Protein AF-A0A260YP07-F1 (afdb_monomer)

Sequence (624 aa):
MADDELETYRLWRIRKTVLQMVHDRGYLVAQEELDQPLETFKEQYGDRPSEKKPARSDLTILVAHNDDPADQMFVFFPEDTKIGIKTIKAICQQMQEQNISRAVIVVQIGMTPSAKQSIGDMAPKYMLEHFLEAELMVNITEHELVPEHVVMTADEKAELLARYKLKDSQLPRIQQCDPVARYFGLRRGQVVKIIRPSETAGRYITYLIDESERQLREEEELLDKVTRGGGLLAVTELTKGEKYDEPITTAWRPPGHIRRQTQSDYENQRKRLGISCEGENIPPPIGSFLEMKFPKTLLEFMQNEKGIVTPTAIQIQGIPVALSGRDMIGIASTGSGKTMTFVLPLVMFCLEQELKLPFMRNEGPFGLIIVPSRELARQIYDLVIEMFDAINKAGLPEMRAGLCIGGVPIGEQAKDFRNGIHIVVATPGRLSDMLTKKIINLEVCRYLVLDEADRMLDMGFEDEIKSIFYFFKAQRQTLLFSATMPKKIQFFAKSALVQPIVVNVGRAGAASLNVLQELEFVRSENKLVRVLECLQKTSPKVLIFAEKKVDVDNIYEYLLVKGVEVASIHGGKDQSDRHAGIEAFRKNEKDVLVATDVASKGLDFQGIEHVINFDMPEDIENYG

Mean predicted aligned error: 18.58 Å

Structure (mmCIF, N/CA/C/O backbone):
data_AF-A0A260YP07-F1
#
_entry.id   AF-A0A260YP07-F1
#
loop_
_atom_site.group_PDB
_atom_site.id
_atom_site.type_symbol
_atom_site.label_atom_id
_atom_site.label_alt_id
_atom_site.label_comp_id
_atom_site.label_asym_id
_atom_site.label_entity_id
_atom_site.label_seq_id
_atom_site.pdbx_PDB_ins_code
_atom_site.Cartn_x
_atom_site.Cartn_y
_atom_site.Cartn_z
_atom_site.occupancy
_atom_site.B_iso_or_equiv
_atom_site.auth_seq_id
_atom_site.auth_comp_id
_atom_site.auth_asym_id
_atom_site.auth_atom_id
_atom_site.pdbx_PDB_model_num
ATOM 1 N N . MET A 1 1 ? 34.636 -19.013 -4.139 1.00 49.44 1 MET A N 1
ATOM 2 C CA . MET A 1 1 ? 33.748 -20.133 -4.535 1.00 49.44 1 MET A CA 1
ATOM 3 C C . MET A 1 1 ? 32.294 -19.682 -4.616 1.00 49.44 1 MET A C 1
ATOM 5 O O . MET A 1 1 ? 31.882 -19.405 -5.723 1.00 49.44 1 MET A O 1
ATOM 9 N N . ALA A 1 2 ? 31.538 -19.498 -3.520 1.00 59.41 2 ALA A N 1
ATOM 10 C CA . ALA A 1 2 ? 30.124 -19.072 -3.629 1.00 59.41 2 ALA A CA 1
ATOM 11 C C . ALA A 1 2 ? 29.927 -17.670 -4.257 1.00 59.41 2 ALA A C 1
ATOM 13 O O . ALA A 1 2 ? 28.955 -17.440 -4.968 1.00 59.41 2 ALA A O 1
ATOM 14 N N . ASP A 1 3 ? 30.860 -16.745 -4.009 1.00 72.38 3 ASP A N 1
ATOM 15 C CA . ASP A 1 3 ? 30.843 -15.389 -4.584 1.00 72.38 3 ASP A CA 1
ATOM 16 C C . ASP A 1 3 ? 31.234 -15.392 -6.077 1.00 72.38 3 ASP A C 1
ATOM 18 O O . ASP A 1 3 ? 30.577 -14.763 -6.900 1.00 72.38 3 ASP A O 1
ATOM 22 N N . ASP A 1 4 ? 32.230 -16.211 -6.445 1.00 81.06 4 ASP A N 1
ATOM 23 C CA . ASP A 1 4 ? 32.673 -16.401 -7.835 1.00 81.06 4 ASP A CA 1
ATOM 24 C C . ASP A 1 4 ? 31.586 -17.022 -8.718 1.00 81.06 4 ASP A C 1
ATOM 26 O O . ASP A 1 4 ? 31.389 -16.597 -9.855 1.00 81.06 4 ASP A O 1
ATOM 30 N N . GLU A 1 5 ? 30.853 -18.011 -8.201 1.00 79.81 5 GLU A N 1
ATOM 31 C CA . GLU A 1 5 ? 29.739 -18.638 -8.917 1.00 79.81 5 GLU A CA 1
ATOM 32 C C . GLU A 1 5 ? 28.605 -17.637 -9.173 1.00 79.81 5 GLU A C 1
ATOM 34 O O . GLU A 1 5 ? 28.060 -17.580 -10.280 1.00 79.81 5 GLU A O 1
ATOM 39 N N . LEU A 1 6 ? 28.278 -16.809 -8.173 1.00 79.75 6 LEU A N 1
ATOM 40 C CA . LEU A 1 6 ? 27.242 -15.784 -8.285 1.00 79.75 6 LEU A CA 1
ATOM 41 C C . LEU A 1 6 ? 27.643 -14.676 -9.266 1.00 79.75 6 LEU A C 1
ATOM 43 O O . LEU A 1 6 ? 26.820 -14.243 -10.075 1.00 79.75 6 LEU A O 1
ATOM 47 N N . GLU A 1 7 ? 28.893 -14.219 -9.214 1.00 84.06 7 GLU A N 1
ATOM 48 C CA . GLU A 1 7 ? 29.407 -13.198 -10.126 1.00 84.06 7 GLU A CA 1
ATOM 49 C C . GLU A 1 7 ? 29.521 -13.725 -11.564 1.00 84.06 7 GLU A C 1
ATOM 51 O O . GLU A 1 7 ? 29.094 -13.045 -12.498 1.00 84.06 7 GLU A O 1
ATOM 56 N N . THR A 1 8 ? 29.970 -14.970 -11.754 1.00 87.00 8 THR A N 1
ATOM 57 C CA . THR A 1 8 ? 30.001 -15.622 -13.076 1.00 87.00 8 THR A CA 1
ATOM 58 C C . THR A 1 8 ? 28.601 -15.718 -13.675 1.00 87.00 8 THR A C 1
ATOM 60 O O . THR A 1 8 ? 28.394 -15.374 -14.839 1.00 87.00 8 THR A O 1
ATOM 63 N N . TYR A 1 9 ? 27.615 -16.132 -12.874 1.00 86.75 9 TYR A N 1
ATOM 64 C CA . TYR A 1 9 ? 26.221 -16.195 -13.307 1.00 86.75 9 TYR A CA 1
ATOM 65 C C . TYR A 1 9 ? 25.667 -14.816 -13.689 1.00 86.75 9 TYR A C 1
ATOM 67 O O . TYR A 1 9 ? 24.991 -14.681 -14.711 1.00 86.75 9 TYR A O 1
ATOM 75 N N . ARG A 1 10 ? 25.970 -13.778 -12.896 1.00 87.94 10 ARG A N 1
ATOM 76 C CA . ARG A 1 10 ? 25.577 -12.394 -13.203 1.00 87.94 10 ARG A CA 1
ATOM 77 C C . ARG A 1 10 ? 26.160 -11.938 -14.536 1.00 87.94 10 ARG A C 1
ATOM 79 O O . ARG A 1 10 ? 25.407 -11.451 -15.374 1.00 87.94 10 ARG A O 1
ATOM 86 N N . LEU A 1 11 ? 27.458 -12.137 -14.757 1.00 90.56 11 LEU A N 1
ATOM 87 C CA . LEU A 1 11 ? 28.129 -11.744 -15.999 1.00 90.56 11 LEU A CA 1
ATOM 88 C C . LEU A 1 11 ? 27.572 -12.487 -17.218 1.00 90.56 11 LEU A C 1
ATOM 90 O O . LEU A 1 11 ? 27.307 -11.855 -18.240 1.00 90.56 11 LEU A O 1
ATOM 94 N N . TRP A 1 12 ? 27.321 -13.793 -17.094 1.00 92.50 12 TRP A N 1
ATOM 95 C CA . TRP A 1 12 ? 26.656 -14.578 -18.137 1.00 92.50 12 TRP A CA 1
ATOM 96 C C . TRP A 1 12 ? 25.276 -14.009 -18.480 1.00 92.50 12 TRP A C 1
ATOM 98 O O . TRP A 1 12 ? 24.978 -13.761 -19.648 1.00 92.50 12 TRP A O 1
ATOM 108 N N . ARG A 1 13 ? 24.446 -13.741 -17.464 1.00 87.88 13 ARG A N 1
ATOM 109 C CA . ARG A 1 13 ? 23.082 -13.233 -17.652 1.00 87.88 13 ARG A CA 1
ATOM 110 C C . ARG A 1 13 ? 23.069 -11.841 -18.278 1.00 87.88 13 ARG A C 1
ATOM 112 O O . ARG A 1 13 ? 22.322 -11.613 -19.222 1.00 87.88 13 ARG A O 1
ATOM 119 N N . ILE A 1 14 ? 23.922 -10.936 -17.797 1.00 91.38 14 ILE A N 1
ATOM 120 C CA . ILE A 1 14 ? 24.071 -9.586 -18.354 1.00 91.38 14 ILE A CA 1
ATOM 121 C C . ILE A 1 14 ? 24.503 -9.671 -19.817 1.00 91.38 14 ILE A C 1
ATOM 123 O O . ILE A 1 14 ? 23.899 -9.021 -20.667 1.00 91.38 14 ILE A O 1
ATOM 127 N N . ARG A 1 15 ? 25.514 -10.492 -20.133 1.00 92.25 15 ARG A N 1
ATOM 128 C CA . ARG A 1 15 ? 25.976 -10.670 -21.514 1.00 92.25 15 ARG A CA 1
ATOM 129 C C . ARG A 1 15 ? 24.869 -11.222 -22.406 1.00 92.25 15 ARG A C 1
ATOM 131 O O . ARG A 1 15 ? 24.694 -10.710 -23.505 1.00 92.25 15 ARG A O 1
ATOM 138 N N . LYS A 1 16 ? 24.085 -12.189 -21.925 1.00 90.94 16 LYS A N 1
ATOM 139 C CA . LYS A 1 16 ? 22.935 -12.729 -22.658 1.00 90.94 16 LYS A CA 1
ATOM 140 C C . LYS A 1 16 ? 21.888 -11.651 -22.964 1.00 90.94 16 LYS A C 1
ATOM 142 O O . LYS A 1 16 ? 21.511 -11.492 -24.120 1.00 90.94 16 LYS A O 1
ATOM 147 N N . THR A 1 17 ? 21.487 -10.854 -21.968 1.00 90.25 17 THR A N 1
ATOM 148 C CA . THR A 1 17 ? 20.548 -9.732 -22.165 1.0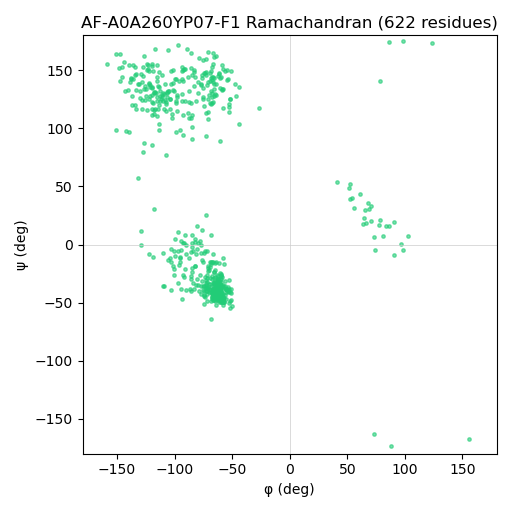0 90.25 17 THR A CA 1
ATOM 149 C C . THR A 1 17 ? 21.094 -8.702 -23.152 1.00 90.25 17 THR A C 1
ATOM 151 O O . THR A 1 17 ? 20.361 -8.198 -23.997 1.00 90.25 17 THR A O 1
ATOM 154 N N . VAL A 1 18 ? 22.389 -8.386 -23.070 1.00 92.94 18 VAL A N 1
ATOM 155 C CA . VAL A 1 18 ? 23.040 -7.450 -23.993 1.00 92.94 18 VAL A CA 1
ATOM 156 C C . VAL A 1 18 ? 23.042 -7.994 -25.417 1.00 92.94 18 VAL A C 1
ATOM 158 O O . VAL A 1 18 ? 22.688 -7.258 -26.329 1.00 92.94 18 VAL A O 1
ATOM 161 N N . LEU A 1 19 ? 23.396 -9.264 -25.623 1.00 91.88 19 LEU A N 1
ATOM 162 C CA . LEU A 1 19 ? 23.375 -9.896 -26.943 1.00 91.88 19 LEU A CA 1
ATOM 163 C C . LEU A 1 19 ? 21.963 -9.901 -27.538 1.00 91.88 19 LEU A C 1
ATOM 165 O O . LEU A 1 19 ? 21.799 -9.546 -28.703 1.00 91.88 19 LEU A O 1
ATOM 169 N N . GLN A 1 20 ? 20.945 -10.198 -26.726 1.00 89.50 20 GLN A N 1
ATOM 170 C CA . GLN A 1 20 ? 19.549 -10.124 -27.153 1.00 89.50 20 GLN A CA 1
ATOM 171 C C . GLN A 1 20 ? 19.140 -8.689 -27.517 1.00 89.50 20 GLN A C 1
ATOM 173 O O . GLN A 1 20 ? 18.575 -8.462 -28.580 1.00 89.50 20 GLN A O 1
ATOM 178 N N . MET A 1 21 ? 19.498 -7.698 -26.696 1.00 90.06 21 MET A N 1
ATOM 179 C CA . MET A 1 21 ? 19.243 -6.282 -26.982 1.00 90.06 21 MET A CA 1
ATOM 180 C C . MET A 1 21 ? 19.913 -5.829 -28.282 1.00 90.06 21 MET A C 1
ATOM 182 O O . MET A 1 21 ? 19.330 -5.091 -29.072 1.00 90.06 21 MET A O 1
ATOM 186 N N . VAL A 1 22 ? 21.152 -6.256 -28.510 1.00 90.56 22 VAL A N 1
ATOM 187 C CA . VAL A 1 22 ? 21.921 -5.937 -29.714 1.00 90.56 22 VAL A CA 1
ATOM 188 C C . VAL A 1 22 ? 21.284 -6.577 -30.952 1.00 90.56 22 VAL A C 1
ATOM 190 O O . VAL A 1 22 ? 21.116 -5.897 -31.965 1.00 90.56 22 VAL A O 1
ATOM 193 N N . HIS A 1 23 ? 20.860 -7.836 -30.849 1.00 89.81 23 HIS A N 1
ATOM 194 C CA . HIS A 1 23 ? 20.100 -8.530 -31.886 1.00 89.81 23 HIS A CA 1
ATOM 195 C C . HIS A 1 23 ? 18.775 -7.812 -32.200 1.00 89.81 23 HIS A C 1
ATOM 197 O O . HIS A 1 23 ? 18.480 -7.522 -33.359 1.00 89.81 23 HIS A O 1
ATOM 203 N N . ASP A 1 24 ? 18.011 -7.436 -31.172 1.00 84.06 24 ASP A N 1
ATOM 204 C CA . ASP A 1 24 ? 16.719 -6.752 -31.307 1.00 84.06 24 ASP A CA 1
ATOM 205 C C . ASP A 1 24 ? 16.849 -5.346 -31.920 1.00 84.06 24 ASP A C 1
ATOM 207 O O . ASP A 1 24 ? 15.907 -4.829 -32.523 1.00 84.06 24 ASP A O 1
ATOM 211 N N . ARG A 1 25 ? 18.029 -4.726 -31.803 1.00 86.31 25 ARG A N 1
ATOM 212 C CA . ARG A 1 25 ? 18.390 -3.468 -32.477 1.00 86.31 25 ARG A CA 1
ATOM 213 C C . ARG A 1 25 ? 18.792 -3.652 -33.947 1.00 86.31 25 ARG A C 1
ATOM 215 O O . ARG A 1 25 ? 19.158 -2.667 -34.582 1.00 86.31 25 ARG A O 1
ATOM 222 N N . GLY A 1 26 ? 18.749 -4.874 -34.479 1.00 84.50 26 GLY A N 1
ATOM 223 C CA . GLY A 1 26 ? 19.076 -5.175 -35.873 1.00 84.50 26 GLY A CA 1
ATOM 224 C C . GLY A 1 26 ? 20.559 -5.425 -36.141 1.00 84.50 26 GLY A C 1
ATOM 225 O O . GLY A 1 26 ? 20.969 -5.398 -37.299 1.00 84.50 26 GLY A O 1
ATOM 226 N N . TYR A 1 27 ? 21.377 -5.671 -35.114 1.00 89.62 27 TYR A N 1
ATOM 227 C CA . TYR A 1 27 ? 22.781 -6.043 -35.302 1.00 89.62 27 TYR A CA 1
ATOM 228 C C . TYR A 1 27 ? 22.957 -7.559 -35.386 1.00 89.62 27 TYR A C 1
ATOM 230 O O . TYR A 1 27 ? 22.197 -8.332 -34.803 1.00 89.62 27 TYR A O 1
ATOM 238 N N . LEU A 1 28 ? 23.988 -7.978 -36.115 1.00 89.69 28 LEU A N 1
ATOM 239 C CA . LEU A 1 28 ? 24.307 -9.377 -36.332 1.00 89.69 28 LEU A CA 1
ATOM 240 C C . LEU A 1 28 ? 24.849 -10.004 -35.043 1.00 89.69 28 LEU A C 1
ATOM 242 O O . LEU A 1 28 ? 25.941 -9.662 -34.588 1.00 89.69 28 LEU A O 1
ATOM 246 N N . VAL A 1 29 ? 24.093 -10.950 -34.492 1.00 91.06 29 VAL A N 1
ATOM 247 C CA . VAL A 1 29 ? 24.494 -11.809 -33.371 1.00 91.06 29 VAL A CA 1
ATOM 248 C C . VAL A 1 29 ? 24.192 -13.251 -33.760 1.00 91.06 29 VAL A C 1
ATOM 250 O O . VAL A 1 29 ? 23.111 -13.540 -34.275 1.00 91.06 29 VAL A O 1
ATOM 253 N N . ALA A 1 30 ? 25.147 -14.160 -33.561 1.00 88.56 30 ALA A N 1
ATOM 254 C CA . ALA A 1 30 ? 24.948 -15.562 -33.907 1.00 88.56 30 ALA A CA 1
ATOM 255 C C . ALA A 1 30 ? 23.948 -16.224 -32.946 1.00 88.56 30 ALA A C 1
ATOM 257 O O . ALA A 1 30 ? 24.009 -16.019 -31.734 1.00 88.56 30 ALA A O 1
ATOM 258 N N . GLN A 1 31 ? 23.070 -17.081 -33.476 1.00 84.81 31 GLN A N 1
ATOM 259 C CA . GLN A 1 31 ? 22.084 -17.803 -32.661 1.00 84.81 31 GLN A CA 1
ATOM 260 C C . GLN A 1 31 ? 22.752 -18.658 -31.568 1.00 84.81 31 GLN A C 1
ATOM 262 O O . GLN A 1 31 ? 22.253 -18.748 -30.453 1.00 84.81 31 GLN A O 1
ATOM 267 N N . GLU A 1 32 ? 23.928 -19.218 -31.863 1.00 85.81 32 GLU A N 1
ATOM 268 C CA . GLU A 1 32 ? 24.743 -19.983 -30.910 1.00 85.81 32 GLU A CA 1
ATOM 269 C C . GLU A 1 32 ? 25.196 -19.142 -29.702 1.00 85.81 32 GLU A C 1
ATOM 271 O O . GLU A 1 32 ? 25.312 -19.668 -28.597 1.00 85.81 32 GLU A O 1
ATOM 276 N N . GLU A 1 33 ? 25.423 -17.836 -29.888 1.00 86.50 33 GLU A N 1
ATOM 277 C CA . GLU A 1 33 ? 25.776 -16.919 -28.798 1.00 86.50 33 GLU A CA 1
ATOM 278 C C . GLU A 1 33 ? 24.548 -16.482 -27.991 1.00 86.50 33 GLU A C 1
ATOM 280 O O . GLU A 1 33 ? 24.642 -16.333 -26.772 1.00 86.50 33 GLU A O 1
ATOM 285 N N . LEU A 1 34 ? 23.392 -16.311 -28.645 1.00 86.62 34 LEU A N 1
ATOM 286 C CA . LEU A 1 34 ? 22.121 -15.987 -27.981 1.00 86.62 34 LEU A CA 1
ATOM 287 C C . LEU A 1 34 ? 21.644 -17.131 -27.079 1.00 86.62 34 LEU A C 1
ATOM 289 O O . LEU A 1 34 ? 21.220 -16.905 -25.943 1.00 86.62 34 LEU A O 1
ATOM 293 N N . ASP A 1 35 ? 21.772 -18.367 -27.559 1.00 87.19 35 ASP A N 1
ATOM 294 C CA . ASP A 1 35 ? 21.333 -19.571 -26.852 1.00 87.19 35 ASP A CA 1
ATOM 295 C C . ASP A 1 35 ? 22.430 -20.191 -25.968 1.00 87.19 35 ASP A C 1
ATOM 297 O O . ASP A 1 35 ? 22.238 -21.272 -25.406 1.00 87.19 35 ASP A O 1
ATOM 301 N N . GLN A 1 36 ? 23.567 -19.504 -25.794 1.00 89.88 36 GLN A N 1
ATOM 302 C CA . GLN A 1 36 ? 24.711 -20.014 -25.040 1.00 89.88 36 GLN A CA 1
ATOM 303 C C . GLN A 1 36 ? 24.327 -20.366 -23.585 1.00 89.88 36 GLN A C 1
ATOM 305 O O . GLN A 1 36 ? 23.982 -19.474 -22.794 1.00 89.88 36 GLN A O 1
ATOM 310 N N . PRO A 1 37 ? 24.436 -21.643 -23.169 1.00 90.56 37 PRO A N 1
ATOM 311 C CA . PRO A 1 37 ? 24.167 -22.037 -21.793 1.00 90.56 37 PRO A CA 1
ATOM 312 C C . PRO A 1 37 ? 25.315 -21.619 -20.863 1.00 90.56 37 PRO A C 1
ATOM 314 O O . PRO A 1 37 ? 26.457 -21.434 -21.289 1.00 90.56 37 PRO A O 1
ATOM 317 N N . LEU A 1 38 ? 25.015 -21.511 -19.564 1.00 89.44 38 LEU A N 1
ATOM 318 C CA . LEU A 1 38 ? 25.978 -21.086 -18.540 1.00 89.44 38 LEU A CA 1
ATOM 319 C C . LEU A 1 38 ? 27.249 -21.950 -18.517 1.00 89.44 38 LEU A C 1
ATOM 321 O O . LEU A 1 38 ? 28.340 -21.425 -18.329 1.00 89.44 38 LEU A O 1
ATOM 325 N N . GLU A 1 39 ? 27.124 -23.261 -18.721 1.00 88.44 39 GLU A N 1
ATOM 326 C CA . GLU A 1 39 ? 28.276 -24.171 -18.695 1.00 88.44 39 GLU A CA 1
ATOM 327 C C . GLU A 1 39 ? 29.234 -23.914 -19.866 1.00 88.44 39 GLU A C 1
ATOM 329 O O . GLU A 1 39 ? 30.436 -23.796 -19.657 1.00 88.44 39 GLU A O 1
ATOM 334 N N . THR A 1 40 ? 28.715 -23.679 -21.074 1.00 89.56 40 THR A N 1
ATOM 335 C CA . THR A 1 40 ? 29.544 -23.295 -22.229 1.00 89.56 40 THR A CA 1
ATOM 336 C C . THR A 1 40 ? 30.185 -21.920 -22.037 1.00 89.56 40 THR A C 1
ATOM 338 O O . THR A 1 40 ? 31.324 -21.701 -22.443 1.00 89.56 40 THR A O 1
ATOM 341 N N . PHE A 1 41 ? 29.494 -20.990 -21.372 1.00 90.81 41 PHE A N 1
ATOM 342 C CA . PHE A 1 41 ? 30.080 -19.700 -21.005 1.00 90.81 41 PHE A CA 1
ATOM 343 C C . PHE A 1 41 ? 31.250 -19.858 -20.022 1.00 90.81 41 PHE A C 1
ATOM 345 O O . PHE A 1 41 ? 32.300 -19.244 -20.214 1.00 90.81 41 PHE A O 1
ATOM 352 N N . LYS A 1 42 ? 31.102 -20.718 -19.006 1.00 89.31 42 LYS A N 1
ATOM 353 C CA . LYS A 1 42 ? 32.184 -21.048 -18.065 1.00 89.31 42 LYS A CA 1
ATOM 354 C C . LYS A 1 42 ? 33.366 -21.716 -18.763 1.00 89.31 42 LYS A C 1
ATOM 356 O O . LYS A 1 42 ? 34.507 -21.401 -18.450 1.00 89.31 42 LYS A O 1
ATOM 361 N N . GLU A 1 43 ? 33.120 -22.606 -19.720 1.00 88.50 43 GLU A N 1
ATOM 362 C CA . GLU A 1 43 ? 34.187 -23.239 -20.507 1.00 88.50 43 GLU A CA 1
ATOM 363 C C . GLU A 1 43 ? 34.955 -22.222 -21.361 1.00 88.50 43 GLU A C 1
ATOM 365 O O . GLU A 1 43 ? 36.178 -22.309 -21.480 1.00 88.50 43 GLU A O 1
ATOM 370 N N . GLN A 1 44 ? 34.250 -21.244 -21.934 1.00 87.31 44 GLN A N 1
ATOM 371 C CA . GLN A 1 44 ? 34.839 -20.255 -22.832 1.00 87.31 44 GLN A CA 1
ATOM 372 C C . GLN A 1 44 ? 35.590 -19.139 -22.093 1.00 87.31 44 GLN A C 1
ATOM 374 O O . GLN A 1 44 ? 36.654 -18.722 -22.552 1.00 87.31 44 GLN A O 1
ATOM 379 N N . TYR A 1 45 ? 35.057 -18.652 -20.968 1.00 88.62 45 TYR A N 1
ATOM 380 C CA . TYR A 1 45 ? 35.593 -17.473 -20.276 1.00 88.62 45 TYR A CA 1
ATOM 381 C C . TYR A 1 45 ? 36.075 -17.739 -18.838 1.00 88.62 45 TYR A C 1
ATOM 383 O O . TYR A 1 45 ? 36.766 -16.902 -18.256 1.00 88.62 45 TYR A O 1
ATOM 391 N N . GLY A 1 46 ? 35.776 -18.907 -18.272 1.00 87.62 46 GLY A N 1
ATOM 392 C CA . GLY A 1 46 ? 36.118 -19.305 -16.904 1.00 87.62 46 GLY A CA 1
ATOM 393 C C . GLY A 1 46 ? 34.986 -19.123 -15.889 1.00 87.62 46 GLY A C 1
ATOM 394 O O . GLY A 1 46 ? 33.915 -18.605 -16.196 1.00 87.62 46 GLY A O 1
ATOM 395 N N . ASP A 1 47 ? 35.234 -19.578 -14.662 1.00 85.69 47 ASP A N 1
ATOM 396 C CA . ASP A 1 47 ? 34.274 -19.641 -13.550 1.00 85.69 47 ASP A CA 1
ATOM 397 C C . ASP A 1 47 ? 34.797 -19.003 -12.244 1.00 85.69 47 ASP A C 1
ATOM 399 O O . ASP A 1 47 ? 34.211 -19.169 -11.173 1.00 85.69 47 ASP A O 1
ATOM 403 N N . ARG A 1 48 ? 35.914 -18.268 -12.323 1.00 83.62 48 ARG A N 1
ATOM 404 C CA . ARG A 1 48 ? 36.581 -17.579 -11.205 1.00 83.62 48 ARG A CA 1
ATOM 405 C C . ARG A 1 48 ? 36.835 -16.101 -11.516 1.00 83.62 48 ARG A C 1
ATOM 407 O O . ARG A 1 48 ? 37.968 -15.715 -11.833 1.00 83.62 48 ARG A O 1
ATOM 414 N N . PRO A 1 49 ? 35.815 -15.238 -11.389 1.00 78.44 49 PRO A N 1
ATOM 415 C CA . PRO A 1 49 ? 35.955 -13.795 -11.551 1.00 78.44 49 PRO A CA 1
ATOM 416 C C . PRO A 1 49 ? 37.004 -13.184 -10.612 1.00 78.44 49 PRO A C 1
ATOM 418 O O . PRO A 1 49 ? 37.726 -12.276 -11.024 1.00 78.44 49 PRO A O 1
ATOM 421 N N . SER A 1 50 ? 37.204 -13.740 -9.407 1.00 77.94 50 SER A N 1
ATOM 422 C CA . SER A 1 50 ? 38.296 -13.333 -8.501 1.00 77.94 50 SER A CA 1
ATOM 423 C C . SER A 1 50 ? 39.705 -13.514 -9.086 1.00 77.94 50 SER A C 1
ATOM 425 O O . SER A 1 50 ? 40.625 -12.782 -8.718 1.00 77.94 50 SER A O 1
ATOM 427 N N . GLU A 1 51 ? 39.882 -14.439 -10.033 1.00 82.69 51 GLU A N 1
ATOM 428 C CA . GLU A 1 51 ? 41.119 -14.649 -10.795 1.00 82.69 51 GLU A CA 1
ATOM 429 C C . GLU A 1 51 ? 41.091 -13.945 -12.171 1.00 82.69 51 GLU A C 1
ATOM 431 O O . GLU A 1 51 ? 41.977 -14.175 -12.997 1.00 82.69 51 GLU A O 1
ATOM 436 N N . LYS A 1 52 ? 40.099 -13.072 -12.416 1.00 79.50 52 LYS A N 1
ATOM 437 C CA . LYS A 1 52 ? 39.803 -12.418 -13.706 1.00 79.50 52 LYS A CA 1
ATOM 438 C C . LYS A 1 52 ? 39.464 -13.400 -14.829 1.00 79.50 52 LYS A C 1
ATOM 440 O O . LYS A 1 52 ? 39.967 -13.273 -15.943 1.00 79.50 52 LYS A O 1
ATOM 445 N N . LYS A 1 53 ? 38.637 -14.402 -14.528 1.00 81.88 53 LYS A N 1
ATOM 446 C CA . LYS A 1 53 ? 38.151 -15.396 -15.495 1.00 81.88 53 LYS A CA 1
ATOM 447 C C . LYS A 1 53 ? 36.667 -15.701 -15.245 1.00 81.88 53 LYS A C 1
ATOM 449 O O . LYS A 1 53 ? 36.396 -16.510 -14.365 1.00 81.88 53 LYS A O 1
ATOM 454 N N . PRO A 1 54 ? 35.706 -15.083 -15.951 1.00 81.56 54 PRO A N 1
ATOM 455 C CA . PRO A 1 54 ? 35.867 -14.124 -17.048 1.00 81.56 54 PRO A CA 1
ATOM 456 C C . PRO A 1 54 ? 36.511 -12.806 -16.610 1.00 81.56 54 PRO A C 1
ATOM 458 O O . PRO A 1 54 ? 36.131 -12.240 -15.585 1.00 81.56 54 PRO A O 1
ATOM 461 N N . ALA A 1 55 ? 37.438 -12.278 -17.414 1.00 85.56 55 ALA A N 1
ATOM 462 C CA . ALA A 1 55 ? 37.767 -10.857 -17.356 1.00 85.56 55 ALA A CA 1
ATOM 463 C C . ALA A 1 55 ? 36.655 -10.074 -18.059 1.00 85.56 55 ALA A C 1
ATOM 465 O O . ALA A 1 55 ? 36.112 -10.510 -19.076 1.00 85.56 55 ALA A O 1
ATOM 466 N N . ARG A 1 56 ? 36.312 -8.894 -17.542 1.00 86.00 56 ARG A N 1
ATOM 467 C CA . ARG A 1 56 ? 35.237 -8.075 -18.116 1.00 86.00 56 ARG A CA 1
ATOM 468 C C . ARG A 1 56 ? 35.633 -7.576 -19.501 1.00 86.00 56 ARG A C 1
ATOM 470 O O . ARG A 1 56 ? 34.797 -7.553 -20.397 1.00 86.00 56 ARG A O 1
ATOM 477 N N . SER A 1 57 ? 36.920 -7.307 -19.723 1.00 85.50 57 SER A N 1
ATOM 478 C CA . SER A 1 57 ? 37.449 -6.980 -21.053 1.00 85.50 57 SER A CA 1
ATOM 479 C C . SER A 1 57 ? 37.105 -8.019 -22.122 1.00 85.50 57 SER A C 1
ATOM 481 O O . SER A 1 57 ? 36.811 -7.633 -23.251 1.00 85.50 57 SER A O 1
ATOM 483 N N . ASP A 1 58 ? 37.083 -9.304 -21.764 1.00 85.56 58 ASP A N 1
ATOM 484 C CA . ASP A 1 58 ? 36.890 -10.418 -22.704 1.00 85.56 58 ASP A CA 1
ATOM 485 C C . ASP A 1 58 ? 35.429 -10.552 -23.154 1.00 85.56 58 ASP A C 1
ATOM 487 O O . ASP A 1 58 ? 35.131 -11.215 -24.146 1.00 85.56 58 ASP A O 1
ATOM 491 N N . LEU A 1 59 ? 34.513 -9.890 -22.441 1.00 88.31 59 LEU A N 1
ATOM 492 C CA . LEU A 1 59 ? 33.092 -9.820 -22.779 1.00 88.31 59 LEU A CA 1
ATOM 493 C C . LEU A 1 59 ? 32.782 -8.685 -23.765 1.00 88.31 59 LEU A C 1
ATOM 495 O O . LEU A 1 59 ? 31.644 -8.566 -24.216 1.00 88.31 59 LEU A O 1
ATOM 499 N N . THR A 1 60 ? 33.771 -7.843 -24.088 1.00 89.06 60 THR A N 1
ATOM 500 C CA . THR A 1 60 ? 33.611 -6.743 -25.044 1.00 89.06 60 THR A CA 1
ATOM 501 C C . THR A 1 60 ? 33.402 -7.299 -26.446 1.00 89.06 60 THR A C 1
ATOM 503 O O . THR A 1 60 ? 34.214 -8.082 -26.935 1.00 89.06 60 THR A O 1
ATOM 506 N N . ILE A 1 61 ? 32.333 -6.864 -27.110 1.00 90.19 61 ILE A N 1
ATOM 507 C CA . ILE A 1 61 ? 31.961 -7.344 -28.446 1.00 90.19 61 ILE A CA 1
ATOM 508 C C . ILE A 1 61 ? 31.880 -6.195 -29.449 1.00 90.19 61 ILE A C 1
ATOM 510 O O . ILE A 1 61 ? 31.540 -5.060 -29.103 1.00 90.19 61 ILE A O 1
ATOM 514 N N . LEU A 1 62 ? 32.186 -6.516 -30.703 1.00 90.69 62 LEU A N 1
ATOM 515 C CA . LEU A 1 62 ? 31.994 -5.657 -31.863 1.00 90.69 62 LEU A CA 1
ATOM 516 C C . LEU A 1 62 ? 30.965 -6.316 -32.773 1.00 90.69 62 LEU A C 1
ATOM 518 O O . LEU A 1 62 ? 31.168 -7.445 -33.212 1.00 90.69 62 LEU A O 1
ATOM 522 N N . VAL A 1 63 ? 29.890 -5.597 -33.070 1.00 91.06 63 VAL A N 1
ATOM 523 C CA . VAL A 1 63 ? 28.806 -6.079 -33.929 1.00 91.06 63 VAL A CA 1
ATOM 524 C C . VAL A 1 63 ? 28.577 -5.125 -35.098 1.00 91.06 63 VAL A C 1
ATOM 526 O O . VAL A 1 63 ? 28.794 -3.917 -34.977 1.00 91.06 63 VAL A O 1
ATOM 529 N N . ALA A 1 64 ? 28.129 -5.663 -36.230 1.00 89.44 64 ALA A N 1
ATOM 530 C CA . ALA A 1 64 ? 27.749 -4.899 -37.417 1.00 89.44 64 ALA A CA 1
ATOM 531 C C . ALA A 1 64 ? 26.232 -4.976 -37.629 1.00 89.44 64 ALA A C 1
ATOM 533 O O . ALA A 1 64 ? 25.619 -5.992 -37.302 1.00 89.44 64 ALA A O 1
ATOM 534 N N . HIS A 1 65 ? 25.619 -3.911 -38.142 1.00 89.69 65 HIS A N 1
ATOM 535 C CA . HIS A 1 65 ? 24.187 -3.885 -38.434 1.00 89.69 65 HIS A CA 1
ATOM 536 C C . HIS A 1 65 ? 23.841 -4.824 -39.603 1.00 89.69 65 HIS A C 1
ATOM 538 O O . HIS A 1 65 ? 24.600 -4.926 -40.568 1.00 89.69 65 HIS A O 1
ATOM 544 N N . ASN A 1 66 ? 22.686 -5.495 -39.541 1.00 83.75 66 ASN A N 1
ATOM 545 C CA . ASN A 1 66 ? 22.249 -6.462 -40.556 1.00 83.75 66 ASN A CA 1
ATOM 546 C C . ASN A 1 66 ? 22.007 -5.806 -41.926 1.00 83.75 66 ASN A C 1
ATOM 548 O O . ASN A 1 66 ? 22.332 -6.393 -42.956 1.00 83.75 66 ASN A O 1
ATOM 552 N N . ASP A 1 67 ? 21.472 -4.581 -41.931 1.00 80.25 67 ASP A N 1
ATOM 553 C CA . ASP A 1 67 ? 21.151 -3.847 -43.166 1.00 80.25 67 ASP A CA 1
ATOM 554 C C . ASP A 1 67 ? 22.301 -2.960 -43.681 1.00 80.25 67 ASP A C 1
ATOM 556 O O . ASP A 1 67 ? 22.323 -2.606 -44.860 1.00 80.25 67 ASP A O 1
ATOM 560 N N . ASP A 1 68 ? 23.253 -2.586 -42.816 1.00 82.44 68 ASP A N 1
ATOM 561 C CA . ASP A 1 68 ? 24.377 -1.702 -43.157 1.00 82.44 68 ASP A CA 1
ATOM 562 C C . ASP A 1 68 ? 25.665 -2.164 -42.451 1.00 82.44 68 ASP A C 1
ATOM 564 O O . ASP A 1 68 ? 25.906 -1.811 -41.295 1.00 82.44 68 ASP A O 1
ATOM 568 N N . PRO A 1 69 ? 26.542 -2.918 -43.139 1.00 82.56 69 PRO A N 1
ATOM 569 C CA . PRO A 1 69 ? 27.796 -3.398 -42.561 1.00 82.56 69 PRO A CA 1
ATOM 570 C C . PRO A 1 69 ? 28.774 -2.293 -42.126 1.00 82.56 69 PRO A C 1
ATOM 572 O O . PRO A 1 69 ? 29.726 -2.586 -41.398 1.00 82.56 69 PRO A O 1
ATOM 575 N N . ALA A 1 70 ? 28.580 -1.044 -42.576 1.00 82.81 70 ALA A N 1
ATOM 576 C CA . ALA A 1 70 ? 29.368 0.104 -42.132 1.00 82.81 70 ALA A CA 1
ATOM 577 C C . ALA A 1 70 ? 28.869 0.686 -40.793 1.00 82.81 70 ALA A C 1
ATOM 579 O O . ALA A 1 70 ? 29.628 1.385 -40.117 1.00 82.81 70 ALA A O 1
ATOM 580 N N . ASP A 1 71 ? 27.629 0.387 -40.382 1.00 85.50 71 ASP A N 1
ATOM 581 C CA . ASP A 1 71 ? 27.083 0.754 -39.072 1.00 85.50 71 ASP A CA 1
ATOM 582 C C . ASP A 1 71 ? 27.485 -0.302 -38.035 1.00 85.50 71 ASP A C 1
ATOM 584 O O . ASP A 1 71 ? 26.829 -1.325 -37.833 1.00 85.50 71 ASP A O 1
ATOM 588 N N . GLN A 1 72 ? 28.629 -0.066 -37.400 1.00 89.88 72 GLN A N 1
ATOM 589 C CA . GLN A 1 72 ? 29.180 -0.930 -36.363 1.00 89.88 72 GLN A CA 1
ATOM 590 C C . GLN A 1 72 ? 28.963 -0.341 -34.968 1.00 89.88 72 GLN A C 1
ATOM 592 O O . GLN A 1 72 ? 28.964 0.879 -34.772 1.00 89.88 72 GLN A O 1
ATOM 597 N N . MET A 1 73 ? 28.820 -1.220 -33.977 1.00 91.75 73 MET A N 1
ATOM 598 C CA . MET A 1 73 ? 28.638 -0.853 -32.578 1.00 91.75 73 MET A CA 1
ATOM 599 C C . MET A 1 73 ? 29.548 -1.680 -31.678 1.00 91.75 73 MET A C 1
ATOM 601 O O . MET A 1 73 ? 29.602 -2.907 -31.768 1.00 91.75 73 MET A O 1
ATOM 605 N N . PHE A 1 74 ? 30.225 -0.991 -30.764 1.00 93.25 74 PHE A N 1
ATOM 606 C CA . PHE A 1 74 ? 30.920 -1.643 -29.664 1.00 93.25 74 PHE A CA 1
ATOM 607 C C . PHE A 1 74 ? 30.007 -1.826 -28.459 1.00 93.25 74 PHE A C 1
ATOM 609 O O . PHE A 1 74 ? 29.235 -0.933 -28.114 1.00 93.25 74 PHE A O 1
ATOM 616 N N . VAL A 1 75 ? 30.172 -2.934 -27.747 1.00 93.44 75 VAL A N 1
ATOM 617 C CA . VAL A 1 75 ? 29.645 -3.090 -26.394 1.00 93.44 75 VAL A CA 1
ATOM 618 C C . VAL A 1 75 ? 30.808 -3.342 -25.451 1.00 93.44 75 VAL A C 1
ATOM 620 O O . VAL A 1 75 ? 31.444 -4.388 -25.516 1.00 93.44 75 VAL A O 1
ATOM 623 N N . PHE A 1 76 ? 31.091 -2.373 -24.586 1.00 93.31 76 PHE A N 1
ATOM 624 C CA . PHE A 1 76 ? 32.194 -2.411 -23.637 1.00 93.31 76 PHE A CA 1
ATOM 625 C C . PHE A 1 76 ? 31.742 -2.889 -22.263 1.00 93.31 76 PHE A C 1
ATOM 627 O O . PHE A 1 76 ? 30.719 -2.441 -21.740 1.00 93.31 76 PHE A O 1
ATOM 634 N N . PHE A 1 77 ? 32.596 -3.699 -21.642 1.00 92.88 77 PHE A N 1
ATOM 635 C CA . PHE A 1 77 ? 32.480 -4.146 -20.256 1.00 92.88 77 PHE A CA 1
ATOM 636 C C . PHE A 1 77 ? 33.719 -3.680 -19.472 1.00 92.88 77 PHE A C 1
ATOM 638 O O . PHE A 1 77 ? 34.713 -4.401 -19.376 1.00 92.88 77 PHE A O 1
ATOM 645 N N . PRO A 1 78 ? 33.720 -2.445 -18.941 1.00 90.44 78 PRO A N 1
ATOM 646 C CA . PRO A 1 78 ? 34.853 -1.915 -18.198 1.00 90.44 78 PRO A CA 1
ATOM 647 C C . PRO A 1 78 ? 35.098 -2.672 -16.888 1.00 90.44 78 PRO A C 1
ATOM 649 O O . PRO A 1 78 ? 34.170 -3.043 -16.167 1.00 90.44 78 PRO A O 1
ATOM 652 N N . GLU A 1 79 ? 36.376 -2.827 -16.548 1.00 85.88 79 GLU A N 1
ATOM 653 C CA . GLU A 1 79 ? 36.830 -3.399 -15.271 1.00 85.88 79 GLU A CA 1
ATOM 654 C C . GLU A 1 79 ? 36.532 -2.471 -14.078 1.00 85.88 79 GLU A C 1
ATOM 656 O O . GLU A 1 79 ? 36.318 -2.928 -12.956 1.00 85.88 79 GLU A O 1
ATOM 661 N N . ASP A 1 80 ? 36.495 -1.154 -14.312 1.00 85.69 80 ASP A N 1
ATOM 662 C CA . ASP A 1 80 ? 36.262 -0.160 -13.265 1.00 85.69 80 ASP A CA 1
ATOM 663 C C . ASP A 1 80 ? 34.839 -0.268 -12.690 1.00 85.69 80 ASP A C 1
ATOM 665 O O . ASP A 1 80 ? 33.847 -0.049 -13.389 1.00 85.69 80 ASP A O 1
ATOM 669 N N . THR A 1 81 ? 34.733 -0.480 -11.376 1.00 83.06 81 THR A N 1
ATOM 670 C CA . THR A 1 81 ? 33.445 -0.507 -10.653 1.00 83.06 81 THR A CA 1
ATOM 671 C C . THR A 1 81 ? 32.675 0.815 -10.775 1.00 83.06 81 THR A C 1
ATOM 673 O O . THR A 1 81 ? 31.443 0.838 -10.861 1.00 83.06 81 THR A O 1
ATOM 676 N N . LYS A 1 82 ? 33.405 1.938 -10.815 1.00 86.50 82 LYS A N 1
ATOM 677 C CA . LYS A 1 82 ? 32.874 3.280 -11.065 1.00 86.50 82 LYS A CA 1
ATOM 678 C C . LYS A 1 82 ? 33.660 3.964 -12.175 1.00 86.50 82 LYS A C 1
ATOM 680 O O . LYS A 1 82 ? 34.835 4.283 -12.011 1.00 86.50 82 LYS A O 1
ATOM 685 N N . ILE A 1 83 ? 32.985 4.269 -13.278 1.00 89.69 83 ILE A N 1
ATOM 686 C CA . ILE A 1 83 ? 33.645 4.775 -14.482 1.00 89.69 83 ILE A CA 1
ATOM 687 C C . ILE A 1 83 ? 34.055 6.244 -14.312 1.00 89.69 83 ILE A C 1
ATOM 689 O O . ILE A 1 83 ? 33.247 7.139 -14.010 1.00 89.69 83 ILE A O 1
ATOM 693 N N . GLY A 1 84 ? 35.347 6.484 -14.532 1.00 89.06 84 GLY A N 1
ATOM 694 C CA . GLY A 1 84 ? 35.971 7.800 -14.558 1.00 89.06 84 GLY A CA 1
ATOM 695 C C . GLY A 1 84 ? 36.126 8.362 -15.973 1.00 89.06 84 GLY A C 1
ATOM 696 O O . GLY A 1 84 ? 35.952 7.674 -16.976 1.00 89.06 84 GLY A O 1
ATOM 697 N N . ILE A 1 85 ? 36.528 9.633 -16.062 1.00 88.38 85 ILE A N 1
ATOM 698 C CA . ILE A 1 85 ? 36.765 10.313 -17.348 1.00 88.38 85 ILE A CA 1
ATOM 699 C C . ILE A 1 85 ? 37.885 9.662 -18.179 1.00 88.38 85 ILE A C 1
ATOM 701 O O . ILE A 1 85 ? 37.847 9.707 -19.405 1.00 88.38 85 ILE A O 1
ATOM 705 N N . LYS A 1 86 ? 38.884 9.047 -17.528 1.00 88.56 86 LYS A N 1
ATOM 706 C CA . LYS A 1 86 ? 39.998 8.365 -18.209 1.00 88.56 86 LYS A CA 1
ATOM 707 C C . LYS A 1 86 ? 39.500 7.179 -19.039 1.00 88.56 86 LYS A C 1
ATOM 709 O O . LYS A 1 86 ? 39.873 7.064 -20.200 1.00 88.56 86 LYS A O 1
ATOM 714 N N . THR A 1 87 ? 38.620 6.366 -18.462 1.00 88.56 87 THR A N 1
ATOM 715 C CA . THR A 1 87 ? 38.018 5.189 -19.097 1.00 88.56 87 THR A CA 1
ATOM 716 C C . THR A 1 87 ? 37.166 5.591 -20.305 1.00 88.56 87 THR A C 1
ATOM 718 O O . THR A 1 87 ? 37.317 5.018 -21.376 1.00 88.56 87 THR A O 1
ATOM 721 N N . ILE A 1 88 ? 36.360 6.656 -20.186 1.00 88.88 88 ILE A N 1
ATOM 722 C CA . ILE A 1 88 ? 35.577 7.196 -21.314 1.00 88.88 88 ILE A CA 1
ATOM 723 C C . ILE A 1 88 ? 36.476 7.698 -22.447 1.00 88.88 88 ILE A C 1
ATOM 725 O O . ILE A 1 88 ? 36.212 7.415 -23.611 1.00 88.88 88 ILE A O 1
ATOM 729 N N . LYS A 1 89 ? 37.577 8.391 -22.132 1.00 87.88 89 LYS A N 1
ATOM 730 C CA . LYS A 1 89 ? 38.542 8.822 -23.155 1.00 87.88 89 LYS A CA 1
ATOM 731 C C . LYS A 1 89 ? 39.207 7.643 -23.867 1.00 87.88 89 LYS A C 1
ATOM 733 O O . LYS A 1 89 ? 39.380 7.718 -25.079 1.00 87.88 89 LYS A O 1
ATOM 738 N N . ALA A 1 90 ? 39.549 6.579 -23.139 1.00 88.81 90 ALA A N 1
ATOM 739 C CA . ALA A 1 90 ? 40.118 5.364 -23.723 1.00 88.81 90 ALA A CA 1
ATOM 740 C C . ALA A 1 90 ? 39.127 4.678 -24.680 1.00 88.81 90 ALA A C 1
ATOM 742 O O . ALA A 1 90 ? 39.502 4.339 -25.799 1.00 88.81 90 ALA A O 1
ATOM 743 N N . ILE A 1 91 ? 37.852 4.574 -24.287 1.00 88.44 91 ILE A N 1
ATOM 744 C CA . ILE A 1 91 ? 36.775 4.057 -25.146 1.00 88.44 91 ILE A CA 1
ATOM 745 C C . ILE A 1 91 ? 36.646 4.902 -26.423 1.00 88.44 91 ILE A C 1
ATOM 747 O O . ILE A 1 91 ? 36.678 4.366 -27.528 1.00 88.44 91 ILE A O 1
ATOM 751 N N . CYS A 1 92 ? 36.582 6.231 -26.300 1.00 87.31 92 CYS A N 1
ATOM 752 C CA . CYS A 1 92 ? 36.496 7.123 -27.461 1.00 87.31 92 CYS A CA 1
ATOM 753 C C . CYS A 1 92 ? 37.716 7.027 -28.389 1.00 87.31 92 CYS A C 1
ATOM 755 O O . CYS A 1 92 ? 37.579 7.214 -29.599 1.00 87.31 92 CYS A O 1
ATOM 757 N N . GLN A 1 93 ? 38.906 6.769 -27.840 1.00 88.56 93 GLN A N 1
ATOM 758 C CA . GLN A 1 93 ? 40.114 6.557 -28.631 1.00 88.56 93 GLN A CA 1
ATOM 759 C C . GLN A 1 93 ? 40.021 5.253 -29.433 1.00 88.56 93 GLN A C 1
ATOM 761 O O . GLN A 1 93 ? 40.257 5.278 -30.638 1.00 88.56 93 GLN A O 1
ATOM 766 N N . GLN A 1 94 ? 39.601 4.150 -28.807 1.00 87.06 94 GLN A N 1
ATOM 767 C CA . GLN A 1 94 ? 39.391 2.877 -29.506 1.00 87.06 94 GLN A CA 1
ATOM 768 C C . GLN A 1 94 ? 38.327 2.993 -30.605 1.00 87.06 94 GLN A C 1
ATOM 770 O O . GLN A 1 94 ? 38.520 2.504 -31.716 1.00 87.06 94 GLN A O 1
ATOM 775 N N . MET A 1 95 ? 37.232 3.706 -30.330 1.00 89.19 95 MET A N 1
ATOM 776 C CA . MET A 1 95 ? 36.212 4.014 -31.334 1.00 89.19 95 MET A CA 1
ATOM 777 C C . MET A 1 95 ? 36.780 4.830 -32.500 1.00 89.19 95 MET A C 1
ATOM 779 O O . MET A 1 95 ? 36.448 4.570 -33.652 1.00 89.19 95 MET A O 1
ATOM 783 N N . GLN A 1 96 ? 37.667 5.790 -32.226 1.00 88.62 96 GLN A N 1
ATOM 784 C CA . GLN A 1 96 ? 38.311 6.590 -33.266 1.00 88.62 96 GLN A CA 1
ATOM 785 C C . GLN A 1 96 ? 39.254 5.760 -34.145 1.00 88.62 96 GLN A C 1
ATOM 787 O O . GLN A 1 96 ? 39.258 5.942 -35.359 1.00 88.62 96 GLN A O 1
ATOM 792 N N . GLU A 1 97 ? 40.046 4.872 -33.544 1.00 88.44 97 GLU A N 1
ATOM 793 C CA . GLU A 1 97 ? 40.993 4.000 -34.252 1.00 88.44 97 GLU A CA 1
ATOM 794 C C . GLU A 1 97 ? 40.277 3.026 -35.197 1.00 88.44 97 GLU A C 1
ATOM 796 O O . GLU A 1 97 ? 40.756 2.772 -36.299 1.00 88.44 97 GLU A O 1
ATOM 801 N N . GLN A 1 98 ? 39.103 2.540 -34.791 1.00 84.31 98 GLN A N 1
ATOM 802 C CA . GLN A 1 98 ? 38.275 1.614 -35.569 1.00 84.31 98 GLN A CA 1
ATOM 803 C C . GLN A 1 98 ? 37.235 2.326 -36.454 1.00 84.31 98 GLN A C 1
ATOM 805 O O . GLN A 1 98 ? 36.462 1.672 -37.142 1.00 84.31 98 GLN A O 1
ATOM 810 N N . ASN A 1 99 ? 37.213 3.666 -36.453 1.00 86.12 99 ASN A N 1
ATOM 811 C CA . ASN A 1 99 ? 36.236 4.495 -37.168 1.00 86.12 99 ASN A CA 1
ATOM 812 C C . ASN A 1 99 ? 34.763 4.154 -36.845 1.00 86.12 99 ASN A C 1
ATOM 814 O O . ASN A 1 99 ? 33.895 4.167 -37.717 1.00 86.12 99 ASN A O 1
ATOM 818 N N . ILE A 1 100 ? 34.481 3.867 -35.574 1.00 88.00 100 ILE A N 1
ATOM 819 C CA . ILE A 1 100 ? 33.161 3.489 -35.065 1.00 88.00 100 ILE A CA 1
ATOM 820 C C . ILE A 1 100 ? 32.518 4.672 -34.348 1.00 88.00 100 ILE A C 1
ATOM 822 O O . ILE A 1 100 ? 33.158 5.398 -33.588 1.00 88.00 100 ILE A O 1
ATOM 826 N N . SER A 1 101 ? 31.221 4.863 -34.579 1.00 85.19 101 SER A N 1
ATOM 827 C CA . SER A 1 101 ? 30.471 5.995 -34.029 1.00 85.19 101 SER A CA 1
ATOM 828 C C . SER A 1 101 ? 29.542 5.625 -32.871 1.00 85.19 101 SER A C 1
ATOM 830 O O . SER A 1 101 ? 29.091 6.530 -32.170 1.00 85.19 101 SER A O 1
ATOM 832 N N . ARG A 1 102 ? 29.279 4.331 -32.626 1.00 89.75 102 ARG A N 1
ATOM 833 C CA . ARG A 1 102 ? 28.334 3.855 -31.602 1.00 89.75 102 ARG A CA 1
ATOM 834 C C . ARG A 1 102 ? 28.994 2.952 -30.576 1.00 89.75 102 ARG A C 1
ATOM 836 O O . ARG A 1 102 ? 29.743 2.042 -30.933 1.00 89.75 102 ARG A O 1
ATOM 843 N N . ALA A 1 103 ? 28.677 3.177 -29.306 1.00 91.25 103 ALA A N 1
ATOM 844 C CA . ALA A 1 103 ? 29.057 2.259 -28.251 1.00 91.25 103 ALA A CA 1
ATOM 845 C C . ALA A 1 103 ? 28.022 2.182 -27.129 1.00 91.25 103 ALA A C 1
ATOM 847 O O . ALA A 1 103 ? 27.433 3.186 -26.728 1.00 91.25 103 ALA A O 1
ATOM 848 N N . VAL A 1 104 ? 27.874 0.980 -26.588 1.00 92.25 104 VAL A N 1
ATOM 849 C CA . VAL A 1 104 ? 27.151 0.675 -25.358 1.00 92.25 104 VAL A CA 1
ATOM 850 C C . VAL A 1 104 ? 28.175 0.377 -24.270 1.00 92.25 104 VAL A C 1
ATOM 852 O O . VAL A 1 104 ? 29.115 -0.382 -24.485 1.00 92.25 104 VAL A O 1
ATOM 855 N N . ILE A 1 105 ? 28.010 0.977 -23.096 1.00 92.69 105 ILE A N 1
ATOM 856 C CA . ILE A 1 105 ? 28.917 0.806 -21.960 1.00 92.69 105 ILE A CA 1
ATOM 857 C C . ILE A 1 105 ? 28.144 0.164 -20.808 1.00 92.69 105 ILE A C 1
ATOM 859 O O . ILE A 1 105 ? 27.213 0.764 -20.268 1.00 92.69 105 ILE A O 1
ATOM 863 N N . VAL A 1 106 ? 28.541 -1.043 -20.415 1.00 93.19 106 VAL A N 1
ATOM 864 C CA . VAL A 1 106 ? 27.940 -1.778 -19.295 1.00 93.19 106 VAL A CA 1
ATOM 865 C C . VAL A 1 106 ? 28.647 -1.392 -17.998 1.00 93.19 106 VAL A C 1
ATOM 867 O O . VAL A 1 106 ? 29.828 -1.660 -17.814 1.00 93.19 106 VAL A O 1
ATOM 870 N N . VAL A 1 107 ? 27.941 -0.713 -17.098 1.00 90.81 107 VAL A N 1
ATOM 871 C CA . VAL A 1 107 ? 28.500 -0.058 -15.910 1.00 90.81 107 VAL A CA 1
ATOM 872 C C . VAL A 1 107 ? 28.085 -0.795 -14.642 1.00 90.81 107 VAL A C 1
ATOM 874 O O . VAL A 1 107 ? 26.901 -0.992 -14.406 1.00 90.81 107 VAL A O 1
ATOM 877 N N . GLN A 1 108 ? 29.035 -1.124 -13.768 1.00 88.44 108 GLN A N 1
ATOM 878 C CA . GLN A 1 108 ? 28.744 -1.891 -12.549 1.00 88.44 108 GLN A CA 1
ATOM 879 C C . GLN A 1 108 ? 27.907 -1.096 -11.530 1.00 88.44 108 GLN A C 1
ATOM 881 O O . GLN A 1 108 ? 26.770 -1.450 -11.235 1.00 88.44 108 GLN A O 1
ATOM 886 N N . ILE A 1 109 ? 28.461 0.000 -10.993 1.00 82.88 109 ILE A N 1
ATOM 887 C CA . ILE A 1 109 ? 27.820 0.792 -9.922 1.00 82.88 109 ILE A CA 1
ATOM 888 C C . ILE A 1 109 ? 27.365 2.159 -10.437 1.00 82.88 109 ILE A C 1
ATOM 890 O O . ILE A 1 109 ? 26.348 2.701 -10.009 1.00 82.88 109 ILE A O 1
ATOM 894 N N . GLY A 1 110 ? 28.133 2.754 -11.349 1.00 83.00 110 GLY A N 1
ATOM 895 C CA . GLY A 1 110 ? 27.777 4.024 -11.964 1.00 83.00 110 GLY A CA 1
ATOM 896 C C . GLY A 1 110 ? 28.973 4.802 -12.487 1.00 83.00 110 GLY A C 1
ATOM 897 O O . GLY A 1 110 ? 30.097 4.313 -12.581 1.00 83.00 110 GLY A O 1
ATOM 898 N N . MET A 1 111 ? 28.721 6.062 -12.818 1.00 87.19 111 MET A N 1
ATOM 899 C CA . MET A 1 111 ? 29.711 6.958 -13.406 1.00 87.19 111 MET A CA 1
ATOM 900 C C . MET A 1 111 ? 29.956 8.169 -12.512 1.00 87.19 111 MET A C 1
ATOM 902 O O . MET A 1 111 ? 29.064 8.644 -11.807 1.00 87.19 111 MET A O 1
ATOM 906 N N . THR A 1 112 ? 31.173 8.702 -12.555 1.00 88.31 112 THR A N 1
ATOM 907 C CA . THR A 1 112 ? 31.481 10.004 -11.942 1.00 88.31 112 THR A CA 1
ATOM 908 C C . THR A 1 112 ? 30.782 11.152 -12.691 1.00 88.31 112 THR A C 1
ATOM 910 O O . THR A 1 112 ? 30.609 11.052 -13.908 1.00 88.31 112 THR A O 1
ATOM 913 N N . PRO A 1 113 ? 30.412 12.265 -12.022 1.00 85.31 113 PRO A N 1
ATOM 914 C CA . PRO A 1 113 ? 29.796 13.418 -12.690 1.00 85.31 113 PRO A CA 1
ATOM 915 C C . PRO A 1 113 ? 30.617 13.939 -13.877 1.00 85.31 113 PRO A C 1
ATOM 917 O O . PRO A 1 113 ? 30.065 14.180 -14.945 1.00 85.31 113 PRO A O 1
ATOM 920 N N . SER A 1 114 ? 31.945 13.999 -13.738 1.00 85.44 114 SER A N 1
ATOM 921 C CA . SER A 1 114 ? 32.855 14.395 -14.822 1.00 85.44 114 SER A CA 1
ATOM 922 C C . SER A 1 114 ? 32.853 13.418 -16.004 1.00 85.44 114 SER A C 1
ATOM 924 O O . SER A 1 114 ? 33.038 13.837 -17.141 1.00 85.44 114 SER A O 1
ATOM 926 N N . ALA A 1 115 ? 32.636 12.120 -15.765 1.00 85.56 115 ALA A N 1
ATOM 927 C CA . ALA A 1 115 ? 32.505 11.136 -16.839 1.00 85.56 115 ALA A CA 1
ATOM 928 C C . ALA A 1 115 ? 31.162 11.279 -17.575 1.00 85.56 115 ALA A C 1
ATOM 930 O O . ALA A 1 115 ? 31.140 11.217 -18.800 1.00 85.56 115 ALA A O 1
ATOM 931 N N . LYS A 1 116 ? 30.064 11.543 -16.849 1.00 84.25 116 LYS A N 1
ATOM 932 C CA . LYS A 1 116 ? 28.751 11.841 -17.454 1.00 84.25 116 LYS A CA 1
ATOM 933 C C . LYS A 1 116 ? 28.792 13.124 -18.289 1.00 84.25 116 LYS A C 1
ATOM 935 O O . LYS A 1 116 ? 28.293 13.139 -19.408 1.00 84.25 116 LYS A O 1
ATOM 940 N N . GLN A 1 117 ? 29.442 14.169 -17.773 1.00 84.62 117 GLN A N 1
ATOM 941 C CA . GLN A 1 117 ? 29.658 15.416 -18.505 1.00 84.62 117 GLN A CA 1
ATOM 942 C C . GLN A 1 117 ? 30.485 15.179 -19.776 1.00 84.62 117 GLN A C 1
ATOM 944 O O . GLN A 1 117 ? 30.086 15.612 -20.849 1.00 84.62 117 GLN A O 1
ATOM 949 N N . SER A 1 118 ? 31.563 14.392 -19.682 1.00 85.06 118 SER A N 1
ATOM 950 C CA . SER A 1 118 ? 32.395 14.049 -20.839 1.00 85.06 118 SER A CA 1
ATOM 951 C C . SER A 1 118 ? 31.655 13.251 -21.916 1.00 85.06 118 SER A C 1
ATOM 953 O O . SER A 1 118 ? 32.019 13.370 -23.082 1.00 85.06 118 SER A O 1
ATOM 955 N N . ILE A 1 119 ? 30.657 12.431 -21.564 1.00 83.62 119 ILE A N 1
ATOM 956 C CA . ILE A 1 119 ? 29.780 11.793 -22.560 1.00 83.62 119 ILE A CA 1
ATOM 957 C C . ILE A 1 119 ? 28.960 12.863 -23.290 1.00 83.62 119 ILE A C 1
ATOM 959 O O . ILE A 1 119 ? 28.885 12.837 -24.515 1.00 83.62 119 ILE A O 1
ATOM 963 N N . GLY A 1 120 ? 28.395 13.824 -22.553 1.00 80.00 120 GLY A N 1
ATOM 964 C CA . GLY A 1 120 ? 27.647 14.946 -23.127 1.00 80.00 120 GLY A CA 1
ATOM 965 C C . GLY A 1 120 ? 28.488 15.801 -24.078 1.00 80.00 120 GLY A C 1
ATOM 966 O O . GLY A 1 120 ? 28.042 16.106 -25.180 1.00 80.00 120 GLY A O 1
ATOM 967 N N . ASP A 1 121 ? 29.731 16.104 -23.699 1.00 81.19 121 ASP A N 1
ATOM 968 C CA . ASP A 1 121 ? 30.664 16.884 -24.524 1.00 81.19 121 ASP A CA 1
ATOM 969 C C . ASP A 1 121 ? 31.048 16.156 -25.831 1.00 81.19 121 ASP A C 1
ATOM 971 O O . ASP A 1 121 ? 31.352 16.792 -26.840 1.00 81.19 121 ASP A O 1
ATOM 975 N N . MET A 1 122 ? 31.027 14.818 -25.824 1.00 80.69 122 MET A N 1
ATOM 976 C CA . MET A 1 122 ? 31.400 13.957 -26.958 1.00 80.69 122 MET A CA 1
ATOM 977 C C . MET A 1 122 ? 30.201 13.503 -27.809 1.00 80.69 122 MET A C 1
ATOM 979 O O . MET A 1 122 ? 30.399 12.997 -28.918 1.00 80.69 122 MET A O 1
ATOM 983 N N . ALA A 1 123 ? 28.973 13.732 -27.332 1.00 75.75 123 ALA A N 1
ATOM 984 C CA . ALA A 1 123 ? 27.720 13.377 -28.000 1.00 75.75 123 ALA A CA 1
ATOM 985 C C . ALA A 1 123 ? 27.581 13.874 -29.459 1.00 75.75 123 ALA A C 1
ATOM 987 O O . ALA A 1 123 ? 26.940 13.179 -30.248 1.00 75.75 123 ALA A O 1
ATOM 988 N N . PRO A 1 124 ? 28.172 15.019 -29.880 1.00 78.69 124 PRO A N 1
ATOM 989 C CA . PRO A 1 124 ? 28.113 15.447 -31.281 1.00 78.69 124 PRO A CA 1
ATOM 990 C C . PRO A 1 124 ? 28.856 14.522 -32.256 1.00 78.69 124 PRO A C 1
ATOM 992 O O . PRO A 1 124 ? 28.554 14.536 -33.446 1.00 78.69 124 PRO A O 1
ATOM 995 N N . LYS A 1 125 ? 29.848 13.758 -31.774 1.00 82.94 125 LYS A N 1
ATOM 996 C CA . LYS A 1 125 ? 30.711 12.897 -32.600 1.00 82.94 125 LYS A CA 1
ATOM 997 C C . LYS A 1 125 ? 30.434 11.407 -32.396 1.00 82.94 125 LYS A C 1
ATOM 999 O O . LYS A 1 125 ? 30.536 10.644 -33.352 1.00 82.94 125 LYS A O 1
ATOM 1004 N N . TYR A 1 126 ? 30.098 11.002 -31.173 1.00 85.31 126 TYR A N 1
ATOM 1005 C CA . TYR A 1 126 ? 29.889 9.604 -30.804 1.00 85.31 126 TYR A CA 1
ATOM 1006 C C . TYR A 1 126 ? 28.544 9.418 -30.102 1.00 85.31 126 TYR A C 1
ATOM 1008 O O . TYR A 1 126 ? 28.160 10.210 -29.244 1.00 85.31 126 TYR A O 1
ATOM 1016 N N . MET A 1 127 ? 27.855 8.328 -30.423 1.00 84.75 127 MET A N 1
ATOM 1017 C CA . MET A 1 127 ? 26.652 7.881 -29.733 1.00 84.75 127 MET A CA 1
ATOM 1018 C C . MET A 1 127 ? 27.062 6.889 -28.644 1.00 84.75 127 MET A C 1
ATOM 1020 O O . MET A 1 127 ? 27.263 5.705 -28.907 1.00 84.75 127 MET A O 1
ATOM 1024 N N . LEU A 1 128 ? 27.241 7.414 -27.432 1.00 87.62 128 LEU A N 1
ATOM 1025 C CA . LEU A 1 128 ? 27.616 6.642 -26.251 1.00 87.62 128 LEU A CA 1
ATOM 1026 C C . LEU A 1 128 ? 26.389 6.420 -25.370 1.00 87.62 128 LEU A C 1
ATOM 1028 O O . LEU A 1 128 ? 25.866 7.355 -24.760 1.00 87.62 128 LEU A O 1
ATOM 1032 N N . GLU A 1 129 ? 25.953 5.174 -25.286 1.00 88.25 129 GLU A N 1
ATOM 1033 C CA . GLU A 1 129 ? 24.913 4.726 -24.371 1.00 88.25 129 GLU A CA 1
ATOM 1034 C C . GLU A 1 129 ? 25.555 4.022 -23.178 1.00 88.25 129 GLU A C 1
ATOM 1036 O O . GLU A 1 129 ? 26.617 3.412 -23.293 1.00 88.25 129 GLU A O 1
ATOM 1041 N N . HIS A 1 130 ? 24.914 4.093 -22.016 1.00 89.56 130 HIS A N 1
ATOM 1042 C CA . HIS A 1 130 ? 25.349 3.327 -20.857 1.00 89.56 130 HIS A CA 1
ATOM 1043 C C . HIS A 1 130 ? 24.160 2.642 -20.203 1.00 89.56 130 HIS A C 1
ATOM 1045 O O . HIS A 1 130 ? 23.055 3.192 -20.191 1.00 89.56 130 HIS A O 1
ATOM 1051 N N . PHE A 1 131 ? 24.415 1.462 -19.652 1.00 90.00 131 PHE A N 1
ATOM 1052 C CA . PHE A 1 131 ? 23.459 0.687 -18.875 1.00 90.00 131 PHE A CA 1
ATOM 1053 C C . PHE A 1 131 ? 24.118 0.257 -17.580 1.00 90.00 131 PHE A C 1
ATOM 1055 O O . PHE A 1 131 ? 25.285 -0.131 -17.582 1.00 90.00 131 PHE A O 1
ATOM 1062 N N . LEU A 1 132 ? 23.387 0.328 -16.475 1.00 89.06 132 LEU A N 1
ATOM 1063 C CA . LEU A 1 132 ? 23.840 -0.302 -15.245 1.00 89.06 132 LEU A CA 1
ATOM 1064 C C . LEU A 1 132 ? 23.689 -1.818 -15.373 1.00 89.06 132 LEU A C 1
ATOM 1066 O O . LEU A 1 132 ? 22.720 -2.304 -15.948 1.00 89.06 132 LEU A O 1
ATOM 1070 N N . GLU A 1 133 ? 24.593 -2.581 -14.772 1.00 88.12 133 GLU A N 1
ATOM 1071 C CA . GLU A 1 133 ? 24.464 -4.041 -14.716 1.00 88.12 133 GLU A CA 1
ATOM 1072 C C . GLU A 1 133 ? 23.130 -4.465 -14.108 1.00 88.12 133 GLU A C 1
ATOM 1074 O O . GLU A 1 133 ? 22.476 -5.373 -14.612 1.00 88.12 133 GLU A O 1
ATOM 1079 N N . ALA A 1 134 ? 22.675 -3.737 -13.085 1.00 83.31 134 ALA A N 1
ATOM 1080 C CA . ALA A 1 134 ? 21.371 -3.949 -12.473 1.00 83.31 134 ALA A CA 1
ATOM 1081 C C . ALA A 1 134 ? 20.198 -3.769 -13.462 1.00 83.31 134 ALA A C 1
ATOM 1083 O O . ALA A 1 134 ? 19.200 -4.471 -13.326 1.00 83.31 134 ALA A O 1
ATOM 1084 N N . GLU A 1 135 ? 20.318 -2.882 -14.464 1.00 81.50 135 GLU A N 1
ATOM 1085 C CA . GLU A 1 135 ? 19.305 -2.693 -15.521 1.00 81.50 135 GLU A CA 1
ATOM 1086 C C . GLU A 1 135 ? 19.272 -3.884 -16.499 1.00 81.50 135 GLU A C 1
ATOM 1088 O O . GLU A 1 135 ? 18.225 -4.176 -17.064 1.00 81.50 135 GLU A O 1
ATOM 1093 N N . LEU A 1 136 ? 20.398 -4.583 -16.686 1.00 85.88 136 LEU A N 1
ATOM 1094 C CA . LEU A 1 136 ? 20.563 -5.672 -17.662 1.00 85.88 136 LEU A CA 1
ATOM 1095 C C . LEU A 1 136 ? 20.375 -7.074 -17.061 1.00 85.88 136 LEU A C 1
ATOM 1097 O O . LEU A 1 136 ? 20.364 -8.071 -17.784 1.00 85.88 136 LEU A O 1
ATOM 1101 N N . MET A 1 137 ? 20.202 -7.171 -15.742 1.00 81.81 137 MET A N 1
ATOM 1102 C CA . MET A 1 137 ? 19.889 -8.434 -15.065 1.00 81.81 137 MET A CA 1
ATOM 1103 C C . MET A 1 137 ? 18.516 -8.993 -15.459 1.00 81.81 137 MET A C 1
ATOM 1105 O O . MET A 1 137 ? 18.281 -10.191 -15.310 1.00 81.81 137 MET A O 1
ATOM 1109 N N . VAL A 1 138 ? 17.609 -8.151 -15.958 1.00 74.69 138 VAL A N 1
ATOM 1110 C CA . VAL A 1 138 ? 16.289 -8.551 -16.450 1.00 74.69 138 VAL A CA 1
ATOM 1111 C C . VAL A 1 138 ? 16.106 -7.978 -17.845 1.00 74.69 138 VAL A C 1
ATOM 1113 O O . VAL A 1 138 ? 16.209 -6.768 -18.032 1.00 74.69 138 VAL A O 1
ATOM 1116 N N . ASN A 1 139 ? 15.808 -8.837 -18.819 1.00 77.75 139 ASN A N 1
ATOM 1117 C CA . ASN A 1 139 ? 15.440 -8.363 -20.140 1.00 77.75 139 ASN A CA 1
ATOM 1118 C C . ASN A 1 139 ? 14.027 -7.761 -20.089 1.00 77.75 139 ASN A C 1
ATOM 1120 O O . ASN A 1 139 ? 13.045 -8.465 -19.848 1.00 77.75 139 ASN A O 1
ATOM 1124 N N . ILE A 1 140 ? 13.923 -6.448 -20.298 1.00 66.88 140 ILE A N 1
ATOM 1125 C CA . ILE A 1 140 ? 12.651 -5.724 -20.209 1.00 66.88 140 ILE A CA 1
ATOM 1126 C C . ILE A 1 140 ? 11.654 -6.109 -21.316 1.00 66.88 140 ILE A C 1
ATOM 1128 O O . ILE A 1 140 ? 10.474 -5.784 -21.190 1.00 66.88 140 ILE A O 1
ATOM 1132 N N . THR A 1 141 ? 12.101 -6.780 -22.386 1.00 67.69 141 THR A N 1
ATOM 1133 C CA . THR A 1 141 ? 11.252 -7.199 -23.516 1.00 67.69 141 THR A CA 1
ATOM 1134 C C . THR A 1 141 ? 10.734 -8.635 -23.405 1.00 67.69 141 THR A C 1
ATOM 1136 O O . THR A 1 141 ? 9.750 -8.962 -24.060 1.00 67.69 141 THR A O 1
ATOM 1139 N N . GLU A 1 142 ? 11.295 -9.476 -22.528 1.00 65.56 142 GLU A N 1
ATOM 1140 C CA . GLU A 1 142 ? 10.939 -10.906 -22.395 1.00 65.56 142 GLU A CA 1
ATOM 1141 C C . GLU A 1 142 ? 9.661 -11.177 -21.576 1.00 65.56 142 GLU A C 1
ATOM 1143 O O . GLU A 1 142 ? 9.390 -12.300 -21.152 1.00 65.56 142 GLU A O 1
ATOM 1148 N N . HIS A 1 143 ? 8.831 -10.162 -21.351 1.00 55.38 143 HIS A N 1
ATOM 1149 C CA . HIS A 1 143 ? 7.563 -10.323 -20.649 1.00 55.38 143 HIS A CA 1
ATOM 1150 C C . HIS A 1 143 ? 6.416 -10.456 -21.658 1.00 55.38 143 HIS A C 1
ATOM 1152 O O . HIS A 1 143 ? 6.217 -9.578 -22.489 1.00 55.38 143 HIS A O 1
ATOM 1158 N N . GLU A 1 144 ? 5.577 -11.485 -21.523 1.00 48.78 144 GLU A N 1
ATOM 1159 C CA . GLU A 1 144 ? 4.482 -11.834 -22.458 1.00 48.78 144 GLU A CA 1
ATOM 1160 C C . GLU A 1 144 ? 3.449 -10.703 -22.699 1.00 48.78 144 GLU A C 1
ATOM 1162 O O . GLU A 1 144 ? 2.702 -10.692 -23.675 1.00 48.78 144 GLU A O 1
ATOM 1167 N N . LEU A 1 145 ? 3.435 -9.703 -21.814 1.00 48.66 145 LEU A N 1
ATOM 1168 C CA . LEU A 1 145 ? 2.557 -8.526 -21.859 1.00 48.66 145 LEU A CA 1
ATOM 1169 C C . LEU A 1 145 ? 3.244 -7.240 -22.352 1.00 48.66 145 LEU A C 1
ATOM 1171 O O . LEU A 1 145 ? 2.579 -6.201 -22.458 1.00 48.66 145 LEU A O 1
ATOM 1175 N N . VAL A 1 146 ? 4.552 -7.278 -22.620 1.00 55.44 146 VAL A N 1
ATOM 1176 C CA . VAL A 1 146 ? 5.300 -6.130 -23.136 1.00 55.44 146 VAL A CA 1
ATOM 1177 C C . VAL A 1 146 ? 5.075 -6.040 -24.646 1.00 55.44 146 VAL A C 1
ATOM 1179 O O . VAL A 1 146 ? 5.295 -7.008 -25.368 1.00 55.44 146 VAL A O 1
ATOM 1182 N N . PRO A 1 147 ? 4.587 -4.896 -25.153 1.00 63.25 147 PRO A N 1
ATOM 1183 C CA . PRO A 1 147 ? 4.428 -4.706 -26.586 1.00 63.25 147 PRO A CA 1
ATOM 1184 C C . PRO A 1 147 ? 5.784 -4.665 -27.294 1.00 63.25 147 PRO A C 1
ATOM 1186 O O . PRO A 1 147 ? 6.698 -3.980 -26.835 1.00 63.25 147 PRO A O 1
ATOM 1189 N N . GLU A 1 148 ? 5.877 -5.285 -28.464 1.00 71.12 148 GLU A N 1
ATOM 1190 C CA . GLU A 1 148 ? 7.012 -5.098 -29.365 1.00 71.12 148 GLU A CA 1
ATOM 1191 C C . GLU A 1 148 ? 6.954 -3.676 -29.950 1.00 71.12 148 GLU A C 1
ATOM 1193 O O . GLU A 1 148 ? 5.917 -3.242 -30.465 1.00 71.12 148 GLU A O 1
ATOM 1198 N N . HIS A 1 149 ? 8.056 -2.933 -29.857 1.00 73.62 149 HIS A N 1
ATOM 1199 C CA . HIS A 1 149 ? 8.177 -1.588 -30.418 1.00 73.62 149 HIS A CA 1
ATOM 1200 C C . HIS A 1 149 ? 9.081 -1.649 -31.644 1.00 73.62 149 HIS A C 1
ATOM 1202 O O . HIS A 1 149 ? 10.265 -1.939 -31.530 1.00 73.62 149 HIS A O 1
ATOM 1208 N N . VAL A 1 150 ? 8.525 -1.362 -32.819 1.00 75.06 150 VAL A N 1
ATOM 1209 C CA . VAL A 1 150 ? 9.263 -1.378 -34.087 1.00 75.06 150 VAL A CA 1
ATOM 1210 C C . VAL A 1 150 ? 9.373 0.046 -34.607 1.00 75.06 150 VAL A C 1
ATOM 1212 O O . VAL A 1 150 ? 8.361 0.734 -34.743 1.00 75.06 150 VAL A O 1
ATOM 1215 N N . VAL A 1 151 ? 10.587 0.515 -34.890 1.00 74.44 151 VAL A N 1
ATOM 1216 C CA . VAL A 1 151 ? 10.792 1.847 -35.476 1.00 74.44 151 VAL A CA 1
ATOM 1217 C C . VAL A 1 151 ? 10.161 1.893 -36.856 1.00 74.44 151 VAL A C 1
ATOM 1219 O O . VAL A 1 151 ? 10.427 1.036 -37.690 1.00 74.44 151 VAL A O 1
ATOM 1222 N N . MET A 1 152 ? 9.326 2.900 -37.096 1.00 73.31 152 MET A N 1
ATOM 1223 C CA . MET A 1 152 ? 8.746 3.110 -38.414 1.00 73.31 152 MET A CA 1
ATOM 1224 C C . MET A 1 152 ? 9.791 3.698 -39.355 1.00 73.31 152 MET A C 1
ATOM 1226 O O . MET A 1 152 ? 10.475 4.671 -39.019 1.00 73.31 152 MET A O 1
ATO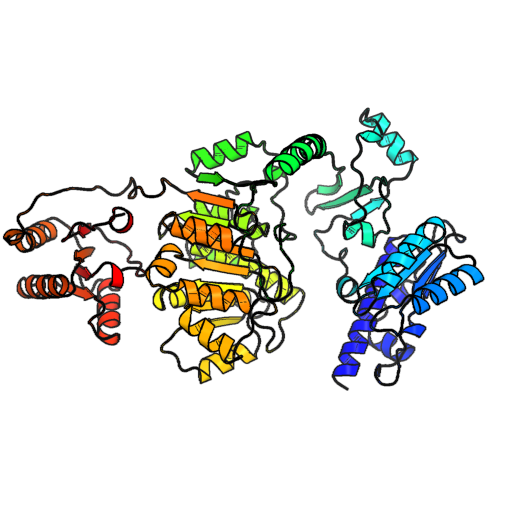M 1230 N N . THR A 1 153 ? 9.861 3.147 -40.559 1.00 78.31 153 THR A N 1
ATOM 1231 C CA . THR A 1 153 ? 10.636 3.730 -41.657 1.00 78.31 153 THR A CA 1
ATOM 1232 C C . THR A 1 153 ? 10.064 5.092 -42.069 1.00 78.31 153 THR A C 1
ATOM 1234 O O . THR A 1 153 ? 8.920 5.442 -41.754 1.00 78.31 153 THR A O 1
ATOM 1237 N N . ALA A 1 154 ? 10.861 5.892 -42.786 1.00 75.06 154 ALA A N 1
ATOM 1238 C CA . ALA A 1 154 ? 10.414 7.194 -43.288 1.00 75.06 154 ALA A CA 1
ATOM 1239 C C . ALA A 1 154 ? 9.178 7.068 -44.201 1.00 75.06 154 ALA A C 1
ATOM 1241 O O . ALA A 1 154 ? 8.275 7.904 -44.126 1.00 75.06 154 ALA A O 1
ATOM 1242 N N . ASP A 1 155 ? 9.110 5.992 -44.987 1.00 76.31 155 ASP A N 1
ATOM 1243 C CA . ASP A 1 155 ? 8.013 5.713 -45.912 1.00 76.31 155 ASP A CA 1
ATOM 1244 C C . ASP A 1 155 ? 6.743 5.257 -45.178 1.00 76.31 155 ASP A C 1
ATOM 1246 O O . ASP A 1 155 ? 5.671 5.811 -45.420 1.00 76.31 155 ASP A O 1
ATOM 1250 N N . GLU A 1 156 ? 6.847 4.342 -44.203 1.00 77.50 156 GLU A N 1
ATOM 1251 C CA . GLU A 1 156 ? 5.704 3.934 -43.364 1.00 77.50 156 GLU A CA 1
ATOM 1252 C C . GLU A 1 156 ? 5.130 5.116 -42.577 1.00 77.50 156 GLU A C 1
ATOM 1254 O O . GLU A 1 156 ? 3.916 5.247 -42.397 1.00 77.50 156 GLU A O 1
ATOM 1259 N N . LYS A 1 157 ? 6.012 5.998 -42.101 1.00 77.38 157 LYS A N 1
ATOM 1260 C CA . LYS A 1 157 ? 5.627 7.229 -41.417 1.00 77.38 157 LYS A CA 1
ATOM 1261 C C . LYS A 1 157 ? 4.898 8.180 -42.371 1.00 77.38 157 LYS A C 1
ATOM 1263 O O . LYS A 1 157 ? 3.866 8.730 -41.993 1.00 77.38 157 LYS A O 1
ATOM 1268 N N . ALA A 1 158 ? 5.386 8.356 -43.600 1.00 77.12 158 ALA A N 1
ATOM 1269 C CA . ALA A 1 158 ? 4.729 9.180 -44.616 1.00 77.12 158 ALA A CA 1
ATOM 1270 C C . ALA A 1 158 ? 3.355 8.617 -45.022 1.00 77.12 158 ALA A C 1
ATOM 1272 O O . ALA A 1 158 ? 2.389 9.375 -45.139 1.00 77.12 158 ALA A O 1
ATOM 1273 N N . GLU A 1 159 ? 3.237 7.296 -45.167 1.00 76.94 159 GLU A N 1
ATOM 1274 C CA . GLU A 1 159 ? 1.976 6.617 -45.471 1.00 76.94 159 GLU A CA 1
ATOM 1275 C C . GLU A 1 159 ? 0.958 6.784 -44.335 1.00 76.94 159 GLU A C 1
ATOM 1277 O O . GLU A 1 159 ? -0.200 7.122 -44.584 1.00 76.94 159 GLU A O 1
ATOM 1282 N N . LEU A 1 160 ? 1.388 6.624 -43.079 1.00 73.19 160 LEU A N 1
ATOM 1283 C CA . LEU A 1 160 ? 0.556 6.857 -41.897 1.00 73.19 160 LEU A CA 1
ATOM 1284 C C . LEU A 1 160 ? 0.021 8.297 -41.866 1.00 73.19 160 LEU A C 1
ATOM 1286 O O . LEU A 1 160 ? -1.180 8.517 -41.681 1.00 73.19 160 LEU A O 1
ATOM 1290 N N . LEU A 1 161 ? 0.903 9.277 -42.082 1.00 74.88 161 LEU A N 1
ATOM 1291 C CA . LEU A 1 161 ? 0.542 10.693 -42.122 1.00 74.88 161 LEU A CA 1
ATOM 1292 C C . LEU A 1 161 ? -0.476 10.982 -43.233 1.00 74.88 161 LEU A C 1
ATOM 1294 O O . LEU A 1 161 ? -1.476 11.658 -42.989 1.00 74.88 161 LEU A O 1
ATOM 1298 N N . ALA A 1 162 ? -0.279 10.419 -44.427 1.00 76.38 162 ALA A N 1
ATOM 1299 C CA . ALA A 1 162 ? -1.204 10.575 -45.547 1.00 76.38 162 ALA A CA 1
ATOM 1300 C C . ALA A 1 162 ? -2.562 9.899 -45.284 1.00 76.38 162 ALA A C 1
ATOM 1302 O O . ALA A 1 162 ? -3.614 10.503 -45.505 1.00 76.38 162 ALA A O 1
ATOM 1303 N N . ARG A 1 163 ? -2.549 8.666 -44.765 1.00 69.62 163 ARG A N 1
ATOM 1304 C CA . ARG A 1 163 ? -3.742 7.843 -44.520 1.00 69.62 163 ARG A CA 1
ATOM 1305 C C . ARG A 1 163 ? -4.677 8.461 -43.489 1.00 69.62 163 ARG A C 1
ATOM 1307 O O . ARG A 1 163 ? -5.892 8.437 -43.675 1.00 69.62 163 ARG A O 1
ATOM 1314 N N . TYR A 1 164 ? -4.116 9.028 -42.425 1.00 67.69 164 TYR A N 1
ATOM 1315 C CA . TYR A 1 164 ? -4.882 9.647 -41.343 1.00 67.69 164 TYR A CA 1
ATOM 1316 C C . TYR A 1 164 ? -4.960 11.175 -41.452 1.00 67.69 164 TYR A C 1
ATOM 1318 O O . TYR A 1 164 ? -5.540 11.817 -40.580 1.00 67.69 164 TYR A O 1
ATOM 1326 N N . LYS A 1 165 ? -4.426 11.760 -42.536 1.00 71.12 165 LYS A N 1
ATOM 1327 C CA . LYS A 1 165 ? -4.352 13.216 -42.761 1.00 71.12 165 LYS A CA 1
ATOM 1328 C C . LYS A 1 165 ? -3.705 13.960 -41.583 1.00 71.12 165 LYS A C 1
ATOM 1330 O O . LYS A 1 165 ? -4.142 15.049 -41.210 1.00 71.12 165 LYS A O 1
ATOM 1335 N N . LEU A 1 166 ? -2.673 13.358 -41.002 1.00 69.25 166 LEU A N 1
ATOM 1336 C CA . LEU A 1 166 ? -1.911 13.905 -39.885 1.00 69.25 166 LEU A CA 1
ATOM 1337 C C . LEU A 1 166 ? -0.693 14.679 -40.406 1.00 69.25 166 LEU A C 1
ATOM 1339 O O . LEU A 1 166 ? -0.153 14.395 -41.474 1.00 69.25 166 LEU A O 1
ATOM 1343 N N . LYS A 1 167 ? -0.236 15.663 -39.635 1.00 71.56 167 LYS A N 1
ATOM 1344 C CA . LYS A 1 167 ? 1.063 16.327 -39.802 1.00 71.56 167 LYS A CA 1
ATOM 1345 C C . LYS A 1 167 ? 2.104 15.620 -38.939 1.00 71.56 167 LYS A C 1
ATOM 1347 O O . LYS A 1 167 ? 1.775 15.125 -37.869 1.00 71.56 167 LYS A O 1
ATOM 1352 N N . ASP A 1 168 ? 3.369 15.642 -39.352 1.00 68.50 168 ASP A N 1
ATOM 1353 C CA . ASP A 1 168 ? 4.488 15.038 -38.604 1.00 68.50 168 ASP A CA 1
ATOM 1354 C C . ASP A 1 168 ? 4.548 15.476 -37.131 1.00 68.50 168 ASP A C 1
ATOM 1356 O O . ASP A 1 168 ? 4.798 14.680 -36.230 1.00 68.50 168 ASP A O 1
ATOM 1360 N N . SER A 1 169 ? 4.235 16.750 -36.881 1.00 65.56 169 SER A N 1
ATOM 1361 C CA . SER A 1 169 ? 4.161 17.340 -35.544 1.00 65.56 169 SER A CA 1
ATOM 1362 C C . SER A 1 169 ? 3.062 16.751 -34.653 1.00 65.56 169 SER A C 1
ATOM 1364 O O . SER A 1 169 ? 3.070 17.016 -33.459 1.00 65.56 169 SER A O 1
ATOM 1366 N N . GLN A 1 170 ? 2.099 16.023 -35.222 1.00 59.25 170 GLN A N 1
ATOM 1367 C CA . GLN A 1 170 ? 0.978 15.403 -34.511 1.00 59.25 170 GLN A CA 1
ATOM 1368 C C . GLN A 1 170 ? 1.264 13.949 -34.122 1.00 59.25 170 GLN A C 1
ATOM 1370 O O . GLN A 1 170 ? 0.435 13.330 -33.461 1.00 59.25 170 GLN A O 1
ATOM 1375 N N . LEU A 1 171 ? 2.407 13.392 -34.536 1.00 62.16 171 LEU A N 1
ATOM 1376 C CA . LEU A 1 171 ? 2.809 12.056 -34.120 1.00 62.16 171 LEU A CA 1
ATOM 1377 C C . LEU A 1 171 ? 3.491 12.110 -32.747 1.00 62.16 171 LEU A C 1
ATOM 1379 O O . LEU A 1 171 ? 4.337 12.983 -32.519 1.00 62.16 171 LEU A O 1
ATOM 1383 N N . PRO A 1 172 ? 3.161 11.171 -31.845 1.00 57.66 172 PRO A N 1
ATOM 1384 C CA . PRO A 1 172 ? 3.806 11.054 -30.546 1.00 57.66 172 PRO A CA 1
ATOM 1385 C C . PRO A 1 172 ? 5.295 10.782 -30.762 1.00 57.66 172 PRO A C 1
ATOM 1387 O O . PRO A 1 172 ? 5.697 10.060 -31.681 1.00 57.66 172 PRO A O 1
ATOM 1390 N N . ARG A 1 173 ? 6.130 11.360 -29.907 1.00 63.09 173 ARG A N 1
ATOM 1391 C CA . ARG A 1 173 ? 7.580 11.187 -29.977 1.00 63.09 173 ARG A CA 1
ATOM 1392 C C . ARG A 1 173 ? 8.014 10.407 -28.759 1.00 63.09 173 ARG A C 1
ATOM 1394 O O . ARG A 1 173 ? 7.686 10.790 -27.641 1.00 63.09 173 ARG A O 1
ATOM 1401 N N . ILE A 1 174 ? 8.761 9.334 -28.981 1.00 60.88 174 ILE A N 1
ATOM 1402 C CA . ILE A 1 174 ? 9.313 8.580 -27.866 1.00 60.88 174 ILE A CA 1
ATOM 1403 C C . ILE A 1 174 ? 10.332 9.451 -27.117 1.00 60.88 174 ILE A C 1
ATOM 1405 O O . ILE A 1 174 ? 11.141 10.160 -27.735 1.00 60.88 174 ILE A O 1
ATOM 1409 N N . GLN A 1 175 ? 10.241 9.460 -25.789 1.00 61.47 175 GLN A N 1
ATOM 1410 C CA . GLN A 1 175 ? 11.162 10.205 -24.935 1.00 61.47 175 GLN A CA 1
ATOM 1411 C C . GLN A 1 175 ? 12.439 9.386 -24.734 1.00 61.47 175 GLN A C 1
ATOM 1413 O O . GLN A 1 175 ? 12.399 8.165 -24.625 1.00 61.47 175 GLN A O 1
ATOM 1418 N N . GLN A 1 176 ? 13.586 10.060 -24.656 1.00 58.41 176 GLN A N 1
ATOM 1419 C CA . GLN A 1 176 ? 14.895 9.399 -24.545 1.00 58.41 176 GLN A CA 1
ATOM 1420 C C . GLN A 1 176 ? 15.107 8.692 -23.188 1.00 58.41 176 GLN A C 1
ATOM 1422 O O . GLN A 1 176 ? 16.020 7.884 -23.046 1.00 58.41 176 GLN A O 1
ATOM 1427 N N . CYS A 1 177 ? 14.274 9.000 -22.189 1.00 59.81 177 CYS A N 1
ATOM 1428 C CA . CYS A 1 177 ? 14.297 8.398 -20.857 1.00 59.81 177 CYS A CA 1
ATOM 1429 C C . CYS A 1 177 ? 13.417 7.145 -20.715 1.00 59.81 177 CYS A C 1
ATOM 1431 O O . CYS A 1 177 ? 13.508 6.483 -19.684 1.00 59.81 177 CYS A O 1
ATOM 1433 N N . ASP A 1 178 ? 12.592 6.802 -21.711 1.00 66.06 178 ASP A N 1
ATOM 1434 C CA . ASP A 1 178 ? 11.746 5.605 -21.650 1.00 66.06 178 ASP A CA 1
ATOM 1435 C C . ASP A 1 178 ? 12.635 4.337 -21.645 1.00 66.06 178 ASP A C 1
ATOM 1437 O O . ASP A 1 178 ? 13.510 4.210 -22.509 1.00 66.06 178 ASP A O 1
ATOM 1441 N N . PRO A 1 179 ? 12.463 3.399 -20.691 1.00 67.06 179 PRO A N 1
ATOM 1442 C CA . PRO A 1 179 ? 13.249 2.166 -20.625 1.00 67.06 179 PRO A CA 1
ATOM 1443 C C . PRO A 1 179 ? 13.227 1.350 -21.922 1.00 67.06 179 PRO A C 1
ATOM 1445 O O . PRO A 1 179 ? 14.264 0.832 -22.335 1.00 67.06 179 PRO A O 1
ATOM 1448 N N . VAL A 1 180 ? 12.079 1.285 -22.605 1.00 71.00 180 VAL A N 1
ATOM 1449 C CA . VAL A 1 180 ? 11.936 0.581 -23.888 1.00 71.00 180 VAL A CA 1
ATOM 1450 C C . VAL A 1 180 ? 12.621 1.367 -25.005 1.00 71.00 180 VAL A C 1
ATOM 1452 O O . VAL A 1 180 ? 13.290 0.781 -25.854 1.00 71.00 180 VAL A O 1
ATOM 1455 N N . ALA A 1 181 ? 12.552 2.702 -24.967 1.00 70.94 181 ALA A N 1
ATOM 1456 C CA . ALA A 1 181 ? 13.309 3.548 -25.889 1.00 70.94 181 ALA A CA 1
ATOM 1457 C C . ALA A 1 181 ? 14.817 3.368 -25.734 1.00 70.94 181 ALA A C 1
ATOM 1459 O O . ALA A 1 181 ? 15.522 3.246 -26.734 1.00 70.94 181 ALA A O 1
ATOM 1460 N N . ARG A 1 182 ? 15.309 3.309 -24.493 1.00 76.50 182 ARG A N 1
ATOM 1461 C CA . ARG A 1 182 ? 16.716 3.029 -24.201 1.00 76.50 182 ARG A CA 1
ATOM 1462 C C . ARG A 1 182 ? 17.100 1.630 -24.670 1.00 76.50 182 ARG A C 1
ATOM 1464 O O . ARG A 1 182 ? 18.121 1.513 -25.327 1.00 76.50 182 ARG A O 1
ATOM 1471 N N . TYR A 1 183 ? 16.291 0.596 -24.434 1.00 80.69 183 TYR A N 1
ATOM 1472 C CA . TYR A 1 183 ? 16.586 -0.767 -24.905 1.00 80.69 183 TYR A CA 1
ATOM 1473 C C . TYR A 1 183 ? 16.748 -0.844 -26.427 1.00 80.69 183 TYR A C 1
ATOM 1475 O O . TYR A 1 183 ? 17.751 -1.368 -26.896 1.00 80.69 183 TYR A O 1
ATOM 1483 N N . PHE A 1 184 ? 15.850 -0.232 -27.204 1.00 77.56 184 PHE A N 1
ATOM 1484 C CA . PHE A 1 184 ? 15.928 -0.230 -28.672 1.00 77.56 184 PHE A CA 1
ATOM 1485 C C . PHE A 1 184 ? 16.838 0.870 -29.265 1.00 77.56 184 PHE A C 1
ATOM 1487 O O . PHE A 1 184 ? 16.957 0.974 -30.484 1.00 77.56 184 PHE A O 1
ATOM 1494 N N . GLY A 1 185 ? 17.491 1.702 -28.443 1.00 74.38 185 GLY A N 1
ATOM 1495 C CA . GLY A 1 185 ? 18.385 2.772 -28.917 1.00 74.38 185 GLY A CA 1
ATOM 1496 C C . GLY A 1 185 ? 17.661 3.921 -29.637 1.00 74.38 185 GLY A C 1
ATOM 1497 O O . GLY A 1 185 ? 18.207 4.543 -30.553 1.00 74.38 185 GLY A O 1
ATOM 1498 N N . LEU A 1 186 ? 16.413 4.196 -29.250 1.00 76.12 186 LEU A N 1
ATOM 1499 C CA . LEU A 1 186 ? 15.522 5.113 -29.955 1.00 76.12 186 LEU A CA 1
ATOM 1500 C C . LEU A 1 186 ? 15.859 6.582 -29.690 1.00 76.12 186 LEU A C 1
ATOM 1502 O O . LEU A 1 186 ? 16.105 7.012 -28.562 1.00 76.12 186 LEU A O 1
ATOM 1506 N N . ARG A 1 187 ? 15.835 7.388 -30.754 1.00 69.69 187 ARG A N 1
ATOM 1507 C CA . ARG A 1 187 ? 16.123 8.826 -30.711 1.00 69.69 187 ARG A CA 1
ATOM 1508 C C . ARG A 1 187 ? 14.850 9.644 -30.554 1.00 69.69 187 ARG A C 1
ATOM 1510 O O . ARG A 1 187 ? 13.797 9.317 -31.103 1.00 69.69 187 ARG A O 1
ATOM 1517 N N . ARG A 1 188 ? 14.984 10.794 -29.890 1.00 61.28 188 ARG A N 1
ATOM 1518 C CA . ARG A 1 188 ? 13.911 11.785 -29.758 1.00 61.28 188 ARG A CA 1
ATOM 1519 C C . ARG A 1 188 ? 13.359 12.153 -31.141 1.00 61.28 188 ARG A C 1
ATOM 1521 O O . ARG A 1 188 ? 14.076 12.701 -31.973 1.00 61.28 188 ARG A O 1
ATOM 1528 N N . GLY A 1 189 ? 12.075 11.874 -31.366 1.00 61.25 189 GLY A N 1
ATOM 1529 C CA . GLY A 1 189 ? 11.386 12.152 -32.633 1.00 61.25 189 GLY A CA 1
ATOM 1530 C C . GLY A 1 189 ? 11.247 10.965 -33.590 1.00 61.25 189 GLY A C 1
ATOM 1531 O O . GLY A 1 189 ? 10.567 11.110 -34.609 1.00 61.25 189 GLY A O 1
ATOM 1532 N N . GLN A 1 190 ? 11.826 9.802 -33.271 1.00 70.56 190 GLN A N 1
ATOM 1533 C CA . GLN A 1 190 ? 11.479 8.553 -33.949 1.00 70.56 190 GLN A CA 1
ATOM 1534 C C . GLN A 1 190 ? 10.060 8.126 -33.565 1.00 70.56 190 GLN A C 1
ATOM 1536 O O . GLN A 1 190 ? 9.629 8.287 -32.420 1.00 70.56 190 GLN A O 1
ATOM 1541 N N . VAL A 1 191 ? 9.332 7.611 -34.554 1.00 70.38 191 VAL A N 1
ATOM 1542 C CA . VAL A 1 191 ? 7.966 7.115 -34.389 1.00 70.38 191 VAL A CA 1
ATOM 1543 C C . VAL A 1 191 ? 8.027 5.601 -34.396 1.00 70.38 191 VAL A C 1
ATOM 1545 O O . VAL A 1 191 ? 8.683 5.008 -35.250 1.00 70.38 191 VAL A O 1
ATOM 1548 N N . VAL A 1 192 ? 7.357 4.989 -33.429 1.00 72.50 192 VAL A N 1
ATOM 1549 C CA . VAL A 1 192 ? 7.344 3.541 -33.252 1.00 72.50 192 VAL A CA 1
ATOM 1550 C C . VAL A 1 192 ? 5.950 2.981 -33.458 1.00 72.50 192 VAL A C 1
ATOM 1552 O O . VAL A 1 192 ? 4.940 3.547 -33.037 1.00 72.50 192 VAL A O 1
ATOM 1555 N N . LYS A 1 193 ? 5.921 1.829 -34.106 1.00 72.62 193 LYS A N 1
ATOM 1556 C CA . LYS A 1 193 ? 4.784 0.946 -34.248 1.00 72.62 193 LYS A CA 1
ATOM 1557 C C . LYS A 1 193 ? 4.764 0.012 -33.046 1.00 72.62 193 LYS A C 1
ATOM 1559 O O . LYS A 1 193 ? 5.726 -0.713 -32.814 1.00 72.62 193 LYS A O 1
ATOM 1564 N N . ILE A 1 194 ? 3.665 0.017 -32.300 1.00 70.50 194 ILE A N 1
ATOM 1565 C CA . ILE A 1 194 ? 3.507 -0.845 -31.129 1.00 70.50 194 ILE A CA 1
ATOM 1566 C C . ILE A 1 194 ? 2.698 -2.074 -31.536 1.00 70.50 194 ILE A C 1
ATOM 1568 O O . ILE A 1 194 ? 1.525 -1.941 -31.890 1.00 70.50 194 ILE A O 1
ATOM 1572 N N . ILE A 1 195 ? 3.314 -3.253 -31.481 1.00 70.88 195 ILE A N 1
ATOM 1573 C CA . ILE A 1 195 ? 2.705 -4.545 -31.806 1.00 70.88 195 ILE A CA 1
ATOM 1574 C C . ILE A 1 195 ? 2.416 -5.279 -30.497 1.00 70.88 195 ILE A C 1
ATOM 1576 O O . ILE A 1 195 ? 3.292 -5.453 -29.656 1.00 70.88 195 ILE A O 1
ATOM 1580 N N . ARG A 1 196 ? 1.165 -5.699 -30.300 1.00 66.06 196 ARG A N 1
ATOM 1581 C CA . ARG A 1 196 ? 0.752 -6.440 -29.100 1.00 66.06 196 ARG A CA 1
ATOM 1582 C C . ARG A 1 196 ? 0.259 -7.835 -29.473 1.00 66.06 196 ARG A C 1
ATOM 1584 O O . ARG A 1 196 ? -0.600 -7.925 -30.356 1.00 66.06 196 ARG A O 1
ATOM 1591 N N . PRO A 1 197 ? 0.738 -8.903 -28.812 1.00 55.59 197 PRO A N 1
ATOM 1592 C CA . PRO A 1 197 ? 0.113 -10.213 -28.920 1.00 55.59 197 PRO A CA 1
ATOM 1593 C C . PRO A 1 197 ? -1.267 -10.192 -28.235 1.00 55.59 197 PRO A C 1
ATOM 1595 O O . PRO A 1 197 ? -1.422 -9.671 -27.131 1.00 55.59 197 PRO A O 1
ATOM 1598 N N . SER A 1 198 ? -2.296 -10.714 -28.910 1.00 56.66 198 SER A N 1
ATOM 1599 C CA . SER A 1 198 ? -3.632 -10.947 -28.345 1.00 56.66 198 SER A CA 1
ATOM 1600 C C . SER A 1 198 ? -4.013 -12.406 -28.532 1.00 56.66 198 SER A C 1
ATOM 1602 O O . SER A 1 198 ? -4.017 -12.893 -29.662 1.00 56.66 198 SER A O 1
ATOM 1604 N N . GLU A 1 199 ? -4.408 -13.072 -27.447 1.00 49.25 199 GLU A N 1
ATOM 1605 C CA . GLU A 1 199 ? -4.870 -14.467 -27.480 1.00 49.25 199 GLU A CA 1
ATOM 1606 C C . GLU A 1 199 ? -6.137 -14.655 -28.331 1.00 49.25 199 GLU A C 1
ATOM 1608 O O . GLU A 1 199 ? -6.323 -15.695 -28.953 1.00 49.25 199 GLU A O 1
ATOM 1613 N N . THR A 1 200 ? -6.998 -13.637 -28.411 1.00 39.66 200 THR A N 1
ATOM 1614 C CA . THR A 1 200 ? -8.291 -13.710 -29.113 1.00 39.66 200 THR A CA 1
ATOM 1615 C C . THR A 1 200 ? -8.310 -13.058 -30.496 1.00 39.66 200 THR A C 1
ATOM 1617 O O . THR A 1 200 ? -9.217 -13.339 -31.273 1.00 39.66 200 THR A O 1
ATOM 1620 N N . ALA A 1 201 ? -7.359 -12.171 -30.816 1.00 44.62 201 ALA A N 1
ATOM 1621 C CA . ALA A 1 201 ? -7.397 -11.358 -32.042 1.00 44.62 201 ALA A CA 1
ATOM 1622 C C . ALA A 1 201 ? -6.110 -11.400 -32.890 1.00 44.62 201 ALA A C 1
ATOM 1624 O O . ALA A 1 201 ? -6.051 -10.751 -33.933 1.00 44.62 201 ALA A O 1
ATOM 1625 N N . GLY A 1 202 ? -5.080 -12.142 -32.471 1.00 56.50 202 GLY A N 1
ATOM 1626 C CA . GLY A 1 202 ? -3.765 -12.110 -33.117 1.00 56.50 202 GLY A CA 1
ATOM 1627 C C . GLY A 1 202 ? -2.985 -10.823 -32.814 1.00 56.50 202 GLY A C 1
ATOM 1628 O O . GLY A 1 202 ? -3.270 -10.110 -31.853 1.00 56.50 202 GLY A O 1
ATOM 1629 N N . ARG A 1 203 ? -1.949 -10.519 -33.605 1.00 50.81 203 ARG A N 1
ATOM 1630 C CA . ARG A 1 203 ? -1.126 -9.312 -33.407 1.00 50.81 203 ARG A CA 1
ATOM 1631 C C . ARG A 1 203 ? -1.877 -8.068 -33.892 1.00 50.81 203 ARG A C 1
ATOM 1633 O O . ARG A 1 203 ? -2.287 -8.024 -35.048 1.00 50.81 203 ARG A O 1
ATOM 1640 N N . TYR A 1 204 ? -2.010 -7.040 -33.053 1.00 54.41 204 TYR A N 1
ATOM 1641 C CA . TYR A 1 204 ? -2.601 -5.755 -33.456 1.00 54.41 204 TYR A CA 1
ATOM 1642 C C . TYR A 1 204 ? -1.650 -4.577 -33.218 1.00 54.41 204 TYR A C 1
ATOM 1644 O O . TYR A 1 204 ? -0.793 -4.614 -32.335 1.00 54.41 204 TYR A O 1
ATOM 1652 N N . ILE A 1 205 ? -1.802 -3.538 -34.045 1.00 52.06 205 ILE A N 1
ATOM 1653 C CA . ILE A 1 205 ? -0.878 -2.404 -34.168 1.00 52.06 205 ILE A CA 1
ATOM 1654 C C . ILE A 1 205 ? -1.548 -1.139 -33.617 1.00 52.06 205 ILE A C 1
ATOM 1656 O O . ILE A 1 205 ? -2.675 -0.832 -33.999 1.00 52.06 205 ILE A O 1
ATOM 1660 N N . THR A 1 206 ? -0.891 -0.409 -32.712 1.00 52.19 206 THR A N 1
ATOM 1661 C CA . THR A 1 206 ? -1.418 0.838 -32.113 1.00 52.19 206 THR A CA 1
ATOM 1662 C C . THR A 1 206 ? -0.398 1.980 -32.200 1.00 52.19 206 THR A C 1
ATOM 1664 O O . THR A 1 206 ? 0.802 1.741 -32.076 1.00 52.19 206 THR A O 1
ATOM 1667 N N . TYR A 1 207 ? -0.885 3.216 -32.363 1.00 51.16 207 TYR A N 1
ATOM 1668 C CA . TYR A 1 207 ? -0.100 4.458 -32.331 1.00 51.16 207 TYR A CA 1
ATOM 1669 C C . TYR A 1 207 ? -0.623 5.346 -31.187 1.00 51.16 207 TYR A C 1
ATOM 1671 O O . TYR A 1 207 ? -1.837 5.445 -31.007 1.00 51.16 207 TYR A O 1
ATOM 1679 N N . LEU A 1 208 ? 0.265 5.944 -30.386 1.00 45.34 208 LEU A N 1
ATOM 1680 C CA . LEU A 1 208 ? -0.125 6.873 -29.311 1.00 45.34 208 LEU A CA 1
ATOM 1681 C C . LEU A 1 208 ? -0.555 8.232 -29.905 1.00 45.34 208 LEU A C 1
ATOM 1683 O O . LEU A 1 208 ? -0.043 8.645 -30.931 1.00 45.34 208 LEU A O 1
ATOM 1687 N N . ILE A 1 209 ? -1.499 8.942 -29.298 1.00 35.41 209 ILE A N 1
ATOM 1688 C CA . ILE A 1 209 ? -1.798 10.361 -29.570 1.00 35.41 209 ILE A CA 1
ATOM 1689 C C . ILE A 1 209 ? -2.144 10.933 -28.202 1.00 35.41 209 ILE A C 1
ATOM 1691 O O . ILE A 1 209 ? -2.928 10.302 -27.494 1.00 35.41 209 ILE A O 1
ATOM 1695 N N . ASP A 1 210 ? -1.572 12.073 -27.818 1.00 40.25 210 ASP A N 1
ATOM 1696 C CA . ASP A 1 210 ? -1.901 12.680 -26.531 1.00 40.25 210 ASP A CA 1
ATOM 1697 C C . ASP A 1 210 ? -2.096 14.200 -26.639 1.00 40.25 210 ASP A C 1
ATOM 1699 O O . ASP A 1 210 ? -1.206 14.934 -27.068 1.00 40.25 210 ASP A O 1
ATOM 1703 N N . GLU A 1 211 ? -3.301 14.652 -26.284 1.00 35.50 211 GLU A N 1
ATOM 1704 C CA . GLU A 1 211 ? -3.716 16.059 -26.206 1.00 35.50 211 GLU A CA 1
ATOM 1705 C C . GLU A 1 211 ? -3.326 16.713 -24.863 1.00 35.50 211 GLU A C 1
ATOM 1707 O O . GLU A 1 211 ? -3.471 17.926 -24.706 1.00 35.50 211 GLU A O 1
ATOM 1712 N N . SER A 1 212 ? -2.793 15.949 -23.905 1.00 43.28 212 SER A N 1
ATOM 1713 C CA . SER A 1 212 ? -2.527 16.414 -22.537 1.00 43.28 212 SER A CA 1
ATOM 1714 C C . SER A 1 212 ? -1.266 17.284 -22.373 1.00 43.28 212 SER A C 1
ATOM 1716 O O . SER A 1 212 ? -1.246 18.170 -21.519 1.00 43.28 212 SER A O 1
ATOM 1718 N N . GLU A 1 213 ? -0.244 17.155 -23.233 1.00 44.34 213 GLU A N 1
ATOM 1719 C CA . GLU A 1 213 ? 1.010 17.937 -23.120 1.00 44.34 213 GLU A CA 1
ATOM 1720 C C . GLU A 1 213 ? 0.852 19.442 -23.413 1.00 44.34 213 GLU A C 1
ATOM 1722 O O . GLU A 1 213 ? 1.722 20.243 -23.061 1.00 44.34 213 GLU A O 1
ATOM 1727 N N . ARG A 1 214 ? -0.248 19.864 -24.051 1.00 39.25 214 ARG A N 1
ATOM 1728 C CA . ARG A 1 214 ? -0.487 21.285 -24.355 1.00 39.25 214 ARG A CA 1
ATOM 1729 C C . ARG A 1 214 ? -0.936 22.083 -23.128 1.00 39.25 214 ARG A C 1
ATOM 1731 O O . ARG A 1 214 ? -0.605 23.259 -23.043 1.00 39.25 214 ARG A O 1
ATOM 1738 N N . GLN A 1 215 ? -1.656 21.458 -22.198 1.00 41.94 215 GLN A N 1
ATOM 1739 C CA . GLN A 1 215 ? -2.145 22.114 -20.977 1.00 41.94 215 GLN A CA 1
ATOM 1740 C C . GLN A 1 215 ? -1.060 22.191 -19.894 1.00 41.94 215 GLN A C 1
ATOM 1742 O O . GLN A 1 215 ? -0.931 23.218 -19.233 1.00 41.94 215 GLN A O 1
ATOM 1747 N N . LEU A 1 216 ? -0.197 21.172 -19.812 1.00 45.22 216 LEU A N 1
ATOM 1748 C CA . LEU A 1 216 ? 0.895 21.079 -18.833 1.00 45.22 216 LEU A CA 1
ATOM 1749 C C . LEU A 1 216 ? 1.896 22.249 -18.909 1.00 45.22 216 LEU A C 1
ATOM 1751 O O . LEU A 1 216 ? 2.337 22.750 -17.880 1.00 45.22 216 LEU A O 1
ATOM 1755 N N . ARG A 1 217 ? 2.203 22.756 -20.111 1.00 44.59 217 ARG A N 1
ATOM 1756 C CA . ARG A 1 217 ? 3.129 23.895 -20.278 1.00 44.59 217 ARG A CA 1
ATOM 1757 C C . ARG A 1 217 ? 2.551 25.250 -19.868 1.00 44.59 217 ARG A C 1
ATOM 1759 O O . ARG A 1 217 ? 3.313 26.135 -19.495 1.00 44.59 217 ARG A O 1
ATOM 1766 N N . GLU A 1 218 ? 1.235 25.430 -19.961 1.00 45.25 218 GLU A N 1
ATOM 1767 C CA . GLU A 1 218 ? 0.571 26.675 -19.548 1.00 45.25 218 GLU A CA 1
ATOM 1768 C C . GLU A 1 218 ? 0.374 26.714 -18.019 1.00 45.25 218 GLU A C 1
ATOM 1770 O O . GLU A 1 218 ? 0.437 27.785 -17.414 1.00 45.25 218 GLU A O 1
ATOM 1775 N N . GLU A 1 219 ? 0.217 25.549 -17.379 1.00 43.75 219 GLU A N 1
ATOM 1776 C CA . GLU A 1 219 ? 0.142 25.404 -15.919 1.00 43.75 219 GLU A CA 1
ATOM 1777 C C . GLU A 1 219 ? 1.506 25.537 -15.223 1.00 43.75 219 GLU A C 1
ATOM 1779 O O . GLU A 1 219 ? 1.590 26.201 -14.187 1.00 43.75 219 GLU A O 1
ATOM 1784 N N . GLU A 1 220 ? 2.585 24.993 -15.799 1.00 42.47 220 GLU A N 1
ATOM 1785 C CA . GLU A 1 220 ? 3.949 25.099 -15.248 1.00 42.47 220 GLU A CA 1
ATOM 1786 C C . GLU A 1 220 ? 4.425 26.562 -15.116 1.00 42.47 220 GLU A C 1
ATOM 1788 O O . GLU A 1 220 ? 5.024 26.933 -14.104 1.00 42.47 220 GLU A O 1
ATOM 1793 N N . GLU A 1 221 ? 4.084 27.439 -16.069 1.00 46.03 221 GLU A N 1
ATOM 1794 C CA . GLU A 1 221 ? 4.406 28.879 -16.009 1.00 46.03 221 GLU A CA 1
ATOM 1795 C C . GLU A 1 221 ? 3.587 29.663 -14.958 1.00 46.03 221 GLU A C 1
ATOM 1797 O O . GLU A 1 221 ? 3.969 30.771 -14.548 1.00 46.03 221 GLU A O 1
ATOM 1802 N N . LEU A 1 222 ? 2.447 29.115 -14.529 1.00 45.50 222 LEU A N 1
ATOM 1803 C CA . LEU A 1 222 ? 1.564 29.675 -13.502 1.00 45.50 222 LEU A CA 1
ATOM 1804 C C . LEU A 1 222 ? 1.949 29.184 -12.100 1.00 45.50 222 LEU A C 1
ATOM 1806 O O . LEU A 1 222 ? 1.958 29.982 -11.159 1.00 45.50 222 LEU A O 1
ATOM 1810 N N . LEU A 1 223 ? 2.336 27.911 -11.975 1.00 39.16 223 LEU A N 1
ATOM 1811 C CA . LEU A 1 223 ? 2.783 27.281 -10.730 1.00 39.16 223 LEU A CA 1
ATOM 1812 C C . LEU A 1 223 ? 4.106 27.862 -10.213 1.00 39.16 223 LEU A C 1
ATOM 1814 O O . LEU A 1 223 ? 4.211 28.142 -9.018 1.00 39.16 223 LEU A O 1
ATOM 1818 N N . ASP A 1 224 ? 5.064 28.161 -11.097 1.00 43.03 224 ASP A N 1
ATOM 1819 C CA . ASP A 1 224 ? 6.388 28.697 -10.728 1.00 43.03 224 ASP A CA 1
ATOM 1820 C C . ASP A 1 224 ? 6.335 30.127 -10.129 1.00 43.03 224 ASP A C 1
ATOM 1822 O O . ASP A 1 224 ? 7.260 30.611 -9.466 1.00 43.03 224 ASP A O 1
ATOM 1826 N N . LYS A 1 225 ? 5.202 30.824 -10.303 1.00 46.62 225 LYS A N 1
ATOM 1827 C CA . LYS A 1 225 ? 4.927 32.131 -9.679 1.00 46.62 225 LYS A CA 1
ATOM 1828 C C . LYS A 1 225 ? 4.351 32.010 -8.267 1.00 46.62 225 LYS A C 1
ATOM 1830 O O . LYS A 1 225 ? 4.492 32.949 -7.482 1.00 46.62 225 LYS A O 1
ATOM 1835 N N . VAL A 1 226 ? 3.726 30.881 -7.930 1.00 43.25 226 VAL A N 1
ATOM 1836 C CA . VAL A 1 226 ? 3.028 30.657 -6.650 1.00 43.25 226 VAL A CA 1
ATOM 1837 C C . VAL A 1 226 ? 3.959 30.031 -5.600 1.00 43.25 226 VAL A C 1
ATOM 1839 O O . VAL A 1 226 ? 3.844 30.330 -4.412 1.00 43.25 226 VAL A O 1
ATOM 1842 N N . THR A 1 227 ? 4.968 29.265 -6.021 1.00 40.59 227 THR A N 1
ATOM 1843 C CA . THR A 1 227 ? 5.962 28.577 -5.168 1.00 40.59 227 THR A CA 1
ATOM 1844 C C . THR A 1 227 ? 6.922 29.489 -4.392 1.00 40.59 227 THR A C 1
ATOM 1846 O O . THR A 1 227 ? 7.645 29.012 -3.519 1.00 40.59 227 THR A O 1
ATOM 1849 N N . ARG A 1 228 ? 6.933 30.809 -4.631 1.00 42.00 228 ARG A N 1
ATOM 1850 C CA . ARG A 1 228 ? 7.790 31.759 -3.884 1.00 42.00 228 ARG A CA 1
ATOM 1851 C C . ARG A 1 228 ? 7.275 32.101 -2.476 1.00 42.00 228 ARG A C 1
ATOM 1853 O O . ARG A 1 228 ? 7.983 32.767 -1.723 1.00 42.00 228 ARG A O 1
ATOM 1860 N N . GLY A 1 229 ? 6.072 31.659 -2.104 1.00 34.94 229 GLY A N 1
ATOM 1861 C CA . GLY A 1 229 ? 5.504 31.831 -0.764 1.00 34.94 229 GLY A CA 1
ATOM 1862 C C . GLY A 1 229 ? 5.674 30.572 0.082 1.00 34.94 229 GLY A C 1
ATOM 1863 O O . GLY A 1 229 ? 4.875 29.650 -0.026 1.00 34.94 229 GLY A O 1
ATOM 1864 N N . GLY A 1 230 ? 6.721 30.535 0.909 1.00 43.38 230 GLY A N 1
ATOM 1865 C CA . GLY A 1 230 ? 7.118 29.369 1.702 1.00 43.38 230 GLY A CA 1
ATOM 1866 C C . GLY A 1 230 ? 5.996 28.744 2.542 1.00 43.38 230 GLY A C 1
ATOM 1867 O O . GLY A 1 230 ? 5.393 29.397 3.393 1.00 43.38 230 GLY A O 1
ATOM 1868 N N . GLY A 1 231 ? 5.785 27.443 2.335 1.00 30.14 231 GLY A N 1
ATOM 1869 C CA . GLY A 1 231 ? 4.935 26.574 3.141 1.00 30.14 231 GLY A CA 1
ATOM 1870 C C . GLY A 1 231 ? 5.638 25.238 3.376 1.00 30.14 231 GLY A C 1
ATOM 1871 O O . GLY A 1 231 ? 6.147 24.632 2.439 1.00 30.14 231 GLY A O 1
ATOM 1872 N N . LEU A 1 232 ? 5.706 24.854 4.652 1.00 35.81 232 LEU A N 1
ATOM 1873 C CA . LEU A 1 232 ? 6.330 23.666 5.247 1.00 35.81 232 LEU A CA 1
ATOM 1874 C C . LEU A 1 232 ? 6.427 22.441 4.321 1.00 35.81 232 LEU A C 1
ATOM 1876 O O . LEU A 1 232 ? 5.417 21.874 3.906 1.00 35.81 232 LEU A O 1
ATOM 1880 N N . LEU A 1 233 ? 7.674 22.040 4.057 1.00 40.12 233 LEU A N 1
ATOM 1881 C CA . LEU A 1 233 ? 8.036 20.858 3.286 1.00 40.12 233 LEU A CA 1
ATOM 1882 C C . LEU A 1 233 ? 7.444 19.592 3.921 1.00 40.12 233 LEU A C 1
ATOM 1884 O O . LEU A 1 233 ? 7.578 19.382 5.128 1.00 40.12 233 LEU A O 1
ATOM 1888 N N . ALA A 1 234 ? 6.840 18.743 3.080 1.00 39.19 234 ALA A N 1
ATOM 1889 C CA . ALA A 1 234 ? 6.606 17.333 3.380 1.00 39.19 234 ALA A CA 1
ATOM 1890 C C . ALA A 1 234 ? 7.878 16.753 4.002 1.00 39.19 234 ALA A C 1
ATOM 1892 O O . ALA A 1 234 ? 8.969 17.094 3.539 1.00 39.19 234 ALA A O 1
ATOM 1893 N N . VAL A 1 235 ? 7.727 15.974 5.078 1.00 42.06 235 VAL A N 1
ATOM 1894 C CA . VAL A 1 235 ? 8.824 15.490 5.922 1.00 42.06 235 VAL A CA 1
ATOM 1895 C C . VAL A 1 235 ? 9.958 15.000 5.040 1.00 42.06 235 VAL A C 1
ATOM 1897 O O . VAL A 1 235 ? 9.904 13.955 4.400 1.00 42.06 235 VAL A O 1
ATOM 1900 N N . THR A 1 236 ? 10.974 15.852 4.987 1.00 40.59 236 THR A N 1
ATOM 1901 C CA . THR A 1 236 ? 12.273 15.604 4.413 1.00 40.59 236 THR A CA 1
ATOM 1902 C C . THR A 1 236 ? 12.780 14.327 5.052 1.00 40.59 236 THR A C 1
ATOM 1904 O O . THR A 1 236 ? 13.020 14.291 6.261 1.00 40.59 236 THR A O 1
ATOM 1907 N N . GLU A 1 237 ? 12.930 13.275 4.250 1.00 44.50 237 GLU A N 1
ATOM 1908 C CA . GLU A 1 237 ? 13.683 12.089 4.630 1.00 44.50 237 GLU A CA 1
ATOM 1909 C C . GLU A 1 237 ? 15.129 12.541 4.913 1.00 44.50 237 GLU A C 1
ATOM 1911 O O . GLU A 1 237 ? 16.000 12.638 4.047 1.00 44.50 237 GLU A O 1
ATOM 1916 N N . LEU A 1 238 ? 15.360 12.917 6.174 1.00 43.34 238 LEU A N 1
ATOM 1917 C CA . LEU A 1 238 ? 16.568 13.533 6.732 1.00 43.34 238 LEU A CA 1
ATOM 1918 C C . LEU A 1 238 ? 17.746 12.556 6.849 1.00 43.34 238 LEU A C 1
ATOM 1920 O O . LEU A 1 238 ? 18.690 12.767 7.606 1.00 43.34 238 LEU A O 1
ATOM 1924 N N . THR A 1 239 ? 17.744 11.526 6.016 1.00 41.06 239 THR A N 1
ATOM 1925 C CA . THR A 1 239 ? 18.885 10.663 5.757 1.00 41.06 239 THR A CA 1
ATOM 1926 C C . THR A 1 239 ? 19.123 10.613 4.253 1.00 41.06 239 THR A C 1
ATOM 1928 O O . THR A 1 239 ? 18.674 9.695 3.582 1.00 41.06 239 THR A O 1
ATOM 1931 N N . LYS A 1 240 ? 19.910 11.593 3.775 1.00 43.53 240 LYS A N 1
ATOM 1932 C CA . LYS A 1 240 ? 20.526 11.746 2.433 1.00 43.53 240 LYS A CA 1
ATOM 1933 C C . LYS A 1 240 ? 19.901 12.728 1.424 1.00 43.53 240 LYS A C 1
ATOM 1935 O O . LYS A 1 240 ? 20.439 12.830 0.331 1.00 43.53 240 LYS A O 1
ATOM 1940 N N . GLY A 1 241 ? 18.914 13.548 1.789 1.00 42.12 241 GLY A N 1
ATOM 1941 C CA . GLY A 1 241 ? 18.585 14.753 1.001 1.00 42.12 241 GLY A CA 1
ATOM 1942 C C . GLY A 1 241 ? 17.939 14.509 -0.370 1.00 42.12 241 GLY A C 1
ATOM 1943 O O . GLY A 1 241 ? 17.974 15.398 -1.216 1.00 42.12 241 GLY A O 1
ATOM 1944 N N . GLU A 1 242 ? 17.345 13.338 -0.588 1.00 49.94 242 GLU A N 1
ATOM 1945 C CA . GLU A 1 242 ? 16.528 13.044 -1.766 1.00 49.94 242 GLU A CA 1
ATOM 1946 C C . GLU A 1 242 ? 15.058 13.330 -1.424 1.00 49.94 242 GLU A C 1
ATOM 1948 O O . GLU A 1 242 ? 14.563 12.911 -0.378 1.00 49.94 242 GLU A O 1
ATOM 1953 N N . LYS A 1 243 ? 14.373 14.107 -2.268 1.00 56.72 243 LYS A N 1
ATOM 1954 C CA . LYS A 1 243 ? 12.943 14.406 -2.138 1.00 56.72 243 LYS A CA 1
ATOM 1955 C C . LYS A 1 243 ? 12.213 13.646 -3.238 1.00 56.72 243 LYS A C 1
ATOM 1957 O O . LYS A 1 243 ? 12.525 13.831 -4.412 1.00 56.72 243 LYS A O 1
ATOM 1962 N N . TYR A 1 244 ? 11.281 12.780 -2.856 1.00 66.81 244 TYR A N 1
ATOM 1963 C CA . TYR A 1 244 ? 10.425 12.079 -3.807 1.00 66.81 244 TYR A CA 1
ATOM 1964 C C . TYR A 1 244 ? 9.205 12.948 -4.100 1.00 66.81 244 TYR A C 1
ATOM 1966 O O . TYR A 1 244 ? 8.357 13.139 -3.231 1.00 66.81 244 TYR A O 1
ATOM 1974 N N . ASP A 1 245 ? 9.151 13.503 -5.308 1.00 69.38 245 ASP A N 1
ATOM 1975 C CA . ASP A 1 245 ? 8.059 14.381 -5.749 1.00 69.38 245 ASP A CA 1
ATOM 1976 C C . ASP A 1 245 ? 7.065 13.668 -6.687 1.00 69.38 245 ASP A C 1
ATOM 1978 O O . ASP A 1 245 ? 5.944 14.141 -6.866 1.00 69.38 245 ASP A O 1
ATOM 1982 N N . GLU A 1 246 ? 7.438 12.505 -7.230 1.00 72.44 246 GLU A N 1
ATOM 1983 C CA . GLU A 1 246 ? 6.617 11.699 -8.141 1.00 72.44 246 GLU A CA 1
ATOM 1984 C C . GLU A 1 246 ? 6.220 10.360 -7.500 1.00 72.44 246 GLU A C 1
ATOM 1986 O O . GLU A 1 246 ? 7.001 9.814 -6.721 1.00 72.44 246 GLU A O 1
ATOM 1991 N N . PRO A 1 247 ? 5.043 9.789 -7.813 1.00 75.31 247 PRO A N 1
ATOM 1992 C CA . PRO A 1 247 ? 4.614 8.494 -7.286 1.00 75.31 247 PRO A CA 1
ATOM 1993 C C . PRO A 1 247 ? 5.371 7.308 -7.905 1.00 75.31 247 PRO A C 1
ATOM 1995 O O . PRO A 1 247 ? 5.889 7.385 -9.019 1.00 75.31 247 PRO A O 1
ATOM 1998 N N . ILE A 1 248 ? 5.358 6.160 -7.216 1.00 77.50 248 ILE A N 1
ATOM 1999 C CA . ILE A 1 248 ? 5.887 4.910 -7.775 1.00 77.50 248 ILE A CA 1
ATOM 2000 C C . ILE A 1 248 ? 5.054 4.503 -8.992 1.00 77.50 248 ILE A C 1
ATOM 2002 O O . ILE A 1 248 ? 3.825 4.548 -8.978 1.00 77.50 248 ILE A O 1
ATOM 2006 N N . THR A 1 249 ? 5.733 4.052 -10.044 1.00 72.50 249 THR A N 1
ATOM 2007 C CA . THR A 1 249 ? 5.079 3.493 -11.226 1.00 72.50 249 THR A CA 1
ATOM 2008 C C . THR A 1 249 ? 5.119 1.971 -11.180 1.00 72.50 249 THR A C 1
ATOM 2010 O O . THR A 1 249 ? 6.154 1.359 -10.922 1.00 72.50 249 THR A O 1
ATOM 2013 N N . THR A 1 250 ? 3.975 1.336 -11.429 1.00 77.19 250 THR A N 1
ATOM 2014 C CA . THR A 1 250 ? 3.873 -0.125 -11.554 1.00 77.19 250 THR A CA 1
ATOM 2015 C C . THR A 1 250 ? 3.701 -0.528 -13.016 1.00 77.19 250 THR A C 1
ATOM 2017 O O . THR A 1 250 ? 3.388 0.299 -13.880 1.00 77.19 250 THR A O 1
ATOM 2020 N N . ALA A 1 251 ? 3.856 -1.820 -13.313 1.00 70.62 251 ALA A N 1
ATOM 2021 C CA . ALA A 1 251 ? 3.550 -2.380 -14.632 1.00 70.62 251 ALA A CA 1
ATOM 2022 C C . ALA A 1 251 ? 2.034 -2.557 -14.876 1.00 70.62 251 ALA A C 1
ATOM 2024 O O . ALA A 1 251 ? 1.600 -2.775 -16.010 1.00 70.62 251 ALA A O 1
ATOM 2025 N N . TRP A 1 252 ? 1.205 -2.455 -13.831 1.00 85.31 252 TRP A N 1
ATOM 2026 C CA . TRP A 1 252 ? -0.228 -2.708 -13.936 1.00 85.31 252 TRP A CA 1
ATOM 2027 C C . TRP A 1 252 ? -0.947 -1.595 -14.706 1.00 85.31 252 TRP A C 1
ATOM 2029 O O . TRP A 1 252 ? -0.704 -0.404 -14.514 1.00 85.31 252 TRP A O 1
ATOM 2039 N N . ARG A 1 253 ? -1.868 -1.976 -15.597 1.00 82.75 253 ARG A N 1
ATOM 2040 C CA . ARG A 1 253 ? -2.725 -1.040 -16.340 1.00 82.75 253 ARG A CA 1
ATOM 2041 C C . ARG A 1 253 ? -4.156 -1.576 -16.419 1.00 82.75 253 ARG A C 1
ATOM 2043 O O . ARG A 1 253 ? -4.315 -2.771 -16.720 1.00 82.75 253 ARG A O 1
ATOM 2050 N N . PRO A 1 254 ? -5.181 -0.710 -16.275 1.00 82.69 254 PRO A N 1
ATOM 2051 C CA . PRO A 1 254 ? -6.572 -1.115 -16.430 1.00 82.69 254 PRO A CA 1
ATOM 2052 C C . PRO A 1 254 ? -6.858 -1.709 -17.824 1.00 82.69 254 PRO A C 1
ATOM 2054 O O . PRO A 1 254 ? -6.170 -1.378 -18.804 1.00 82.69 254 PRO A O 1
ATOM 2057 N N . PRO A 1 255 ? -7.880 -2.571 -17.957 1.00 80.44 255 PRO A N 1
ATOM 2058 C CA . PRO A 1 255 ? -8.331 -3.091 -19.244 1.00 80.44 255 PRO A CA 1
ATOM 2059 C C . PRO A 1 255 ? -8.592 -1.997 -20.286 1.00 80.44 255 PRO A C 1
ATOM 2061 O O . PRO A 1 255 ? -8.968 -0.869 -19.970 1.00 80.44 255 PRO A O 1
ATOM 2064 N N . GLY A 1 256 ? -8.380 -2.328 -21.563 1.00 78.56 256 GLY A N 1
ATOM 2065 C CA . GLY A 1 256 ? -8.491 -1.356 -22.654 1.00 78.56 256 GLY A CA 1
ATOM 2066 C C . GLY A 1 256 ? -9.895 -0.773 -22.823 1.00 78.56 256 GLY A C 1
ATOM 2067 O O . GLY A 1 256 ? -10.014 0.400 -23.156 1.00 78.56 256 GLY A O 1
ATOM 2068 N N . HIS A 1 257 ? -10.952 -1.557 -22.587 1.00 78.50 257 HIS A N 1
ATOM 2069 C CA . HIS A 1 257 ? -12.331 -1.064 -22.664 1.00 78.50 257 HIS A CA 1
ATOM 2070 C C . HIS A 1 257 ? -12.671 -0.092 -21.539 1.00 78.50 257 HIS A C 1
ATOM 2072 O O . HIS A 1 257 ? -13.382 0.867 -21.806 1.00 78.50 257 HIS A O 1
ATOM 2078 N N . ILE A 1 258 ? -12.113 -0.293 -20.340 1.00 85.69 258 ILE A N 1
ATOM 2079 C CA . ILE A 1 258 ? -12.266 0.639 -19.219 1.00 85.69 258 ILE A CA 1
ATOM 2080 C C . ILE A 1 258 ? -11.525 1.936 -19.532 1.00 85.69 258 ILE A C 1
ATOM 2082 O O . ILE A 1 258 ? -12.137 2.985 -19.487 1.00 85.69 258 ILE A O 1
ATOM 2086 N N . ARG A 1 259 ? -10.258 1.879 -19.973 1.00 83.81 259 ARG A N 1
ATOM 2087 C CA . ARG A 1 259 ? -9.454 3.084 -20.284 1.00 83.81 259 ARG A CA 1
ATOM 2088 C C . ARG A 1 259 ? -10.024 3.980 -21.387 1.00 83.81 259 ARG A C 1
ATOM 2090 O O . ARG A 1 259 ? -9.673 5.151 -21.442 1.00 83.81 259 ARG A O 1
ATOM 2097 N N . ARG A 1 260 ? -10.834 3.426 -22.294 1.00 81.12 260 ARG A N 1
ATOM 2098 C CA . ARG A 1 260 ? -11.484 4.176 -23.384 1.00 81.12 260 ARG A CA 1
ATOM 2099 C C . ARG A 1 260 ? -12.756 4.903 -22.945 1.00 81.12 260 ARG A C 1
ATOM 2101 O O . ARG A 1 260 ? -13.314 5.641 -23.752 1.00 81.12 260 ARG A O 1
ATOM 2108 N N . GLN A 1 261 ? -13.237 4.666 -21.727 1.00 83.00 261 GLN A N 1
ATOM 2109 C CA . GLN A 1 261 ? -14.368 5.406 -21.181 1.00 83.00 261 GLN A CA 1
ATOM 2110 C C . GLN A 1 261 ? -13.977 6.864 -20.939 1.00 83.00 261 GLN A C 1
ATOM 2112 O O . GLN A 1 261 ? -12.807 7.195 -20.729 1.00 83.00 261 GLN A O 1
ATOM 2117 N N . THR A 1 262 ? -14.970 7.744 -20.996 1.00 86.94 262 THR A N 1
ATOM 2118 C CA . THR A 1 262 ? -14.764 9.173 -20.773 1.00 86.94 262 THR A CA 1
ATOM 2119 C C . THR A 1 262 ? -14.647 9.477 -19.281 1.00 86.94 262 THR A C 1
ATOM 2121 O O . THR A 1 262 ? -15.124 8.722 -18.434 1.00 86.94 262 THR A O 1
ATOM 2124 N N . GLN A 1 263 ? -14.074 10.633 -18.939 1.00 83.12 263 GLN A N 1
ATOM 2125 C CA . GLN A 1 263 ? -14.029 11.093 -17.548 1.00 83.12 263 GLN A CA 1
ATOM 2126 C C . GLN A 1 263 ? -15.434 11.188 -16.925 1.00 83.12 263 GLN A C 1
ATOM 2128 O O . GLN A 1 263 ? -15.623 10.830 -15.762 1.00 83.12 263 GLN A O 1
ATOM 2133 N N . SER A 1 264 ? -16.433 11.580 -17.726 1.00 84.56 264 SER A N 1
ATOM 2134 C CA . SER A 1 264 ? -17.832 11.624 -17.297 1.00 84.56 264 SER A CA 1
ATOM 2135 C C . SER A 1 264 ? -18.367 10.238 -16.928 1.00 84.56 264 SER A C 1
ATOM 2137 O O . SER A 1 264 ? -19.099 10.111 -15.949 1.00 84.56 264 SER A O 1
ATOM 2139 N N . ASP A 1 265 ? -17.973 9.182 -17.642 1.00 86.94 265 ASP A N 1
ATOM 2140 C CA . ASP A 1 265 ? -18.384 7.811 -17.318 1.00 86.94 265 ASP A CA 1
ATOM 2141 C C . ASP A 1 265 ? -17.831 7.370 -15.956 1.00 86.94 265 ASP A C 1
ATOM 2143 O O . ASP A 1 265 ? -18.576 6.837 -15.127 1.00 86.94 265 ASP A O 1
ATOM 2147 N N . TYR A 1 266 ? -16.553 7.660 -15.683 1.00 89.94 266 TYR A N 1
ATOM 2148 C CA . TYR A 1 266 ? -15.938 7.364 -14.386 1.00 89.94 266 TYR A CA 1
ATOM 2149 C C . TYR A 1 266 ? -16.616 8.133 -13.251 1.00 89.94 266 TYR A C 1
ATOM 2151 O O . TYR A 1 266 ? -16.897 7.565 -12.196 1.00 89.94 266 TYR A O 1
ATOM 2159 N N . GLU A 1 267 ? -16.905 9.419 -13.456 1.00 88.12 267 GLU A N 1
ATOM 2160 C CA . GLU A 1 267 ? -17.604 10.262 -12.483 1.00 88.12 267 GLU A CA 1
ATOM 2161 C C . GLU A 1 267 ? -19.033 9.781 -12.227 1.00 88.12 267 GLU A C 1
ATOM 2163 O O . GLU A 1 267 ? -19.454 9.687 -11.074 1.00 88.12 267 GLU A O 1
ATOM 2168 N N . ASN A 1 268 ? -19.762 9.396 -13.275 1.00 87.31 268 ASN A N 1
ATOM 2169 C CA . ASN A 1 268 ? -21.100 8.825 -13.157 1.00 87.31 268 ASN A CA 1
ATOM 2170 C C . ASN A 1 268 ? -21.078 7.512 -12.362 1.00 87.31 268 ASN A C 1
ATOM 2172 O O . ASN A 1 268 ? -21.931 7.295 -11.496 1.00 87.31 268 ASN A O 1
ATOM 2176 N N . GLN A 1 269 ? -20.082 6.653 -12.600 1.00 88.31 269 GLN A N 1
ATOM 2177 C CA . GLN A 1 269 ? -19.903 5.413 -11.849 1.00 88.31 269 GLN A CA 1
ATOM 2178 C C . GLN A 1 269 ? -19.560 5.676 -10.376 1.00 88.31 269 GLN A C 1
ATOM 2180 O O . GLN A 1 269 ? -20.185 5.078 -9.497 1.00 88.31 269 GLN A O 1
ATOM 2185 N N . ARG A 1 270 ? -18.626 6.594 -10.094 1.00 90.44 270 ARG A N 1
ATOM 2186 C CA . ARG A 1 270 ? -18.267 7.015 -8.727 1.00 90.44 270 ARG A CA 1
ATOM 2187 C C . ARG A 1 270 ? -19.478 7.581 -7.987 1.00 90.44 270 ARG A C 1
ATOM 2189 O O . ARG A 1 270 ? -19.792 7.126 -6.890 1.00 90.44 270 ARG A O 1
ATOM 2196 N N . LYS A 1 271 ? -20.231 8.477 -8.630 1.00 86.31 271 LYS A N 1
ATOM 2197 C CA . LYS A 1 271 ? -21.450 9.084 -8.080 1.00 86.31 271 LYS A CA 1
ATOM 2198 C C . LYS A 1 271 ? -22.522 8.044 -7.763 1.00 86.31 271 LYS A C 1
ATOM 2200 O O . LYS A 1 271 ? -23.118 8.101 -6.691 1.00 86.31 271 LYS A O 1
ATOM 2205 N N . ARG A 1 272 ? -22.743 7.068 -8.653 1.00 85.19 272 ARG A N 1
ATOM 2206 C CA . ARG A 1 272 ? -23.693 5.963 -8.428 1.00 85.19 272 ARG A CA 1
ATOM 2207 C C . ARG A 1 272 ? -23.320 5.114 -7.211 1.00 85.19 272 ARG A C 1
ATOM 2209 O O . ARG A 1 272 ? -24.205 4.609 -6.532 1.00 85.19 272 ARG A O 1
ATOM 2216 N N . LEU A 1 273 ? -22.024 4.947 -6.959 1.00 83.62 273 LEU A N 1
ATOM 2217 C CA . LEU A 1 273 ? -21.488 4.118 -5.878 1.00 83.62 273 LEU A CA 1
ATOM 2218 C C . LEU A 1 273 ? -21.192 4.906 -4.591 1.00 83.62 273 LEU A C 1
ATOM 2220 O O . LEU A 1 273 ? -20.677 4.326 -3.639 1.00 83.62 273 LEU A O 1
ATOM 2224 N N . GLY A 1 274 ? -21.498 6.209 -4.548 1.00 85.25 274 GLY A N 1
ATOM 2225 C CA . GLY A 1 274 ? -21.223 7.058 -3.384 1.00 85.25 274 GLY A CA 1
ATOM 2226 C C . GLY A 1 274 ? -19.730 7.244 -3.096 1.00 85.25 274 GLY A C 1
ATOM 2227 O O . GLY A 1 274 ? -19.346 7.400 -1.938 1.00 85.25 274 GLY A O 1
ATOM 2228 N N . ILE A 1 275 ? -18.897 7.193 -4.138 1.00 90.19 275 ILE A N 1
ATOM 2229 C CA . ILE A 1 275 ? -17.446 7.364 -4.063 1.00 90.19 275 ILE A CA 1
ATOM 2230 C C . ILE A 1 275 ? -17.112 8.812 -4.435 1.00 90.19 275 ILE A C 1
ATOM 2232 O O . ILE A 1 275 ? -17.494 9.284 -5.506 1.00 90.19 275 ILE A O 1
ATOM 2236 N N . SER A 1 276 ? -16.370 9.501 -3.574 1.00 89.50 276 SER A N 1
ATOM 2237 C CA . SER A 1 276 ? -15.720 10.778 -3.873 1.00 89.50 276 SER A CA 1
ATOM 2238 C C . SER A 1 276 ? -14.217 10.558 -3.969 1.00 89.50 276 SER A C 1
ATOM 2240 O O . SER A 1 276 ? -13.647 9.814 -3.168 1.00 89.50 276 SER A O 1
ATOM 2242 N N . CYS A 1 277 ? -13.567 11.177 -4.951 1.00 90.88 277 CYS A N 1
ATOM 2243 C CA . CYS A 1 277 ? -12.122 11.074 -5.111 1.00 90.88 277 CYS A CA 1
ATOM 2244 C C . CYS A 1 277 ? -11.499 12.448 -5.310 1.00 90.88 277 CYS A C 1
ATOM 2246 O O . CYS A 1 277 ? -12.025 13.251 -6.076 1.00 90.88 277 CYS A O 1
ATOM 2248 N N . GLU A 1 278 ? -10.362 12.680 -4.665 1.00 90.00 278 GLU A N 1
ATOM 2249 C CA . GLU A 1 278 ? -9.573 13.903 -4.800 1.00 90.00 278 GLU A CA 1
ATOM 2250 C C . GLU A 1 278 ? -8.124 13.539 -5.135 1.00 90.00 278 GLU A C 1
ATOM 2252 O O . GLU A 1 278 ? -7.609 12.518 -4.675 1.00 90.00 278 GLU A O 1
ATOM 2257 N N . GLY A 1 279 ? -7.471 14.368 -5.946 1.00 87.00 279 GLY A N 1
ATOM 2258 C CA . GLY A 1 279 ? -6.102 14.158 -6.413 1.00 87.00 279 GLY A CA 1
ATOM 2259 C C . GLY A 1 279 ? -5.995 14.153 -7.936 1.00 87.00 279 GLY A C 1
ATOM 2260 O O . GLY A 1 279 ? -6.988 14.196 -8.660 1.00 87.00 279 GLY A O 1
ATOM 2261 N N . GLU A 1 280 ? -4.764 14.104 -8.427 1.00 83.44 280 GLU A N 1
ATOM 2262 C CA . GLU A 1 280 ? -4.462 14.148 -9.859 1.00 83.44 280 GLU A CA 1
ATOM 2263 C C . GLU A 1 280 ? -4.369 12.738 -10.450 1.00 83.44 280 GLU A C 1
ATOM 2265 O O . GLU A 1 280 ? -3.962 11.796 -9.763 1.00 83.44 280 GLU A O 1
ATOM 2270 N N . ASN A 1 281 ? -4.703 12.582 -11.736 1.00 84.06 281 ASN A N 1
ATOM 2271 C CA . ASN A 1 281 ? -4.544 11.330 -12.493 1.00 84.06 281 ASN A CA 1
ATOM 2272 C C . ASN A 1 281 ? -5.168 10.099 -11.804 1.00 84.06 281 ASN A C 1
ATOM 2274 O O . ASN A 1 281 ? -4.521 9.063 -11.639 1.00 84.06 281 ASN A O 1
ATOM 2278 N N . ILE A 1 282 ? -6.420 10.227 -11.355 1.00 90.81 282 ILE A N 1
ATOM 2279 C CA . ILE A 1 282 ? -7.132 9.190 -10.595 1.00 90.81 282 ILE A CA 1
ATOM 2280 C C . ILE A 1 282 ? -7.431 7.979 -11.500 1.00 90.81 282 ILE A C 1
ATOM 2282 O O . ILE A 1 282 ? -8.168 8.137 -12.478 1.00 90.81 282 ILE A O 1
ATOM 2286 N N . PRO A 1 283 ? -6.946 6.761 -11.175 1.00 90.94 283 PRO A N 1
ATOM 2287 C CA . PRO A 1 283 ? -7.251 5.557 -11.943 1.00 90.94 283 PRO A CA 1
ATOM 2288 C C . PRO A 1 283 ? -8.760 5.295 -12.065 1.00 90.94 283 PRO A C 1
ATOM 2290 O O . PRO A 1 283 ? -9.530 5.649 -11.160 1.00 90.94 283 PRO A O 1
ATOM 2293 N N . PRO A 1 284 ? -9.208 4.670 -13.166 1.00 92.75 284 PRO A N 1
ATOM 2294 C CA . PRO A 1 284 ? -10.624 4.428 -13.389 1.00 92.75 284 PRO A CA 1
ATOM 2295 C C . PRO A 1 284 ? -11.184 3.419 -12.370 1.00 92.75 284 PRO A C 1
ATOM 2297 O O . PRO A 1 284 ? -10.480 2.471 -12.006 1.00 92.75 284 PRO A O 1
ATOM 2300 N N . PRO A 1 285 ? -12.440 3.587 -11.919 1.00 93.75 285 PRO A N 1
ATOM 2301 C CA . PRO A 1 285 ? -13.100 2.622 -11.043 1.00 93.75 285 PRO A CA 1
ATOM 2302 C C . PRO A 1 285 ? -13.363 1.303 -11.787 1.00 93.75 285 PRO A C 1
ATOM 2304 O O . PRO A 1 285 ? -13.943 1.300 -12.871 1.00 93.75 285 PRO A O 1
ATOM 2307 N N . ILE A 1 286 ? -12.985 0.165 -11.197 1.00 91.81 286 ILE A N 1
ATOM 2308 C CA . ILE A 1 286 ? -13.161 -1.165 -11.807 1.00 91.81 286 ILE A CA 1
ATOM 2309 C C . ILE A 1 286 ? -14.178 -1.973 -11.002 1.00 91.81 286 ILE A C 1
ATOM 2311 O O . ILE A 1 286 ? -14.014 -2.179 -9.805 1.00 91.81 286 ILE A O 1
ATOM 2315 N N . GLY A 1 287 ? -15.243 -2.435 -11.661 1.00 87.44 287 GLY A N 1
ATOM 2316 C CA . GLY A 1 287 ? -16.373 -3.110 -11.011 1.00 87.44 287 GLY A CA 1
ATOM 2317 C C . GLY A 1 287 ? -16.201 -4.615 -10.785 1.00 87.44 287 GLY A C 1
ATOM 2318 O O . GLY A 1 287 ? -17.099 -5.239 -10.229 1.00 87.44 287 GLY A O 1
ATOM 2319 N N . SER A 1 288 ? -15.091 -5.211 -11.223 1.00 88.06 288 SER A N 1
ATOM 2320 C CA . SER A 1 288 ? -14.861 -6.657 -11.173 1.00 88.06 288 SER A CA 1
ATOM 2321 C C . SER A 1 288 ? -13.418 -6.988 -10.801 1.00 88.06 288 SER A C 1
ATOM 2323 O O . SER A 1 288 ? -12.484 -6.460 -11.404 1.00 88.06 288 SER A O 1
ATOM 2325 N N . PHE A 1 289 ? -13.223 -7.918 -9.862 1.00 87.12 289 PHE A N 1
ATOM 2326 C CA . PHE A 1 289 ? -11.887 -8.411 -9.504 1.00 87.12 289 PHE A CA 1
ATOM 2327 C C . PHE A 1 289 ? -11.171 -9.087 -10.681 1.00 87.12 289 PHE A C 1
ATOM 2329 O O . PHE A 1 289 ? -9.953 -8.978 -10.811 1.00 87.12 289 PHE A O 1
ATOM 2336 N N . LEU A 1 290 ? -11.920 -9.726 -11.586 1.00 85.69 290 LEU A N 1
ATOM 2337 C CA . LEU A 1 290 ? -11.358 -10.312 -12.804 1.00 85.69 290 LEU A CA 1
ATOM 2338 C C . LEU A 1 290 ? -10.774 -9.230 -13.723 1.00 85.69 290 LEU A C 1
ATOM 2340 O O . LEU A 1 290 ? -9.677 -9.381 -14.255 1.00 85.69 290 LEU A O 1
ATOM 2344 N N . GLU A 1 291 ? -11.473 -8.103 -13.871 1.00 87.88 291 GLU A N 1
ATOM 2345 C CA . GLU A 1 291 ? -11.004 -6.959 -14.664 1.00 87.88 291 GLU A CA 1
ATOM 2346 C C . GLU A 1 291 ? -9.817 -6.233 -14.012 1.00 87.88 291 GLU A C 1
ATOM 2348 O O . GLU A 1 291 ? -9.033 -5.584 -14.708 1.00 87.88 291 GLU A O 1
ATOM 2353 N N . MET A 1 292 ? -9.639 -6.385 -12.695 1.00 88.44 292 MET A N 1
ATOM 2354 C CA . MET A 1 292 ? -8.442 -5.935 -11.974 1.00 88.44 292 MET A CA 1
ATOM 2355 C C . MET A 1 292 ? -7.217 -6.834 -12.229 1.00 88.44 292 MET A C 1
ATOM 2357 O O . MET A 1 292 ? -6.108 -6.434 -11.880 1.00 88.44 292 MET A O 1
ATOM 2361 N N . LYS A 1 293 ? -7.387 -7.974 -12.921 1.00 87.06 293 LYS A N 1
ATOM 2362 C CA . LYS A 1 293 ? -6.332 -8.922 -13.335 1.00 87.06 293 LYS A CA 1
ATOM 2363 C C . LYS A 1 293 ? -5.661 -9.684 -12.186 1.00 87.06 293 LYS A C 1
ATOM 2365 O O . LYS A 1 293 ? -4.468 -9.972 -12.253 1.00 87.06 293 LYS A O 1
ATOM 2370 N N . PHE A 1 294 ? -6.418 -10.036 -11.150 1.00 87.38 294 PHE A N 1
ATOM 2371 C CA . PHE A 1 294 ? -5.906 -10.931 -10.112 1.00 87.38 294 PHE A CA 1
ATOM 2372 C C . PHE A 1 294 ? -5.788 -12.386 -10.611 1.00 87.38 294 PHE A C 1
ATOM 2374 O O . PHE A 1 294 ? -6.599 -12.816 -11.438 1.00 87.38 294 PHE A O 1
ATOM 2381 N N . PRO A 1 295 ? -4.812 -13.165 -10.101 1.00 84.69 295 PRO A N 1
ATOM 2382 C CA . PRO A 1 295 ? -4.702 -14.600 -10.359 1.00 84.69 295 PRO A CA 1
ATOM 2383 C C . PRO A 1 295 ? -5.993 -15.358 -10.037 1.00 84.69 295 PRO A C 1
ATOM 2385 O O . PRO A 1 295 ? -6.634 -15.089 -9.019 1.00 84.69 295 PRO A O 1
ATOM 2388 N N . LYS A 1 296 ? -6.334 -16.362 -10.859 1.00 85.81 296 LYS A N 1
ATOM 2389 C CA . LYS A 1 296 ? -7.539 -17.196 -10.672 1.00 85.81 296 LYS A CA 1
ATOM 2390 C C . LYS A 1 296 ? -7.616 -17.804 -9.273 1.00 85.81 296 LYS A C 1
ATOM 2392 O O . LYS A 1 296 ? -8.674 -17.759 -8.668 1.00 85.81 296 LYS A O 1
ATOM 2397 N N . THR A 1 297 ? -6.488 -18.254 -8.730 1.00 87.38 297 THR A N 1
ATOM 2398 C CA . THR A 1 297 ? -6.395 -18.797 -7.370 1.00 87.38 297 THR A CA 1
ATOM 2399 C C . THR A 1 297 ? -6.896 -17.821 -6.304 1.00 87.38 297 THR A C 1
ATOM 2401 O O . THR A 1 297 ? -7.643 -18.214 -5.413 1.00 87.38 297 THR A O 1
ATOM 2404 N N . LEU A 1 298 ? -6.531 -16.536 -6.403 1.00 86.75 298 LEU A N 1
ATOM 2405 C CA . LEU A 1 298 ? -6.998 -15.520 -5.456 1.00 86.75 298 LEU A CA 1
ATOM 2406 C C . LEU A 1 298 ? -8.485 -15.217 -5.658 1.00 86.75 298 LEU A C 1
ATOM 2408 O O . LEU A 1 298 ? -9.206 -15.043 -4.682 1.00 86.75 298 LEU A O 1
ATOM 2412 N N . LEU A 1 299 ? -8.962 -15.202 -6.906 1.00 88.00 299 LEU A N 1
ATOM 2413 C CA . LEU A 1 299 ? -10.386 -15.016 -7.207 1.00 88.00 299 LEU A CA 1
ATOM 2414 C C . LEU A 1 299 ? -11.240 -16.170 -6.658 1.00 88.00 299 LEU A C 1
ATOM 2416 O O . LEU A 1 299 ? -12.283 -15.930 -6.054 1.00 88.00 299 LEU A O 1
ATOM 2420 N N . GLU A 1 300 ? -10.783 -17.411 -6.825 1.00 86.31 300 GLU A N 1
ATOM 2421 C CA . GLU A 1 300 ? -11.436 -18.612 -6.299 1.00 86.31 300 GLU A CA 1
ATOM 2422 C C . GLU A 1 300 ? -11.441 -18.623 -4.769 1.00 86.31 300 GLU A C 1
ATOM 2424 O O . GLU A 1 300 ? -12.476 -18.909 -4.173 1.00 86.31 300 GLU A O 1
ATOM 2429 N N . PHE A 1 301 ? -10.331 -18.246 -4.125 1.00 88.88 301 PHE A N 1
ATOM 2430 C CA . PHE A 1 301 ? -10.270 -18.061 -2.672 1.00 88.88 301 PHE 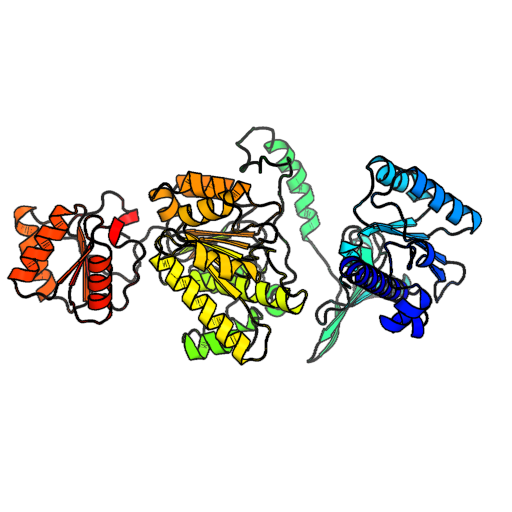A CA 1
ATOM 2431 C C . PHE A 1 301 ? -11.300 -17.030 -2.191 1.00 88.88 301 PHE A C 1
ATOM 2433 O O . PHE A 1 301 ? -12.091 -17.297 -1.284 1.00 88.88 301 PHE A O 1
ATOM 2440 N N . MET A 1 302 ? -11.346 -15.859 -2.834 1.00 86.38 302 MET A N 1
ATOM 2441 C CA . MET A 1 302 ? -12.295 -14.803 -2.479 1.00 86.38 302 MET A CA 1
ATOM 2442 C C . MET A 1 302 ? -13.747 -15.260 -2.623 1.00 86.38 302 MET A C 1
ATOM 2444 O O . MET A 1 302 ? -14.563 -14.994 -1.740 1.00 86.38 302 MET A O 1
ATOM 2448 N N . GLN A 1 303 ? -14.067 -15.968 -3.705 1.00 86.19 303 GLN A N 1
ATOM 2449 C CA . GLN A 1 303 ? -15.415 -16.450 -3.974 1.00 86.19 303 GLN A CA 1
ATOM 2450 C C . GLN A 1 303 ? -15.824 -17.595 -3.037 1.00 86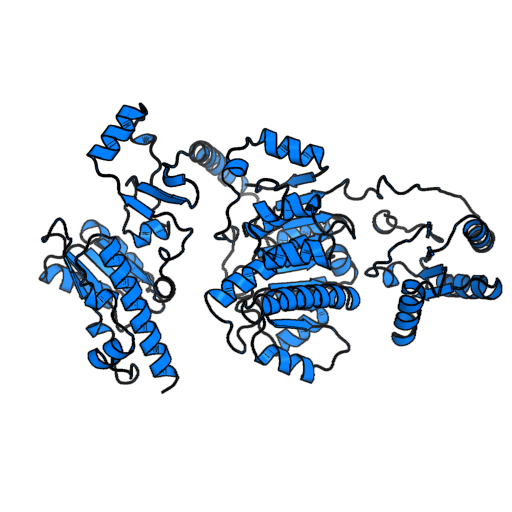.19 303 GLN A C 1
ATOM 2452 O O . GLN A 1 303 ? -16.908 -17.545 -2.460 1.00 86.19 303 GLN A O 1
ATOM 2457 N N . ASN A 1 304 ? -14.977 -18.613 -2.885 1.00 83.06 304 ASN A N 1
ATOM 2458 C CA . ASN A 1 304 ? -15.339 -19.869 -2.228 1.00 83.06 304 ASN A CA 1
ATOM 2459 C C . ASN A 1 304 ? -15.149 -19.823 -0.710 1.00 83.06 304 ASN A C 1
ATOM 2461 O O . ASN A 1 304 ? -15.964 -20.385 0.016 1.00 83.06 304 ASN A O 1
ATOM 2465 N N . GLU A 1 305 ? -14.095 -19.163 -0.224 1.00 81.56 305 GLU A N 1
ATOM 2466 C CA . GLU A 1 305 ? -13.773 -19.136 1.208 1.00 81.56 305 GLU A CA 1
ATOM 2467 C C . GLU A 1 305 ? -14.288 -17.872 1.900 1.00 81.56 305 GLU A C 1
ATOM 2469 O O . GLU A 1 305 ? -14.686 -17.921 3.064 1.00 81.56 305 GLU A O 1
ATOM 2474 N N . LYS A 1 306 ? -14.315 -16.732 1.195 1.00 81.06 306 LYS A N 1
ATOM 2475 C CA . LYS A 1 306 ? -14.772 -15.448 1.760 1.00 81.06 306 LYS A CA 1
ATOM 2476 C C . LYS A 1 306 ? -16.166 -15.019 1.309 1.00 81.06 306 LYS A C 1
ATOM 2478 O O . LYS A 1 306 ? -16.710 -14.080 1.885 1.00 81.06 306 LYS A O 1
ATOM 2483 N N . GLY A 1 307 ? -16.755 -15.674 0.306 1.00 81.19 307 GLY A N 1
ATOM 2484 C CA . GLY A 1 307 ? -18.064 -15.296 -0.242 1.00 81.19 307 GLY A CA 1
ATOM 2485 C C . GLY A 1 307 ? -18.072 -13.929 -0.940 1.00 81.19 307 GLY A C 1
ATOM 2486 O O . GLY A 1 307 ? -19.133 -13.336 -1.131 1.00 81.19 307 GLY A O 1
ATOM 2487 N N . ILE A 1 308 ? -16.901 -13.402 -1.313 1.00 83.75 308 ILE A N 1
ATOM 2488 C CA . ILE A 1 308 ? -16.740 -12.083 -1.929 1.00 83.75 308 ILE A CA 1
ATOM 2489 C C . ILE A 1 308 ? -16.713 -12.256 -3.447 1.00 83.75 308 ILE A C 1
ATOM 2491 O O . ILE A 1 308 ? -15.684 -12.576 -4.036 1.00 83.75 308 ILE A O 1
ATOM 2495 N N . VAL A 1 309 ? -17.858 -12.020 -4.088 1.00 79.81 309 VAL A N 1
ATOM 2496 C CA . VAL A 1 309 ? -18.001 -12.120 -5.553 1.00 79.81 309 VAL A CA 1
ATOM 2497 C C . VAL A 1 309 ? -17.799 -10.766 -6.234 1.00 79.81 309 VAL A C 1
ATOM 2499 O O . VAL A 1 309 ? -17.200 -10.676 -7.304 1.00 79.81 309 VAL A O 1
ATOM 2502 N N . THR A 1 310 ? -18.291 -9.694 -5.614 1.00 85.56 310 THR A N 1
ATOM 2503 C CA . THR A 1 310 ? -18.283 -8.340 -6.181 1.00 85.56 310 THR A CA 1
ATOM 2504 C C . THR A 1 310 ? -17.521 -7.374 -5.282 1.00 85.56 310 THR A C 1
ATOM 2506 O O . THR A 1 310 ? -17.723 -7.417 -4.065 1.00 85.56 310 THR A O 1
ATOM 2509 N N . PRO A 1 311 ? -16.684 -6.484 -5.843 1.00 91.75 311 PRO A N 1
ATOM 2510 C CA . PRO A 1 311 ? -15.926 -5.530 -5.048 1.00 91.75 311 PRO A CA 1
ATOM 2511 C C . PRO A 1 311 ? -16.835 -4.498 -4.376 1.00 91.75 311 PRO A C 1
ATOM 2513 O O . PRO A 1 311 ? -17.803 -4.015 -4.967 1.00 91.75 311 PRO A O 1
ATOM 2516 N N . THR A 1 312 ? -16.499 -4.130 -3.141 1.00 90.56 312 THR A N 1
ATOM 2517 C CA . THR A 1 312 ? -17.151 -3.027 -2.424 1.00 90.56 312 THR A CA 1
ATOM 2518 C C . THR A 1 312 ? -16.756 -1.674 -3.023 1.00 90.56 312 THR A C 1
ATOM 2520 O O . THR A 1 312 ? -15.782 -1.564 -3.766 1.00 90.56 312 THR A O 1
ATOM 2523 N N . ALA A 1 313 ? -17.477 -0.603 -2.684 1.00 90.44 313 ALA A N 1
ATOM 2524 C CA . ALA A 1 313 ? -17.204 0.731 -3.227 1.00 90.44 313 ALA A CA 1
ATOM 2525 C C . ALA A 1 313 ? -15.756 1.213 -2.975 1.00 90.44 313 ALA A C 1
ATOM 2527 O O . ALA A 1 313 ? -15.139 1.775 -3.880 1.00 90.44 313 ALA A O 1
ATOM 2528 N N . ILE A 1 314 ? -15.172 0.926 -1.801 1.00 92.12 314 ILE A N 1
ATOM 2529 C CA . ILE A 1 314 ? -13.764 1.270 -1.520 1.00 92.12 314 ILE A CA 1
ATOM 2530 C C . ILE A 1 314 ? -12.795 0.411 -2.334 1.00 92.12 314 ILE A C 1
ATOM 2532 O O . ILE A 1 314 ? -11.780 0.919 -2.793 1.00 92.12 314 ILE A O 1
ATOM 2536 N N . GLN A 1 315 ? -13.130 -0.852 -2.601 1.00 94.94 315 GLN A N 1
ATOM 2537 C CA . GLN A 1 315 ? -12.307 -1.750 -3.415 1.00 94.94 315 GLN A CA 1
ATOM 2538 C C . GLN A 1 315 ? -12.339 -1.358 -4.897 1.00 94.94 315 GLN A C 1
ATOM 2540 O O . GLN A 1 315 ? -11.295 -1.350 -5.544 1.00 94.94 315 GLN A O 1
ATOM 2545 N N . ILE A 1 316 ? -13.508 -0.965 -5.418 1.00 94.88 316 ILE A N 1
ATOM 2546 C CA . ILE A 1 316 ? -13.715 -0.561 -6.821 1.00 94.88 316 ILE A CA 1
ATOM 2547 C C . ILE A 1 316 ? -12.753 0.552 -7.244 1.00 94.88 316 ILE A C 1
ATOM 2549 O O . ILE A 1 316 ? -12.271 0.551 -8.376 1.00 94.88 316 ILE A O 1
ATOM 2553 N N . GLN A 1 317 ? -12.485 1.505 -6.352 1.00 94.94 317 GLN A N 1
ATOM 2554 C CA . GLN A 1 317 ? -11.604 2.635 -6.631 1.00 94.94 317 GLN A CA 1
ATOM 2555 C C . GLN A 1 317 ? -10.223 2.482 -5.986 1.00 94.94 317 GLN A C 1
ATOM 2557 O O . GLN A 1 317 ? -9.220 2.829 -6.608 1.00 94.94 317 GLN A O 1
ATOM 2562 N N . GLY A 1 318 ? -10.155 1.954 -4.766 1.00 95.69 318 GLY A N 1
ATOM 2563 C CA . GLY A 1 318 ? -8.917 1.848 -4.003 1.00 95.69 318 GLY A CA 1
ATOM 2564 C C . GLY A 1 318 ? -7.963 0.776 -4.523 1.00 95.69 318 GLY A C 1
ATOM 2565 O O . GLY A 1 318 ? -6.758 1.009 -4.540 1.00 95.69 318 GLY A O 1
ATOM 2566 N N . ILE A 1 319 ? -8.468 -0.357 -5.032 1.00 96.19 319 ILE A N 1
ATOM 2567 C CA . ILE A 1 319 ? -7.604 -1.390 -5.623 1.00 96.19 319 ILE A CA 1
ATOM 2568 C C . ILE A 1 319 ? -6.907 -0.866 -6.889 1.00 96.19 319 ILE A C 1
ATOM 2570 O O . ILE A 1 319 ? -5.687 -0.988 -6.963 1.00 96.19 319 ILE A O 1
ATOM 2574 N N . PRO A 1 320 ? -7.595 -0.232 -7.864 1.00 95.00 320 PRO A N 1
ATOM 2575 C CA . PRO A 1 320 ? -6.921 0.392 -9.005 1.00 95.00 320 PRO A CA 1
ATOM 2576 C C . PRO A 1 320 ? -5.875 1.446 -8.622 1.00 95.00 320 PRO A C 1
ATOM 2578 O O . PRO A 1 320 ? -4.841 1.537 -9.282 1.00 95.00 320 PRO A O 1
ATOM 2581 N N . VAL A 1 321 ? -6.119 2.231 -7.565 1.00 95.44 321 VAL A N 1
ATOM 2582 C CA . VAL A 1 321 ? -5.148 3.202 -7.026 1.00 95.44 321 VAL A CA 1
ATOM 2583 C C . VAL A 1 321 ? -3.910 2.480 -6.495 1.00 95.44 321 VAL A C 1
ATOM 2585 O O . VAL A 1 321 ? -2.798 2.779 -6.936 1.00 95.44 321 VAL A O 1
ATOM 2588 N N . ALA A 1 322 ? -4.108 1.481 -5.633 1.00 95.25 322 ALA A N 1
ATOM 2589 C CA . ALA A 1 322 ? -3.032 0.683 -5.059 1.00 95.25 322 ALA A CA 1
ATOM 2590 C C . ALA A 1 322 ? -2.225 -0.060 -6.140 1.00 95.25 322 ALA A C 1
ATOM 2592 O O . ALA A 1 322 ? -1.001 0.036 -6.178 1.00 95.25 322 ALA A O 1
ATOM 2593 N N . LEU A 1 323 ? -2.899 -0.719 -7.088 1.00 92.56 323 LEU A N 1
ATOM 2594 C CA . LEU A 1 323 ? -2.256 -1.424 -8.199 1.00 92.56 323 LEU A CA 1
ATOM 2595 C C . LEU A 1 323 ? -1.460 -0.489 -9.117 1.00 92.56 323 LEU A C 1
ATOM 2597 O O . LEU A 1 323 ? -0.495 -0.933 -9.730 1.00 92.56 323 LEU A O 1
ATOM 2601 N N . SER A 1 324 ? -1.821 0.795 -9.206 1.00 89.94 324 SER A N 1
ATOM 2602 C CA . SER A 1 324 ? -1.116 1.786 -10.032 1.00 89.94 324 SER A CA 1
ATOM 2603 C C . SER A 1 324 ? 0.154 2.354 -9.380 1.00 89.94 324 SER A C 1
ATOM 2605 O O . SER A 1 324 ? 0.835 3.149 -10.020 1.00 89.94 324 SER A O 1
ATOM 2607 N N . GLY A 1 325 ? 0.469 1.979 -8.133 1.00 88.81 325 GLY A N 1
ATOM 2608 C CA . GLY A 1 325 ? 1.634 2.493 -7.394 1.00 88.81 325 GLY A CA 1
ATOM 2609 C C . GLY A 1 325 ? 1.430 3.863 -6.745 1.00 88.81 325 GLY A C 1
ATOM 2610 O O . GLY A 1 325 ? 2.372 4.445 -6.213 1.00 88.81 325 GLY A O 1
ATOM 2611 N N . ARG A 1 326 ? 0.198 4.388 -6.774 1.00 91.38 326 ARG A N 1
ATOM 2612 C CA . ARG A 1 326 ? -0.145 5.686 -6.187 1.00 91.38 326 ARG A CA 1
ATOM 2613 C C . ARG A 1 326 ? -0.336 5.569 -4.683 1.00 91.38 326 ARG A C 1
ATOM 2615 O O . ARG A 1 326 ? -0.976 4.632 -4.202 1.00 91.38 326 ARG A O 1
ATOM 2622 N N . ASP A 1 327 ? 0.154 6.570 -3.970 1.00 94.69 327 ASP A N 1
ATOM 2623 C CA . ASP A 1 327 ? -0.186 6.780 -2.572 1.00 94.69 327 ASP A CA 1
ATOM 2624 C C . ASP A 1 327 ? -1.685 7.051 -2.431 1.00 94.69 327 ASP A C 1
ATOM 2626 O O . ASP A 1 327 ? -2.311 7.672 -3.298 1.00 94.69 327 ASP A O 1
ATOM 2630 N N . MET A 1 328 ? -2.280 6.570 -1.343 1.00 95.06 328 MET A N 1
ATOM 2631 C CA . MET A 1 328 ? -3.725 6.639 -1.152 1.00 95.06 328 MET A CA 1
ATOM 2632 C C . MET A 1 328 ? -4.088 7.019 0.270 1.00 95.06 328 MET A C 1
ATOM 2634 O O . MET A 1 328 ? -3.495 6.528 1.226 1.00 95.06 328 MET A O 1
ATOM 2638 N N . ILE A 1 329 ? -5.136 7.825 0.394 1.00 95.38 329 ILE A N 1
ATOM 2639 C CA . ILE A 1 329 ? -5.845 8.061 1.644 1.00 95.38 329 ILE A CA 1
ATOM 2640 C C . ILE A 1 329 ? -7.251 7.476 1.493 1.00 95.38 329 ILE A C 1
ATOM 2642 O O . ILE A 1 329 ? -8.094 8.045 0.805 1.00 95.38 329 ILE A O 1
ATOM 2646 N N . GLY A 1 330 ? -7.499 6.318 2.099 1.00 93.62 330 GLY A N 1
ATOM 2647 C CA . GLY A 1 330 ? -8.794 5.644 2.083 1.00 93.62 330 GLY A CA 1
ATOM 2648 C C . GLY A 1 330 ? -9.642 6.025 3.294 1.00 93.62 330 GLY A C 1
ATOM 2649 O O . GLY A 1 330 ? -9.339 5.612 4.413 1.00 93.62 330 GLY A O 1
ATOM 2650 N N . ILE A 1 331 ? -10.727 6.767 3.068 1.00 90.31 331 ILE A N 1
ATOM 2651 C CA . ILE A 1 331 ? -11.710 7.129 4.094 1.00 90.31 331 ILE A CA 1
ATOM 2652 C C . ILE A 1 331 ? -12.931 6.228 3.930 1.00 90.31 331 ILE A C 1
ATOM 2654 O O . ILE A 1 331 ? -13.681 6.351 2.959 1.00 90.31 331 ILE A O 1
ATOM 2658 N N . ALA A 1 332 ? -13.113 5.302 4.867 1.00 86.06 332 ALA A N 1
ATOM 2659 C CA . ALA A 1 332 ? -14.289 4.440 4.914 1.00 86.06 332 ALA A CA 1
ATOM 2660 C C . ALA A 1 332 ? -14.486 3.862 6.322 1.00 86.06 332 ALA A C 1
ATOM 2662 O O . ALA A 1 332 ? -13.523 3.690 7.074 1.00 86.06 332 ALA A O 1
ATOM 2663 N N . SER A 1 333 ? -15.721 3.501 6.671 1.00 76.75 333 SER A N 1
ATOM 2664 C CA . SER A 1 333 ? -16.046 2.849 7.946 1.00 76.75 333 SER A CA 1
ATOM 2665 C C . SER A 1 333 ? -15.442 1.440 8.054 1.00 76.75 333 SER A C 1
ATOM 2667 O O . SER A 1 333 ? -14.992 0.847 7.065 1.00 76.75 333 SER A O 1
ATOM 2669 N N . THR A 1 334 ? -15.403 0.880 9.262 1.00 71.31 334 THR A N 1
ATOM 2670 C CA . THR A 1 334 ? -15.116 -0.549 9.474 1.00 71.31 334 THR A CA 1
ATOM 2671 C C . THR A 1 334 ? -16.133 -1.418 8.716 1.00 71.31 334 THR A C 1
ATOM 2673 O O . THR A 1 334 ? -17.242 -0.982 8.410 1.00 71.31 334 THR A O 1
ATOM 2676 N N . GLY A 1 335 ? -15.726 -2.618 8.293 1.00 70.12 335 GLY A N 1
ATOM 2677 C CA . GLY A 1 335 ? -16.580 -3.515 7.497 1.00 70.12 335 GLY A CA 1
ATOM 2678 C C . GLY A 1 335 ? -16.779 -3.121 6.023 1.00 70.12 335 GLY A C 1
ATOM 2679 O O . GLY A 1 335 ? -17.325 -3.901 5.251 1.00 70.12 335 GLY A O 1
ATOM 2680 N N . SER A 1 336 ? -16.274 -1.968 5.572 1.00 74.44 336 SER A N 1
ATOM 2681 C CA . SER A 1 336 ? -16.376 -1.528 4.165 1.00 74.44 336 SER A CA 1
ATOM 2682 C C . SER A 1 336 ? -15.484 -2.304 3.180 1.00 74.44 336 SER A C 1
ATOM 2684 O O . SER A 1 336 ? -15.569 -2.095 1.969 1.00 74.44 336 SER A O 1
ATOM 2686 N N . GLY A 1 337 ? -14.627 -3.207 3.669 1.00 83.19 337 GLY A N 1
ATOM 2687 C CA . GLY A 1 337 ? -13.696 -3.985 2.844 1.00 83.19 337 GLY A CA 1
ATOM 2688 C C . GLY A 1 337 ? -12.315 -3.343 2.645 1.00 83.19 337 GLY A C 1
ATOM 2689 O O . GLY A 1 337 ? -11.602 -3.736 1.716 1.00 83.19 337 GLY A O 1
ATOM 2690 N N . LYS A 1 338 ? -11.923 -2.387 3.507 1.00 89.69 338 LYS A N 1
ATOM 2691 C CA . LYS A 1 338 ? -10.595 -1.730 3.509 1.00 89.69 338 LYS A CA 1
ATOM 2692 C C . LYS A 1 338 ? -9.442 -2.729 3.518 1.00 89.69 338 LYS A C 1
ATOM 2694 O O . LYS A 1 338 ? -8.576 -2.639 2.657 1.00 89.69 338 LYS A O 1
ATOM 2699 N N . THR A 1 339 ? -9.485 -3.729 4.400 1.00 91.38 339 THR A N 1
ATOM 2700 C CA . THR A 1 339 ? -8.420 -4.734 4.538 1.00 91.38 339 THR A CA 1
ATOM 2701 C C . THR A 1 339 ? -8.065 -5.392 3.210 1.00 91.38 339 THR A C 1
ATOM 2703 O O . THR A 1 339 ? -6.918 -5.392 2.778 1.00 91.38 339 THR A O 1
ATOM 2706 N N . MET A 1 340 ? -9.077 -5.864 2.490 1.00 91.38 340 MET A N 1
ATOM 2707 C CA . MET A 1 340 ? -8.896 -6.509 1.193 1.00 91.38 340 MET A CA 1
ATOM 2708 C C . MET A 1 340 ? -8.364 -5.541 0.119 1.00 91.38 340 MET A C 1
ATOM 2710 O O . MET A 1 340 ? -7.642 -5.951 -0.786 1.00 91.38 340 MET A O 1
ATOM 2714 N N . THR A 1 341 ? -8.686 -4.248 0.242 1.00 94.31 341 THR A N 1
ATOM 2715 C CA . THR A 1 341 ? -8.260 -3.196 -0.695 1.00 94.31 341 THR A CA 1
ATOM 2716 C C . THR A 1 341 ? -6.743 -3.034 -0.708 1.00 94.31 341 THR A C 1
ATOM 2718 O O . THR A 1 341 ? -6.178 -2.790 -1.769 1.00 94.31 341 THR A O 1
ATOM 2721 N N . PHE A 1 342 ? -6.078 -3.191 0.442 1.00 94.56 342 PHE A N 1
ATOM 2722 C CA . PHE A 1 342 ? -4.622 -3.080 0.531 1.00 94.56 342 PHE A CA 1
ATOM 2723 C C . PHE A 1 342 ? -3.888 -4.422 0.572 1.00 94.56 342 PHE A C 1
ATOM 2725 O O . PHE A 1 342 ? -2.738 -4.466 0.138 1.00 94.56 342 PHE A O 1
ATOM 2732 N N . VAL A 1 343 ? -4.527 -5.501 1.047 1.00 95.50 343 VAL A N 1
ATOM 2733 C CA . VAL A 1 343 ? -3.918 -6.842 1.092 1.00 95.50 343 VAL A CA 1
ATOM 2734 C C . VAL A 1 343 ? -3.844 -7.474 -0.298 1.00 95.50 343 VAL A C 1
ATOM 2736 O O . VAL A 1 343 ? -2.792 -8.000 -0.645 1.00 95.50 343 VAL A O 1
ATOM 2739 N N . LEU A 1 344 ? -4.896 -7.401 -1.127 1.00 93.38 344 LEU A N 1
ATOM 2740 C CA . LEU A 1 344 ? -4.875 -8.055 -2.448 1.00 93.38 344 LEU A CA 1
ATOM 2741 C C . LEU A 1 344 ? -3.771 -7.529 -3.376 1.00 93.38 344 LEU A C 1
ATOM 2743 O O . LEU A 1 344 ? -3.031 -8.355 -3.917 1.00 93.38 344 LEU A O 1
ATOM 2747 N N . PRO A 1 345 ? -3.610 -6.200 -3.570 1.00 94.06 345 PRO A N 1
ATOM 2748 C CA . PRO A 1 345 ? -2.513 -5.678 -4.380 1.00 94.06 345 PRO A CA 1
ATOM 2749 C C . PRO A 1 345 ? -1.159 -6.088 -3.809 1.00 94.06 345 PRO A C 1
ATOM 2751 O O . PRO A 1 345 ? -0.275 -6.481 -4.561 1.00 94.06 345 PRO A O 1
ATOM 2754 N N . LEU A 1 346 ? -1.018 -6.069 -2.479 1.00 95.31 346 LEU A N 1
ATOM 2755 C CA . LEU A 1 346 ? 0.223 -6.448 -1.819 1.00 95.31 346 LEU A CA 1
ATOM 2756 C C . LEU A 1 346 ? 0.586 -7.919 -2.066 1.00 95.31 346 LEU A C 1
ATOM 2758 O O . LEU A 1 346 ? 1.716 -8.205 -2.445 1.00 95.31 346 LEU A O 1
ATOM 2762 N N . VAL A 1 347 ? -0.362 -8.844 -1.900 1.00 93.56 347 VAL A N 1
ATOM 2763 C CA . VAL A 1 347 ? -0.153 -10.276 -2.170 1.00 93.56 347 VAL A CA 1
ATOM 2764 C C . VAL A 1 347 ? 0.197 -10.504 -3.640 1.00 93.56 347 VAL A C 1
ATOM 2766 O O . VAL A 1 347 ? 1.122 -11.259 -3.931 1.00 93.56 347 VAL A O 1
ATOM 2769 N N . MET A 1 348 ? -0.488 -9.819 -4.562 1.00 89.69 348 MET A N 1
ATOM 2770 C CA . MET A 1 348 ? -0.185 -9.880 -5.994 1.00 89.69 348 MET A CA 1
ATOM 2771 C C . MET A 1 348 ? 1.237 -9.392 -6.296 1.00 89.69 348 MET A C 1
ATOM 2773 O O . MET A 1 348 ? 1.965 -10.079 -7.007 1.00 89.69 348 MET A O 1
ATOM 2777 N N . PHE A 1 349 ? 1.650 -8.254 -5.731 1.00 90.44 349 PHE A N 1
ATOM 2778 C CA . PHE A 1 349 ? 3.008 -7.742 -5.899 1.00 90.44 349 PHE A CA 1
ATOM 2779 C C . PHE A 1 349 ? 4.046 -8.695 -5.311 1.00 90.44 349 PHE A C 1
ATOM 2781 O O . PHE A 1 349 ? 5.031 -8.990 -5.976 1.00 90.44 349 PHE A O 1
ATOM 2788 N N . CYS A 1 350 ? 3.826 -9.227 -4.108 1.00 90.44 350 CYS A N 1
ATOM 2789 C CA . CYS A 1 350 ? 4.748 -10.185 -3.505 1.00 90.44 350 CYS A CA 1
ATOM 2790 C C . CYS A 1 350 ? 4.872 -11.466 -4.343 1.00 90.44 350 CYS A C 1
ATOM 2792 O O . CYS A 1 350 ? 5.986 -11.932 -4.550 1.00 90.44 350 CYS A O 1
ATOM 2794 N N . LEU A 1 351 ? 3.761 -12.008 -4.850 1.00 88.50 351 LEU A N 1
ATOM 2795 C CA . LEU A 1 351 ? 3.766 -13.193 -5.711 1.00 88.50 351 LEU A CA 1
ATOM 2796 C C . LEU A 1 351 ? 4.491 -12.925 -7.037 1.00 88.50 351 LEU A C 1
ATOM 2798 O O . LEU A 1 351 ? 5.282 -13.748 -7.488 1.00 88.50 351 LEU A O 1
ATOM 2802 N N . GLU A 1 352 ? 4.242 -11.769 -7.658 1.00 85.12 352 GLU A N 1
ATOM 2803 C CA . GLU A 1 352 ? 4.937 -11.353 -8.878 1.00 85.12 352 GLU A CA 1
ATOM 2804 C C . GLU A 1 352 ? 6.448 -11.223 -8.646 1.00 85.12 352 GLU A C 1
ATOM 2806 O O . GLU A 1 352 ? 7.234 -11.657 -9.488 1.00 85.12 352 GLU A O 1
ATOM 2811 N N . GLN A 1 353 ? 6.856 -10.650 -7.509 1.00 83.06 353 GLN A N 1
ATOM 2812 C CA . GLN A 1 353 ? 8.266 -10.538 -7.146 1.00 83.06 353 GLN A CA 1
ATOM 2813 C C . GLN A 1 353 ? 8.883 -11.911 -6.871 1.00 83.06 353 GLN A C 1
ATOM 2815 O O . GLN A 1 353 ? 9.909 -12.197 -7.466 1.00 83.06 353 GLN A O 1
ATOM 2820 N N . GLU A 1 354 ? 8.250 -12.786 -6.082 1.00 84.75 354 GLU A N 1
ATOM 2821 C CA . GLU A 1 354 ? 8.779 -14.130 -5.778 1.00 84.75 354 GLU A CA 1
ATOM 2822 C C . GLU A 1 354 ? 8.927 -14.992 -7.047 1.00 84.75 354 GLU A C 1
ATOM 2824 O O . GLU A 1 354 ? 9.918 -15.702 -7.207 1.00 84.75 354 GLU A O 1
ATOM 2829 N N . LEU A 1 355 ? 7.984 -14.888 -7.996 1.00 79.31 355 LEU A N 1
ATOM 2830 C CA . LEU A 1 355 ? 8.064 -15.576 -9.292 1.00 79.31 355 LEU A CA 1
ATOM 2831 C C . LEU A 1 355 ? 9.217 -15.069 -10.171 1.00 79.31 355 LEU A C 1
ATOM 2833 O O . LEU A 1 355 ? 9.804 -15.845 -10.924 1.00 79.31 355 LEU A O 1
ATOM 2837 N N . LYS A 1 356 ? 9.525 -13.768 -10.113 1.00 71.94 356 LYS A N 1
ATOM 2838 C CA . LYS A 1 356 ? 10.585 -13.142 -10.923 1.00 71.94 356 LYS A CA 1
ATOM 2839 C C . LYS A 1 356 ? 11.962 -13.262 -10.273 1.00 71.94 356 LYS A C 1
ATOM 2841 O O . LYS A 1 356 ? 12.963 -13.452 -10.968 1.00 71.94 356 LYS A O 1
ATOM 2846 N N . LEU A 1 357 ? 12.010 -13.101 -8.956 1.00 72.88 357 LEU A N 1
ATOM 2847 C CA . LEU A 1 357 ? 13.203 -13.061 -8.128 1.00 72.88 357 LEU A CA 1
ATOM 2848 C C . LEU A 1 357 ? 12.868 -13.589 -6.716 1.00 72.88 357 LEU A C 1
ATOM 2850 O O . LEU A 1 357 ? 12.367 -12.829 -5.886 1.00 72.88 357 LEU A O 1
ATOM 2854 N N . PRO A 1 358 ? 13.169 -14.866 -6.426 1.00 79.56 358 PRO A N 1
ATOM 2855 C CA . PRO A 1 358 ? 12.894 -15.451 -5.119 1.00 79.56 358 PRO A CA 1
ATOM 2856 C C . PRO A 1 358 ? 13.592 -14.697 -3.980 1.00 79.56 358 PRO A C 1
ATOM 2858 O O . PRO A 1 358 ? 14.793 -14.420 -4.060 1.00 79.56 358 PRO A O 1
ATOM 2861 N N . PHE A 1 359 ? 12.853 -14.408 -2.909 1.00 79.38 359 PHE A N 1
ATOM 2862 C CA . PHE A 1 359 ? 13.336 -13.670 -1.745 1.00 79.38 359 PHE A CA 1
ATOM 2863 C C . PHE A 1 359 ? 14.429 -14.448 -1.018 1.00 79.38 359 PHE A C 1
ATOM 2865 O O . PHE A 1 359 ? 14.251 -15.609 -0.628 1.00 79.38 359 PHE A O 1
ATOM 2872 N N . MET A 1 360 ? 15.552 -13.781 -0.757 1.00 77.81 360 MET A N 1
ATOM 2873 C CA . MET A 1 360 ? 16.665 -14.373 -0.021 1.00 77.81 360 MET A CA 1
ATOM 2874 C C . MET A 1 360 ? 16.545 -14.151 1.492 1.00 77.81 360 MET A C 1
ATOM 2876 O O . MET A 1 360 ? 15.742 -13.371 2.017 1.00 77.81 360 MET A O 1
ATOM 2880 N N . ARG A 1 361 ? 17.392 -14.864 2.237 1.00 80.31 361 ARG A N 1
ATOM 2881 C CA . ARG A 1 361 ? 17.489 -14.718 3.691 1.00 80.31 361 ARG A CA 1
ATOM 2882 C C . ARG A 1 361 ? 1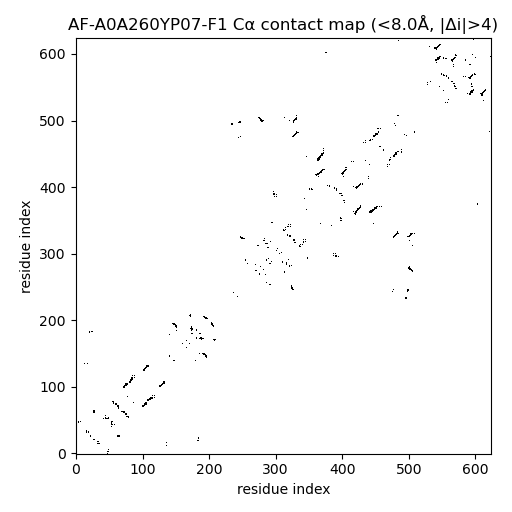7.887 -13.293 4.074 1.00 80.31 361 ARG A C 1
ATOM 2884 O O . ARG A 1 361 ? 18.861 -12.759 3.558 1.00 80.31 361 ARG A O 1
ATOM 2891 N N . ASN A 1 362 ? 17.197 -12.744 5.073 1.00 79.69 362 ASN A N 1
ATOM 2892 C CA . ASN A 1 362 ? 17.452 -11.425 5.667 1.00 79.69 362 ASN A CA 1
ATOM 2893 C C . ASN A 1 362 ? 17.263 -10.204 4.741 1.00 79.69 362 ASN A C 1
ATOM 2895 O O . ASN A 1 362 ? 17.718 -9.121 5.104 1.00 79.69 362 ASN A O 1
ATOM 2899 N N . GLU A 1 363 ? 16.567 -10.316 3.606 1.00 81.62 363 GLU A N 1
ATOM 2900 C CA . GLU A 1 363 ? 16.286 -9.151 2.738 1.00 81.62 363 GLU A CA 1
ATOM 2901 C C . GLU A 1 363 ? 15.270 -8.162 3.337 1.00 81.62 363 GLU A C 1
ATOM 2903 O O . GLU A 1 363 ? 15.237 -6.994 2.955 1.00 81.62 363 GLU A O 1
ATOM 2908 N N . GLY A 1 364 ? 14.485 -8.609 4.322 1.00 85.56 364 GLY A N 1
ATOM 2909 C CA . GLY A 1 364 ? 13.386 -7.833 4.902 1.00 85.56 364 GLY A CA 1
ATOM 2910 C C . GLY A 1 364 ? 12.075 -7.989 4.116 1.00 85.56 364 GLY A C 1
ATOM 2911 O O . GLY A 1 364 ? 12.050 -8.671 3.094 1.00 85.56 364 GLY A O 1
ATOM 2912 N N . PRO A 1 365 ? 10.964 -7.416 4.612 1.00 93.06 365 PRO A N 1
ATOM 2913 C CA . PRO A 1 365 ? 9.664 -7.506 3.962 1.00 93.06 365 PRO A CA 1
ATOM 2914 C C . PRO A 1 365 ? 9.548 -6.580 2.757 1.00 93.06 365 PRO A C 1
ATOM 2916 O O . PRO A 1 365 ? 10.029 -5.450 2.791 1.00 93.06 365 PRO A O 1
ATOM 2919 N N . PHE A 1 366 ? 8.814 -7.024 1.737 1.00 92.25 366 PHE A N 1
ATOM 2920 C CA . PHE A 1 366 ? 8.342 -6.159 0.654 1.00 92.25 366 PHE A CA 1
ATOM 2921 C C . PHE A 1 366 ? 7.180 -5.271 1.110 1.00 92.25 366 PHE A C 1
ATOM 2923 O O . PHE A 1 366 ? 7.136 -4.077 0.796 1.00 92.25 366 PHE A O 1
ATOM 2930 N N . GLY A 1 367 ? 6.246 -5.874 1.852 1.00 94.94 367 GLY A N 1
ATOM 2931 C CA . GLY A 1 367 ? 5.056 -5.230 2.388 1.00 94.94 367 GLY A CA 1
ATOM 2932 C C . GLY A 1 367 ? 5.069 -5.123 3.900 1.00 94.94 367 GLY A C 1
ATOM 2933 O O . GLY A 1 367 ? 5.273 -6.115 4.600 1.00 94.94 367 GLY A O 1
ATOM 2934 N N . LEU A 1 368 ? 4.765 -3.935 4.405 1.00 96.75 368 LEU A N 1
ATOM 2935 C CA . LEU A 1 368 ? 4.600 -3.678 5.827 1.00 96.75 368 LEU A CA 1
ATOM 2936 C C . LEU A 1 368 ? 3.204 -3.115 6.105 1.00 96.75 368 LEU A C 1
ATOM 2938 O O . LEU A 1 368 ? 2.821 -2.093 5.542 1.00 96.75 368 LEU A O 1
ATOM 2942 N N . ILE A 1 369 ? 2.466 -3.761 7.004 1.00 97.69 369 ILE A N 1
ATOM 2943 C CA . ILE A 1 369 ? 1.141 -3.332 7.459 1.00 97.69 369 ILE A CA 1
ATOM 2944 C C . ILE A 1 369 ? 1.240 -2.965 8.938 1.00 97.69 369 ILE A C 1
ATOM 2946 O O . ILE A 1 369 ? 1.536 -3.818 9.776 1.00 97.69 369 ILE A O 1
ATOM 2950 N N . ILE A 1 370 ? 0.999 -1.695 9.255 1.00 96.50 370 ILE A N 1
ATOM 2951 C CA . ILE A 1 370 ? 1.010 -1.165 10.617 1.00 96.50 370 ILE A CA 1
ATOM 2952 C C . ILE A 1 370 ? -0.425 -0.897 11.062 1.00 96.50 370 ILE A C 1
ATOM 2954 O O . ILE A 1 370 ? -1.192 -0.246 10.352 1.00 96.50 370 ILE A O 1
ATOM 2958 N N . VAL A 1 371 ? -0.762 -1.395 12.250 1.00 95.00 371 VAL A N 1
ATOM 2959 C CA . VAL A 1 371 ? -2.097 -1.304 12.854 1.00 95.00 371 VAL A CA 1
ATOM 2960 C C . VAL A 1 371 ? -2.018 -0.928 14.339 1.00 95.00 371 VAL A C 1
ATOM 2962 O O . VAL A 1 371 ? -1.018 -1.242 14.995 1.00 95.00 371 VAL A O 1
ATOM 2965 N N . PRO A 1 372 ? -3.062 -0.306 14.919 1.00 90.88 372 PRO A N 1
ATOM 2966 C CA . PRO A 1 372 ? -3.040 0.163 16.307 1.00 90.88 372 PRO A CA 1
ATOM 2967 C C . PRO A 1 372 ? -3.101 -0.959 17.354 1.00 90.88 372 PRO A C 1
ATOM 2969 O O . PRO A 1 372 ? -2.538 -0.810 18.439 1.00 90.88 372 PRO A O 1
ATOM 2972 N N . SER A 1 373 ? -3.781 -2.077 17.062 1.00 88.38 373 SER A N 1
ATOM 2973 C CA . SER A 1 373 ? -4.067 -3.136 18.042 1.00 88.38 373 SER A CA 1
ATOM 2974 C C . SER A 1 373 ? -3.470 -4.491 17.658 1.00 88.38 373 SER A C 1
ATOM 2976 O O . SER A 1 373 ? -3.220 -4.796 16.490 1.00 88.38 373 SER A O 1
ATOM 2978 N N . ARG A 1 374 ? -3.234 -5.337 18.669 1.00 88.44 374 ARG A N 1
ATOM 2979 C CA . ARG A 1 374 ? -2.686 -6.690 18.469 1.00 88.44 374 ARG A CA 1
ATOM 2980 C C . ARG A 1 374 ? -3.728 -7.618 17.854 1.00 88.44 374 ARG A C 1
ATOM 2982 O O . ARG A 1 374 ? -3.386 -8.524 17.101 1.00 88.44 374 ARG A O 1
ATOM 2989 N N . GLU A 1 375 ? -4.984 -7.387 18.204 1.00 85.81 375 GLU A N 1
ATOM 2990 C CA . GLU A 1 375 ? -6.148 -8.125 17.747 1.00 85.81 375 GLU A CA 1
ATOM 2991 C C . GLU A 1 375 ? -6.357 -7.903 16.246 1.00 85.81 375 GLU A C 1
ATOM 2993 O O . GLU A 1 375 ? -6.459 -8.876 15.500 1.00 85.81 375 GLU A O 1
ATOM 2998 N N . LEU A 1 376 ? -6.308 -6.645 15.790 1.00 87.25 376 LEU A N 1
ATOM 2999 C CA . LEU A 1 376 ? -6.402 -6.308 14.369 1.00 87.25 376 LEU A CA 1
ATOM 3000 C C . LEU A 1 376 ? -5.194 -6.842 13.587 1.00 87.25 376 LEU A C 1
ATOM 3002 O O . LEU A 1 376 ? -5.354 -7.399 12.503 1.00 87.25 376 LEU A O 1
ATOM 3006 N N . ALA A 1 377 ? -3.990 -6.755 14.164 1.00 91.56 377 ALA A N 1
ATOM 3007 C CA . ALA A 1 377 ? -2.786 -7.319 13.552 1.00 91.56 377 ALA A CA 1
ATOM 3008 C C . ALA A 1 377 ? -2.918 -8.826 13.311 1.00 91.56 377 ALA A C 1
ATOM 3010 O O . ALA A 1 377 ? -2.565 -9.312 12.241 1.00 91.56 377 ALA A O 1
ATOM 3011 N N . ARG A 1 378 ? -3.444 -9.565 14.296 1.00 89.50 378 ARG A N 1
ATOM 3012 C CA . ARG A 1 378 ? -3.660 -11.008 14.167 1.00 89.50 378 ARG A CA 1
ATOM 3013 C C . ARG A 1 378 ? -4.719 -11.325 13.111 1.00 89.50 378 ARG A C 1
ATOM 3015 O O . ARG A 1 378 ? -4.460 -12.161 12.263 1.00 89.50 378 ARG A O 1
ATOM 3022 N N . GLN A 1 379 ? -5.841 -10.605 13.092 1.00 90.12 379 GLN A N 1
ATOM 3023 C CA . GLN A 1 379 ? -6.888 -10.804 12.079 1.00 90.12 379 GLN A CA 1
ATOM 3024 C C . GLN A 1 379 ? -6.369 -10.619 10.647 1.00 90.12 379 GLN A C 1
ATOM 3026 O O . GLN A 1 379 ? -6.663 -11.428 9.769 1.00 90.12 379 GLN A O 1
ATOM 3031 N N . ILE A 1 380 ? -5.582 -9.567 10.404 1.00 93.94 380 ILE A N 1
ATOM 3032 C CA . ILE A 1 380 ? -5.006 -9.310 9.078 1.00 93.94 380 ILE A CA 1
ATOM 3033 C C . ILE A 1 380 ? -3.936 -10.349 8.740 1.00 93.94 380 ILE A C 1
ATOM 3035 O O . ILE A 1 380 ? -3.859 -10.796 7.600 1.00 93.94 380 ILE A O 1
ATOM 3039 N N . TYR A 1 381 ? -3.121 -10.748 9.716 1.00 95.00 381 TYR A N 1
ATOM 3040 C CA . TYR A 1 381 ? -2.120 -11.792 9.526 1.00 95.00 381 TYR A CA 1
ATOM 3041 C C . TYR A 1 381 ? -2.750 -13.137 9.153 1.00 95.00 381 TYR A C 1
ATOM 3043 O O . TYR A 1 381 ? -2.331 -13.732 8.165 1.00 95.00 381 TYR A O 1
ATOM 3051 N N . ASP A 1 382 ? -3.782 -13.571 9.877 1.00 93.25 382 ASP A N 1
ATOM 3052 C CA . ASP A 1 382 ? -4.484 -14.827 9.603 1.00 93.25 382 ASP A CA 1
ATOM 3053 C C . ASP A 1 382 ? -5.095 -14.807 8.188 1.00 93.25 382 ASP A C 1
ATOM 3055 O O . ASP A 1 382 ? -4.930 -15.759 7.429 1.00 93.25 382 ASP A O 1
ATOM 3059 N N . LEU A 1 383 ? -5.682 -13.675 7.771 1.00 93.50 383 LEU A N 1
ATOM 3060 C CA . LEU A 1 383 ? -6.174 -13.486 6.400 1.00 93.50 383 LEU A CA 1
ATOM 3061 C C . LEU A 1 383 ? -5.064 -13.628 5.342 1.00 93.50 383 LEU A C 1
ATOM 3063 O O . LEU A 1 383 ? -5.290 -14.211 4.282 1.00 93.50 383 LEU A O 1
ATOM 3067 N N . VAL A 1 384 ? -3.876 -13.071 5.599 1.00 95.44 384 VAL A N 1
ATOM 3068 C CA . VAL A 1 384 ? -2.726 -13.179 4.685 1.00 95.44 384 VAL A CA 1
ATOM 3069 C C . VAL A 1 384 ? -2.243 -14.628 4.590 1.00 95.44 384 VAL A C 1
ATOM 3071 O O . VAL A 1 384 ? -1.948 -15.091 3.490 1.00 95.44 384 VAL A O 1
ATOM 3074 N N . ILE A 1 385 ? -2.193 -15.349 5.713 1.00 94.62 385 ILE A N 1
ATOM 3075 C CA . ILE A 1 385 ? -1.802 -16.765 5.745 1.00 94.62 385 ILE A CA 1
ATOM 3076 C C . ILE A 1 385 ? -2.776 -17.622 4.936 1.00 94.62 385 ILE A C 1
ATOM 3078 O O . ILE A 1 385 ? -2.334 -18.397 4.095 1.00 94.62 385 ILE A O 1
ATOM 3082 N N . GLU A 1 386 ? -4.084 -17.430 5.095 1.00 93.31 386 GLU A N 1
ATOM 3083 C CA . GLU A 1 386 ? -5.088 -18.162 4.313 1.00 93.31 386 GLU A CA 1
ATOM 3084 C C . GLU A 1 386 ? -4.936 -17.933 2.795 1.00 93.31 386 GLU A C 1
ATOM 3086 O O . GLU A 1 386 ? -5.025 -18.876 2.005 1.00 93.31 386 GLU A O 1
ATOM 3091 N N . MET A 1 387 ? -4.641 -16.697 2.367 1.00 93.19 387 MET A N 1
ATOM 3092 C CA . MET A 1 387 ? -4.348 -16.407 0.956 1.00 93.19 387 MET A CA 1
ATOM 3093 C C . MET A 1 387 ? -3.074 -17.103 0.473 1.00 93.19 387 MET A C 1
ATOM 3095 O O . MET A 1 387 ? -3.030 -17.600 -0.653 1.00 93.19 387 MET A O 1
ATOM 3099 N N . PHE A 1 388 ? -2.031 -17.132 1.303 1.00 93.75 388 PHE A N 1
ATOM 3100 C CA . PHE A 1 388 ? -0.775 -17.808 0.981 1.00 93.75 388 PHE A CA 1
ATOM 3101 C C . PHE A 1 388 ? -0.956 -19.323 0.885 1.00 93.75 388 PHE A C 1
ATOM 3103 O O . PHE A 1 388 ? -0.422 -19.937 -0.038 1.00 93.75 388 PHE A O 1
ATOM 3110 N N . ASP A 1 389 ? -1.781 -19.913 1.747 1.00 91.50 389 ASP A N 1
ATOM 3111 C CA . ASP A 1 389 ? -2.146 -21.326 1.674 1.00 91.50 389 ASP A CA 1
ATOM 3112 C C . ASP A 1 389 ? -2.913 -21.645 0.387 1.00 91.50 389 ASP A C 1
ATOM 3114 O O . ASP A 1 389 ? -2.650 -22.666 -0.253 1.00 91.50 389 ASP A O 1
ATOM 3118 N N . ALA A 1 390 ? -3.838 -20.775 -0.034 1.00 89.12 390 ALA A N 1
ATOM 3119 C CA . ALA A 1 390 ? -4.542 -20.928 -1.306 1.00 89.12 390 ALA A CA 1
ATOM 3120 C C . ALA A 1 390 ? -3.578 -20.871 -2.506 1.00 89.12 390 ALA A C 1
ATOM 3122 O O . ALA A 1 390 ? -3.667 -21.703 -3.411 1.00 89.12 390 ALA A O 1
ATOM 3123 N N . ILE A 1 391 ? -2.621 -19.936 -2.488 1.00 88.38 391 ILE A N 1
ATOM 3124 C CA . ILE A 1 391 ? -1.556 -19.814 -3.497 1.00 88.38 391 ILE A CA 1
ATOM 3125 C C . ILE A 1 391 ? -0.702 -21.091 -3.544 1.00 88.38 391 ILE A C 1
ATOM 3127 O O . ILE A 1 391 ? -0.523 -21.666 -4.617 1.00 88.38 391 ILE A O 1
ATOM 3131 N N . ASN A 1 392 ? -0.244 -21.581 -2.391 1.00 87.94 392 ASN A N 1
ATOM 3132 C CA . ASN A 1 392 ? 0.590 -22.780 -2.289 1.00 87.94 392 ASN A CA 1
ATOM 3133 C C . ASN A 1 392 ? -0.148 -24.038 -2.790 1.00 87.94 392 ASN A C 1
ATOM 3135 O O . ASN A 1 392 ? 0.386 -24.812 -3.584 1.00 87.94 392 ASN A O 1
ATOM 3139 N N . LYS A 1 393 ? -1.430 -24.206 -2.427 1.00 86.88 393 LYS A N 1
ATOM 3140 C CA . LYS A 1 393 ? -2.282 -25.304 -2.931 1.00 86.88 393 LYS A CA 1
ATOM 3141 C C . LYS A 1 393 ? -2.424 -25.304 -4.456 1.00 86.88 393 LYS A C 1
ATOM 3143 O O . LYS A 1 393 ? -2.619 -26.367 -5.041 1.00 86.88 393 LYS A O 1
ATOM 3148 N N . ALA A 1 394 ? -2.319 -24.142 -5.099 1.00 85.19 394 ALA A N 1
ATOM 3149 C CA . ALA A 1 394 ? -2.355 -24.016 -6.554 1.00 85.19 394 ALA A CA 1
ATOM 3150 C C . ALA A 1 394 ? -1.002 -24.296 -7.241 1.00 85.19 394 ALA A C 1
ATOM 3152 O O . ALA A 1 394 ? -0.901 -24.138 -8.456 1.00 85.19 394 ALA A O 1
ATOM 3153 N N . GLY A 1 395 ? 0.030 -24.711 -6.494 1.00 82.88 395 GLY A N 1
ATOM 3154 C CA . GLY A 1 395 ? 1.359 -25.025 -7.027 1.00 82.88 395 GLY A CA 1
ATOM 3155 C C . GLY A 1 395 ? 2.219 -23.798 -7.342 1.00 82.88 395 GLY A C 1
ATOM 3156 O O . GLY A 1 395 ? 3.187 -23.908 -8.093 1.00 82.88 395 GLY A O 1
ATOM 3157 N N . LEU A 1 396 ? 1.860 -22.630 -6.804 1.00 84.88 396 LEU A N 1
ATOM 3158 C CA . LEU A 1 396 ? 2.648 -21.400 -6.900 1.00 84.88 396 LEU A CA 1
ATOM 3159 C C . LEU A 1 396 ? 3.710 -21.336 -5.780 1.00 84.88 396 LEU A C 1
ATOM 3161 O O . LEU A 1 396 ? 3.614 -22.099 -4.817 1.00 84.88 396 LEU A O 1
ATOM 3165 N N . PRO A 1 397 ? 4.723 -20.450 -5.887 1.00 83.81 397 PRO A N 1
ATOM 3166 C CA . PRO A 1 397 ? 5.803 -20.352 -4.906 1.00 83.81 397 PRO A CA 1
ATOM 3167 C C . PRO A 1 397 ? 5.331 -20.149 -3.464 1.00 83.81 397 PRO A C 1
ATOM 3169 O O . PRO A 1 397 ? 4.299 -19.527 -3.201 1.00 83.81 397 PRO A O 1
ATOM 3172 N N . GLU A 1 398 ? 6.131 -20.652 -2.523 1.00 86.81 398 GLU A N 1
ATOM 3173 C CA . GLU A 1 398 ? 5.845 -20.557 -1.095 1.00 86.81 398 GLU A CA 1
ATOM 3174 C C . GLU A 1 398 ? 6.020 -19.121 -0.586 1.00 86.81 398 GLU A C 1
ATOM 3176 O O . GLU A 1 398 ? 7.130 -18.612 -0.400 1.00 86.81 398 GLU A O 1
ATOM 3181 N N . MET A 1 399 ? 4.889 -18.489 -0.289 1.00 90.00 399 MET A N 1
ATOM 3182 C CA . MET A 1 399 ? 4.835 -17.156 0.292 1.00 90.00 399 MET A CA 1
ATOM 3183 C C . MET A 1 399 ? 4.959 -17.221 1.820 1.00 90.00 399 MET A C 1
ATOM 3185 O O . MET A 1 399 ? 4.471 -18.134 2.478 1.00 90.00 399 MET A O 1
ATOM 3189 N N . ARG A 1 400 ? 5.609 -16.214 2.407 1.00 90.62 400 ARG A N 1
ATOM 3190 C CA . ARG A 1 400 ? 5.972 -16.162 3.839 1.00 90.62 400 ARG A CA 1
ATOM 3191 C C . ARG A 1 400 ? 5.532 -14.842 4.459 1.00 90.62 400 ARG A C 1
ATOM 3193 O O . ARG A 1 400 ? 5.915 -13.786 3.952 1.00 90.62 400 ARG A O 1
ATOM 3200 N N . ALA A 1 401 ? 4.764 -14.895 5.545 1.00 93.38 401 ALA A N 1
ATOM 3201 C CA . ALA A 1 401 ? 4.313 -13.727 6.304 1.00 93.38 401 ALA A CA 1
ATOM 3202 C C . ALA A 1 401 ? 4.713 -13.832 7.778 1.00 93.38 401 ALA A C 1
ATOM 3204 O O . ALA A 1 401 ? 4.872 -14.930 8.309 1.00 93.38 401 ALA A O 1
ATOM 3205 N N . GLY A 1 402 ? 4.828 -12.692 8.462 1.00 91.88 402 GLY A N 1
ATOM 3206 C CA . GLY A 1 402 ? 5.190 -12.648 9.882 1.00 91.88 402 GLY A CA 1
ATOM 3207 C C . GLY A 1 402 ? 4.410 -11.612 10.672 1.00 91.88 402 GLY A C 1
ATOM 3208 O O . GLY A 1 402 ? 3.939 -10.608 10.137 1.00 91.88 402 GLY A O 1
ATOM 3209 N N . LEU A 1 403 ? 4.301 -11.876 11.973 1.00 92.44 403 LEU A N 1
ATOM 3210 C CA . LEU A 1 403 ? 3.494 -11.100 12.906 1.00 92.44 403 LEU A CA 1
ATOM 3211 C C . LEU A 1 403 ? 4.369 -10.466 13.998 1.00 92.44 403 LEU A C 1
ATOM 3213 O O . LEU A 1 403 ? 4.951 -11.150 14.844 1.00 92.44 403 LEU A O 1
ATOM 3217 N N . CYS A 1 404 ? 4.411 -9.135 14.015 1.00 91.56 404 CYS A N 1
ATOM 3218 C CA . CYS A 1 404 ? 5.207 -8.315 14.929 1.00 91.56 404 CYS A CA 1
ATOM 3219 C C . CYS A 1 404 ? 4.318 -7.620 15.972 1.00 91.56 404 CYS A C 1
ATOM 3221 O O . CYS A 1 404 ? 4.054 -6.416 15.903 1.00 91.56 404 CYS A O 1
ATOM 3223 N N . ILE A 1 405 ? 3.873 -8.379 16.976 1.00 90.75 405 ILE A N 1
ATOM 3224 C CA . ILE A 1 405 ? 3.051 -7.870 18.087 1.00 90.75 405 ILE A CA 1
ATOM 3225 C C . ILE A 1 405 ? 3.688 -8.133 19.453 1.00 90.75 405 ILE A C 1
ATOM 3227 O O . ILE A 1 405 ? 4.489 -9.056 19.625 1.00 90.75 405 ILE A O 1
ATOM 3231 N N . GLY A 1 406 ? 3.342 -7.298 20.436 1.00 83.12 406 GLY A N 1
ATOM 3232 C CA . G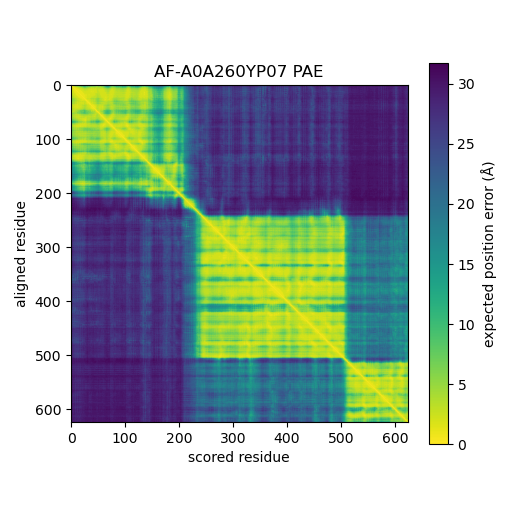LY A 1 406 ? 3.743 -7.499 21.830 1.00 83.12 406 GLY A CA 1
ATOM 3233 C C . GLY A 1 406 ? 3.090 -8.740 22.455 1.00 83.12 406 GLY A C 1
ATOM 3234 O O . GLY A 1 406 ? 2.015 -9.162 22.038 1.00 83.12 406 GLY A O 1
ATOM 3235 N N . GLY A 1 407 ? 3.725 -9.308 23.483 1.00 75.38 407 GLY A N 1
ATOM 3236 C CA . GLY A 1 407 ? 3.236 -10.504 24.188 1.00 75.38 407 GLY A CA 1
ATOM 3237 C C . GLY A 1 407 ? 3.733 -11.840 23.623 1.00 75.38 407 GLY A C 1
ATOM 3238 O O . GLY A 1 407 ? 3.561 -12.859 24.279 1.00 75.38 407 GLY A O 1
ATOM 3239 N N . VAL A 1 408 ? 4.402 -11.838 22.466 1.00 75.88 408 VAL A N 1
ATOM 3240 C CA . VAL A 1 408 ? 5.083 -13.017 21.903 1.00 75.88 408 VAL A CA 1
ATOM 3241 C C . VAL A 1 408 ? 6.594 -12.918 22.176 1.00 75.88 408 VAL A C 1
ATOM 3243 O O . VAL A 1 408 ? 7.157 -11.819 22.065 1.00 75.88 408 VAL A O 1
ATOM 3246 N N . PRO A 1 409 ? 7.291 -14.007 22.548 1.00 76.00 409 PRO A N 1
ATOM 3247 C CA . PRO A 1 409 ? 8.740 -13.989 22.742 1.00 76.00 409 PRO A CA 1
ATOM 3248 C C . PRO A 1 409 ? 9.505 -13.569 21.475 1.00 76.00 409 PRO A C 1
ATOM 3250 O O . PRO A 1 409 ? 9.274 -14.086 20.385 1.00 76.00 409 PRO A O 1
ATOM 3253 N N . ILE A 1 410 ? 10.476 -12.657 21.621 1.00 76.69 410 ILE A N 1
ATOM 3254 C CA . ILE A 1 410 ? 11.292 -12.141 20.498 1.00 76.69 410 ILE A CA 1
ATOM 3255 C C . ILE A 1 410 ? 12.075 -13.269 19.800 1.00 76.69 410 ILE A C 1
ATOM 3257 O O . ILE A 1 410 ? 12.286 -13.224 18.592 1.00 76.69 410 ILE A O 1
ATOM 3261 N N . GLY A 1 411 ? 12.519 -14.279 20.557 1.00 71.31 411 GLY A N 1
ATOM 3262 C CA . GLY A 1 411 ? 13.363 -15.357 20.039 1.00 71.31 411 GLY A CA 1
ATOM 3263 C C . GLY A 1 411 ? 12.671 -16.278 19.030 1.00 71.31 411 GLY A C 1
ATOM 3264 O O . GLY A 1 411 ? 13.347 -16.800 18.144 1.00 71.31 411 GLY A O 1
ATOM 3265 N N . GLU A 1 412 ? 11.353 -16.462 19.145 1.00 72.44 412 GLU A N 1
ATOM 3266 C CA . GLU A 1 412 ? 10.553 -17.219 18.171 1.00 72.44 412 GLU A CA 1
ATOM 3267 C C . GLU A 1 412 ? 10.355 -16.390 16.904 1.00 72.44 412 GLU A C 1
ATOM 3269 O O . GLU A 1 412 ? 10.775 -16.812 15.832 1.00 72.44 412 GLU A O 1
ATOM 3274 N N . GLN A 1 413 ? 9.905 -15.141 17.062 1.00 71.88 413 GLN A N 1
ATOM 3275 C CA . GLN A 1 413 ? 9.767 -14.175 15.969 1.00 71.88 413 GLN A CA 1
ATOM 3276 C C . GLN A 1 413 ? 11.060 -14.051 15.140 1.00 71.88 413 GLN A C 1
ATOM 3278 O O . GLN A 1 413 ? 11.042 -14.165 13.920 1.00 71.88 413 GLN A O 1
ATOM 3283 N N . ALA A 1 414 ? 12.220 -13.902 15.786 1.00 75.62 414 ALA A N 1
ATOM 3284 C CA . ALA A 1 414 ? 13.512 -13.760 15.106 1.00 75.62 414 ALA A CA 1
ATOM 3285 C C . ALA A 1 414 ? 13.962 -15.002 14.304 1.00 75.62 414 ALA A C 1
ATOM 3287 O O . ALA A 1 414 ? 14.904 -14.916 13.512 1.00 75.62 414 ALA A O 1
ATOM 3288 N N . LYS A 1 415 ? 13.373 -16.185 14.526 1.00 73.62 415 LYS A N 1
ATOM 3289 C CA . LYS A 1 415 ? 13.624 -17.361 13.674 1.00 73.62 415 LYS A CA 1
ATOM 3290 C C . LYS A 1 415 ? 12.860 -17.247 12.361 1.00 73.62 415 LYS A C 1
ATOM 3292 O O . LYS A 1 415 ? 13.465 -17.474 11.317 1.00 73.62 415 LYS A O 1
ATOM 3297 N N . ASP A 1 416 ? 11.609 -16.810 12.417 1.00 76.06 416 ASP A N 1
ATOM 3298 C CA . ASP A 1 416 ? 10.737 -16.706 11.245 1.00 76.06 416 ASP A CA 1
ATOM 3299 C C . ASP A 1 416 ? 11.253 -15.648 10.256 1.00 76.06 416 ASP A C 1
ATOM 3301 O O . ASP A 1 416 ? 11.284 -15.874 9.048 1.00 76.06 416 ASP A O 1
ATOM 3305 N N . PHE A 1 417 ? 11.802 -14.538 10.765 1.00 79.44 417 PHE A N 1
ATOM 3306 C CA . PHE A 1 417 ? 12.378 -13.472 9.931 1.00 79.44 417 PHE A CA 1
ATOM 3307 C C . PHE A 1 417 ? 13.679 -13.854 9.205 1.00 79.44 417 PHE A C 1
ATOM 3309 O O . PHE A 1 417 ? 14.034 -13.220 8.210 1.00 79.44 417 PHE A O 1
ATOM 3316 N N . ARG A 1 418 ? 14.398 -14.895 9.652 1.00 76.50 418 ARG A N 1
ATOM 3317 C CA . ARG A 1 418 ? 15.699 -15.274 9.064 1.00 76.50 418 ARG A CA 1
ATOM 3318 C C . ARG A 1 418 ? 15.592 -15.904 7.680 1.00 76.50 418 ARG A C 1
ATOM 3320 O O . ARG A 1 418 ? 16.544 -15.820 6.908 1.00 76.50 418 ARG A O 1
ATOM 3327 N N . ASN A 1 419 ? 14.464 -16.531 7.354 1.00 73.44 419 ASN A N 1
ATOM 3328 C CA . ASN A 1 419 ? 14.272 -17.211 6.070 1.00 73.44 419 ASN A CA 1
ATOM 3329 C C . ASN A 1 419 ? 13.797 -16.275 4.941 1.00 73.44 419 ASN A C 1
ATOM 3331 O O . ASN A 1 419 ? 13.495 -16.749 3.850 1.00 73.44 419 ASN A O 1
ATOM 3335 N N . GLY A 1 420 ? 13.771 -14.959 5.183 1.00 78.75 420 GLY A N 1
ATOM 3336 C CA . GLY A 1 420 ? 13.189 -13.989 4.255 1.00 78.75 420 GLY A CA 1
ATOM 3337 C C . GLY A 1 420 ? 11.667 -13.988 4.370 1.00 78.75 420 GLY A C 1
ATOM 3338 O O . GLY A 1 420 ? 11.044 -15.033 4.561 1.00 78.75 420 GLY A O 1
ATOM 3339 N N . ILE A 1 421 ? 11.062 -12.808 4.305 1.00 89.38 421 ILE A N 1
ATOM 3340 C CA . ILE A 1 421 ? 9.634 -12.627 4.550 1.00 89.38 421 ILE A CA 1
ATOM 3341 C C . ILE A 1 421 ? 9.064 -11.662 3.523 1.00 89.38 421 ILE A C 1
ATOM 3343 O O . ILE A 1 421 ? 9.736 -10.713 3.150 1.00 89.38 421 ILE A O 1
ATOM 3347 N N . HIS A 1 422 ? 7.839 -11.892 3.068 1.00 92.88 422 HIS A N 1
ATOM 3348 C CA . HIS A 1 422 ? 7.222 -11.066 2.033 1.00 92.88 422 HIS A CA 1
ATOM 3349 C C . HIS A 1 422 ? 6.384 -9.956 2.660 1.00 92.88 422 HIS A C 1
ATOM 3351 O O . HIS A 1 422 ? 6.512 -8.789 2.289 1.00 92.88 422 HIS A O 1
ATOM 3357 N N . ILE A 1 423 ? 5.553 -10.322 3.642 1.00 95.69 423 ILE A N 1
ATOM 3358 C CA . ILE A 1 423 ? 4.609 -9.421 4.306 1.00 95.69 423 ILE A CA 1
ATOM 3359 C C . ILE A 1 423 ? 4.809 -9.475 5.818 1.00 95.69 423 ILE A C 1
ATOM 3361 O O . ILE A 1 423 ? 4.878 -10.551 6.414 1.00 95.69 423 ILE A O 1
ATOM 3365 N N . VAL A 1 424 ? 4.852 -8.306 6.451 1.00 95.56 424 VAL A N 1
ATOM 3366 C CA . VAL A 1 424 ? 4.852 -8.177 7.909 1.00 95.56 424 VAL A CA 1
ATOM 3367 C C . VAL A 1 424 ? 3.650 -7.380 8.369 1.00 95.56 424 VAL A C 1
ATOM 3369 O O . VAL A 1 424 ? 3.426 -6.268 7.900 1.00 95.56 424 VAL A O 1
ATOM 3372 N N . VAL A 1 425 ? 2.913 -7.935 9.330 1.00 96.69 425 VAL A N 1
ATOM 3373 C CA . VAL A 1 425 ? 1.832 -7.238 10.034 1.00 96.69 425 VAL A CA 1
ATOM 3374 C C . VAL A 1 425 ? 2.307 -6.899 11.439 1.00 96.69 425 VAL A C 1
ATOM 3376 O O . VAL A 1 425 ? 2.799 -7.773 12.156 1.00 96.69 425 VAL A O 1
ATOM 3379 N N . ALA A 1 426 ? 2.213 -5.634 11.844 1.00 95.31 426 ALA A N 1
ATOM 3380 C CA . ALA A 1 426 ? 2.874 -5.161 13.050 1.00 95.31 426 ALA A CA 1
ATOM 3381 C C . ALA A 1 426 ? 2.109 -4.081 13.819 1.00 95.31 426 ALA A C 1
ATOM 3383 O O . ALA A 1 426 ? 1.406 -3.253 13.249 1.00 95.31 426 ALA A O 1
ATOM 3384 N N . THR A 1 427 ? 2.355 -4.035 15.130 1.00 94.25 427 THR A N 1
ATOM 3385 C CA . THR A 1 427 ? 2.025 -2.869 15.972 1.00 94.25 427 THR A CA 1
ATOM 3386 C C . THR A 1 427 ? 3.229 -1.916 16.071 1.00 94.25 427 THR A C 1
ATOM 3388 O O . THR A 1 427 ? 4.348 -2.424 16.232 1.00 94.25 427 THR A O 1
ATOM 3391 N N . PRO A 1 428 ? 3.044 -0.575 16.048 1.00 93.19 428 PRO A N 1
ATOM 3392 C CA . PRO A 1 428 ? 4.130 0.414 15.972 1.00 93.19 428 PRO A CA 1
ATOM 3393 C C . PRO A 1 428 ? 5.254 0.205 16.993 1.00 93.19 428 PRO A C 1
ATOM 3395 O O . PRO A 1 428 ? 6.418 0.055 16.622 1.00 93.19 428 PRO A O 1
ATOM 3398 N N . GLY A 1 429 ? 4.908 0.104 18.282 1.00 91.06 429 GLY A N 1
ATOM 3399 C CA . GLY A 1 429 ? 5.902 -0.019 19.352 1.00 91.06 429 GLY A CA 1
ATOM 3400 C C . GLY A 1 429 ? 6.758 -1.285 19.242 1.00 91.06 429 GLY A C 1
ATOM 3401 O O . GLY A 1 429 ? 7.975 -1.236 19.419 1.00 91.06 429 GLY A O 1
ATOM 3402 N N . ARG A 1 430 ? 6.151 -2.428 18.888 1.00 91.19 430 ARG A N 1
ATOM 3403 C CA . ARG A 1 430 ? 6.897 -3.685 18.725 1.00 91.19 430 ARG A CA 1
ATOM 3404 C C . ARG A 1 430 ? 7.804 -3.652 17.500 1.00 91.19 430 ARG A C 1
ATOM 3406 O O . ARG A 1 430 ? 8.931 -4.135 17.572 1.00 91.19 430 ARG A O 1
ATOM 3413 N N . LEU A 1 431 ? 7.318 -3.094 16.395 1.00 93.88 431 LEU A N 1
ATOM 3414 C CA . LEU A 1 431 ? 8.096 -2.971 15.171 1.00 93.88 431 LEU A CA 1
ATOM 3415 C C . LEU A 1 431 ? 9.322 -2.077 15.372 1.00 93.88 431 LEU A C 1
ATOM 3417 O O . LEU A 1 431 ? 10.423 -2.469 14.996 1.00 93.88 431 LEU A O 1
ATOM 3421 N N . SER A 1 432 ? 9.140 -0.919 16.013 1.00 92.44 432 SER A N 1
ATOM 3422 C CA . SER A 1 432 ? 10.231 0.012 16.312 1.00 92.44 432 SER A CA 1
ATOM 3423 C C . SER A 1 432 ? 11.332 -0.639 17.167 1.00 92.44 432 SER A C 1
ATOM 3425 O O . SER A 1 432 ? 12.518 -0.526 16.846 1.00 92.44 432 SER A O 1
ATOM 3427 N N . ASP A 1 433 ? 10.962 -1.428 18.186 1.00 90.56 433 ASP A N 1
ATOM 3428 C CA . ASP A 1 433 ? 11.921 -2.195 19.001 1.00 90.56 433 ASP A CA 1
ATOM 3429 C C . ASP A 1 433 ? 12.719 -3.211 18.159 1.00 90.56 433 ASP A C 1
ATOM 3431 O O . ASP A 1 433 ? 13.944 -3.310 18.268 1.00 90.56 433 ASP A O 1
ATOM 3435 N N . MET A 1 434 ? 12.048 -3.945 17.266 1.00 90.31 434 MET A N 1
ATOM 3436 C CA . MET A 1 434 ? 12.697 -4.941 16.404 1.00 90.31 434 MET A CA 1
ATOM 3437 C C . MET A 1 434 ? 13.621 -4.316 15.350 1.00 90.31 434 MET A C 1
ATOM 3439 O O . MET A 1 434 ? 14.684 -4.879 15.074 1.00 90.31 434 MET A O 1
ATOM 3443 N N . LEU A 1 435 ? 13.251 -3.155 14.800 1.00 91.25 435 LEU A N 1
ATOM 3444 C CA . LEU A 1 435 ? 14.084 -2.379 13.874 1.00 91.25 435 LEU A CA 1
ATOM 3445 C C . LEU A 1 435 ? 15.320 -1.814 14.578 1.00 91.25 435 LEU A C 1
ATOM 3447 O O . LEU A 1 435 ? 16.442 -1.971 14.094 1.00 91.25 435 LEU A O 1
ATOM 3451 N N . THR A 1 436 ? 15.141 -1.242 15.771 1.00 89.69 436 THR A N 1
ATOM 3452 C CA . THR A 1 436 ? 16.239 -0.695 16.584 1.00 89.69 436 THR A CA 1
ATOM 3453 C C . THR A 1 436 ? 17.249 -1.779 16.964 1.00 89.69 436 THR A C 1
ATOM 3455 O O . THR A 1 436 ? 18.461 -1.568 16.889 1.00 89.69 436 THR A O 1
ATOM 3458 N N . LYS A 1 437 ? 16.765 -2.981 17.302 1.00 88.75 437 LYS A N 1
ATOM 3459 C CA . LYS A 1 437 ? 17.599 -4.159 17.593 1.00 88.75 437 LYS A CA 1
ATOM 3460 C C . LYS A 1 437 ? 18.169 -4.847 16.347 1.00 88.75 437 LYS A C 1
ATOM 3462 O O . LYS A 1 437 ? 18.889 -5.832 16.496 1.00 88.75 437 LYS A O 1
ATOM 3467 N N . LYS A 1 438 ? 17.866 -4.354 15.139 1.00 87.62 438 LYS A N 1
ATOM 3468 C CA . LYS A 1 438 ? 18.287 -4.929 13.847 1.00 87.62 438 LYS A CA 1
ATOM 3469 C C . LYS A 1 438 ? 17.881 -6.396 13.660 1.00 87.62 438 LYS A C 1
ATOM 3471 O O . LYS A 1 438 ? 18.584 -7.158 13.001 1.00 87.62 438 LYS A O 1
ATOM 3476 N N . ILE A 1 439 ? 16.756 -6.799 14.249 1.00 87.00 439 ILE A N 1
ATOM 3477 C CA . ILE A 1 439 ? 16.186 -8.144 14.061 1.00 87.00 439 ILE A CA 1
ATOM 3478 C C . ILE A 1 439 ? 15.519 -8.240 12.687 1.00 87.00 439 ILE A C 1
ATOM 3480 O O . ILE A 1 439 ? 15.580 -9.276 12.034 1.00 87.00 439 ILE A O 1
ATOM 3484 N N . ILE A 1 440 ? 14.905 -7.139 12.254 1.00 89.06 440 ILE A N 1
ATOM 3485 C CA . ILE A 1 440 ? 14.313 -6.954 10.933 1.00 89.06 440 ILE A CA 1
ATOM 3486 C C . ILE A 1 440 ? 14.881 -5.672 10.313 1.00 89.06 440 ILE A C 1
ATOM 3488 O O . ILE A 1 440 ? 15.285 -4.757 11.032 1.00 89.06 440 ILE A O 1
ATOM 3492 N N . ASN A 1 441 ? 14.930 -5.608 8.986 1.00 88.81 441 ASN A N 1
ATOM 3493 C CA . ASN A 1 441 ? 15.291 -4.417 8.220 1.00 88.81 441 ASN A CA 1
ATOM 3494 C C . ASN A 1 441 ? 14.193 -4.120 7.181 1.00 88.81 441 ASN A C 1
ATOM 3496 O O . ASN A 1 441 ? 13.381 -4.997 6.900 1.00 88.81 441 ASN A O 1
ATOM 3500 N N . LEU A 1 442 ? 14.154 -2.898 6.640 1.00 90.38 442 LEU A N 1
ATOM 3501 C CA . LEU A 1 442 ? 13.153 -2.448 5.656 1.00 90.38 442 LEU A CA 1
ATOM 3502 C C . LEU A 1 442 ? 13.797 -2.071 4.312 1.00 90.38 442 LEU A C 1
ATOM 3504 O O . LEU A 1 442 ? 13.325 -1.168 3.624 1.00 90.38 442 LEU A O 1
ATOM 3508 N N . GLU A 1 443 ? 14.904 -2.718 3.937 1.00 85.06 443 GLU A N 1
ATOM 3509 C CA . GLU A 1 443 ? 15.684 -2.319 2.756 1.00 85.06 443 GLU A CA 1
ATOM 3510 C C . GLU A 1 443 ? 14.910 -2.522 1.442 1.00 85.06 443 GLU A C 1
ATOM 3512 O O . GLU A 1 443 ? 14.888 -1.637 0.576 1.00 85.06 443 GLU A O 1
ATOM 3517 N N . VAL A 1 444 ? 14.212 -3.653 1.317 1.00 86.81 444 VAL A N 1
ATOM 3518 C CA . VAL A 1 444 ? 13.392 -4.000 0.142 1.00 86.81 444 VAL A CA 1
ATOM 3519 C C . VAL A 1 444 ? 11.924 -3.592 0.278 1.00 86.81 444 VAL A C 1
ATOM 3521 O O . VAL A 1 444 ? 11.140 -3.822 -0.639 1.00 86.81 444 VAL A O 1
ATOM 3524 N N . CYS A 1 445 ? 11.535 -2.956 1.386 1.00 91.12 445 CYS A N 1
ATOM 3525 C CA . CYS A 1 445 ? 10.143 -2.583 1.612 1.00 91.12 445 CYS A CA 1
ATOM 3526 C C . CYS A 1 445 ? 9.727 -1.494 0.617 1.00 91.12 445 CYS A C 1
ATOM 3528 O O . CYS A 1 445 ? 10.344 -0.426 0.556 1.00 91.12 445 CYS A O 1
ATOM 3530 N N . ARG A 1 446 ? 8.696 -1.770 -0.187 1.00 89.88 446 ARG A N 1
ATOM 3531 C CA . ARG A 1 446 ? 8.161 -0.852 -1.211 1.00 89.88 446 ARG A CA 1
ATOM 3532 C C . ARG A 1 446 ? 6.686 -0.539 -1.023 1.00 89.88 446 ARG A C 1
ATOM 3534 O O . ARG A 1 446 ? 6.185 0.353 -1.696 1.00 89.88 446 ARG A O 1
ATOM 3541 N N . TYR A 1 447 ? 6.016 -1.221 -0.100 1.00 94.75 447 TYR A N 1
ATOM 3542 C CA . TYR A 1 447 ? 4.594 -1.046 0.150 1.00 94.75 447 TYR A CA 1
ATOM 3543 C C . TYR A 1 447 ? 4.331 -0.937 1.652 1.00 94.75 447 TYR A C 1
ATOM 3545 O O . TYR A 1 447 ? 4.598 -1.872 2.408 1.00 94.75 447 TYR A O 1
ATOM 3553 N N . LEU A 1 448 ? 3.833 0.215 2.090 1.00 95.94 448 LEU A N 1
ATOM 3554 C CA . LEU A 1 448 ? 3.507 0.510 3.480 1.00 95.94 448 LEU A CA 1
ATOM 3555 C C . LEU A 1 448 ? 2.009 0.780 3.615 1.00 95.94 448 LEU A C 1
ATOM 3557 O O . LEU A 1 448 ? 1.454 1.610 2.900 1.00 95.94 448 LEU A O 1
ATOM 3561 N N . VAL A 1 449 ? 1.373 0.138 4.589 1.00 97.19 449 VAL A N 1
ATOM 3562 C CA . VAL A 1 449 ? -0.018 0.392 4.964 1.00 97.19 449 VAL A CA 1
ATOM 3563 C C . VAL A 1 449 ? -0.075 0.898 6.397 1.00 97.19 449 VAL A C 1
ATOM 3565 O O . VAL A 1 449 ? 0.506 0.290 7.296 1.00 97.19 449 VAL A O 1
ATOM 3568 N N . LEU A 1 450 ? -0.801 1.992 6.603 1.00 95.56 450 LEU A N 1
ATOM 3569 C CA . LEU A 1 450 ? -1.187 2.519 7.906 1.00 95.56 450 LEU A CA 1
ATOM 3570 C C . LEU A 1 450 ? -2.706 2.381 8.029 1.00 95.56 450 LEU A C 1
ATOM 3572 O O . LEU A 1 450 ? -3.433 3.198 7.466 1.00 95.56 450 LEU A O 1
ATOM 3576 N N . ASP A 1 451 ? -3.187 1.342 8.708 1.00 94.31 451 ASP A N 1
ATOM 3577 C CA . ASP A 1 451 ? -4.628 1.120 8.892 1.00 94.31 451 ASP A CA 1
ATOM 3578 C C . ASP A 1 451 ? -5.091 1.617 10.265 1.00 94.31 451 ASP A C 1
ATOM 3580 O O . ASP A 1 451 ? -4.362 1.508 11.250 1.00 94.31 451 ASP A O 1
ATOM 3584 N N . GLU A 1 452 ? -6.293 2.193 10.313 1.00 89.94 452 GLU A N 1
ATOM 3585 C CA . GLU A 1 452 ? -6.831 2.931 11.468 1.00 89.94 452 GLU A CA 1
ATOM 3586 C C . GLU A 1 452 ? -5.870 4.028 11.980 1.00 89.94 452 GLU A C 1
ATOM 3588 O O . GLU A 1 452 ? -5.500 4.091 13.158 1.00 89.94 452 GLU A O 1
ATOM 3593 N N . ALA A 1 453 ? -5.424 4.893 11.061 1.00 88.88 453 ALA A N 1
ATOM 3594 C CA . ALA A 1 453 ? -4.446 5.943 11.347 1.00 88.88 453 ALA A CA 1
ATOM 3595 C C . ALA A 1 453 ? -4.929 6.974 12.380 1.00 88.88 453 ALA A C 1
ATOM 3597 O O . ALA A 1 453 ? -4.127 7.434 13.193 1.00 88.88 453 ALA A O 1
ATOM 3598 N N . ASP A 1 454 ? -6.222 7.304 12.376 1.00 85.38 454 ASP A N 1
ATOM 3599 C CA . ASP A 1 454 ? -6.894 8.098 13.414 1.00 85.38 454 ASP A CA 1
ATOM 3600 C C . ASP A 1 454 ? -6.633 7.518 14.808 1.00 85.38 454 ASP A C 1
ATOM 3602 O O . ASP A 1 454 ? -6.030 8.176 15.660 1.00 85.38 454 ASP A O 1
ATOM 3606 N N . ARG A 1 455 ? -6.940 6.234 14.999 1.00 85.38 455 ARG A N 1
ATOM 3607 C CA . ARG A 1 455 ? -6.704 5.533 16.266 1.00 85.38 455 ARG A CA 1
ATOM 3608 C C . ARG A 1 455 ? -5.229 5.474 16.641 1.00 85.38 455 ARG A C 1
ATOM 3610 O O . ARG A 1 455 ? -4.902 5.622 17.816 1.00 85.38 455 ARG A O 1
ATOM 3617 N N . MET A 1 456 ? -4.327 5.279 15.678 1.00 87.88 456 MET A N 1
ATOM 3618 C CA . MET A 1 456 ? -2.889 5.287 15.966 1.00 87.88 456 MET A CA 1
ATOM 3619 C C . MET A 1 456 ? -2.418 6.640 16.516 1.00 87.88 456 MET A C 1
ATOM 3621 O O . MET A 1 456 ? -1.637 6.670 17.470 1.00 87.88 456 MET A O 1
ATOM 3625 N N . LEU A 1 457 ? -2.902 7.753 15.954 1.00 84.69 457 LEU A N 1
ATOM 3626 C CA . LEU A 1 457 ? -2.547 9.093 16.430 1.00 84.69 457 LEU A CA 1
ATOM 3627 C C . LEU A 1 457 ? -3.201 9.449 17.770 1.00 84.69 457 LEU A C 1
ATOM 3629 O O . LEU A 1 457 ? -2.597 10.209 18.534 1.00 84.69 457 LEU A O 1
ATOM 3633 N N . ASP A 1 458 ? -4.393 8.927 18.056 1.00 82.88 458 ASP A N 1
ATOM 3634 C CA . ASP A 1 458 ? -5.077 9.100 19.346 1.00 82.88 458 ASP A CA 1
ATOM 3635 C C . ASP A 1 458 ? -4.367 8.342 20.471 1.00 82.88 458 ASP A C 1
ATOM 3637 O O . ASP A 1 458 ? -4.231 8.844 21.585 1.00 82.88 458 ASP A O 1
ATOM 3641 N N . MET A 1 459 ? -3.850 7.148 20.168 1.00 80.44 459 MET A N 1
ATOM 3642 C CA . MET A 1 459 ? -3.054 6.339 21.099 1.00 80.44 459 MET A CA 1
ATOM 3643 C C . MET A 1 459 ? -1.638 6.889 21.324 1.00 80.44 459 MET A C 1
ATOM 3645 O O . MET A 1 459 ? -0.906 6.360 22.159 1.00 80.44 459 MET A O 1
ATOM 3649 N N . GLY A 1 460 ? -1.250 7.941 20.596 1.00 82.50 460 GLY A N 1
ATOM 3650 C CA . GLY A 1 460 ? 0.046 8.595 20.739 1.00 82.50 460 GLY A CA 1
ATOM 3651 C C . GLY A 1 460 ? 1.191 7.931 19.973 1.00 82.50 460 GLY A C 1
ATOM 3652 O O . GLY A 1 460 ? 2.334 8.279 20.232 1.00 82.50 460 GLY A O 1
ATOM 3653 N N . PHE A 1 461 ? 0.920 7.046 19.004 1.00 87.69 461 PHE A N 1
ATOM 3654 C CA . PHE A 1 461 ? 1.964 6.346 18.231 1.00 87.69 461 PHE A CA 1
ATOM 3655 C C . PHE A 1 461 ? 2.653 7.198 17.149 1.00 87.69 461 PHE A C 1
ATOM 3657 O O . PHE A 1 461 ? 3.326 6.672 16.259 1.00 87.69 461 PHE A O 1
ATOM 3664 N N . GLU A 1 462 ? 2.453 8.514 17.166 1.00 84.56 462 GLU A N 1
ATOM 3665 C CA . GLU A 1 462 ? 2.955 9.418 16.131 1.00 84.56 462 GLU A CA 1
ATOM 3666 C C . GLU A 1 462 ? 4.488 9.388 16.041 1.00 84.56 462 GLU A C 1
ATOM 3668 O O . GLU A 1 462 ? 5.050 9.330 14.943 1.00 84.56 462 GLU A O 1
ATOM 3673 N N . ASP A 1 463 ? 5.166 9.381 17.189 1.00 84.31 463 ASP A N 1
ATOM 3674 C CA . ASP A 1 463 ? 6.626 9.394 17.255 1.00 84.31 463 ASP A CA 1
ATOM 3675 C C . ASP A 1 463 ? 7.226 8.034 16.877 1.00 84.31 463 ASP A C 1
ATOM 3677 O O . ASP A 1 463 ? 8.245 7.981 16.185 1.00 84.31 463 ASP A O 1
ATOM 3681 N N . GLU A 1 464 ? 6.575 6.924 17.232 1.00 88.00 464 GLU A N 1
ATOM 3682 C CA . GLU A 1 464 ? 6.973 5.584 16.800 1.00 88.00 464 GLU A CA 1
ATOM 3683 C C . GLU A 1 464 ? 6.852 5.423 15.285 1.00 88.00 464 GLU A C 1
ATOM 3685 O O . GLU A 1 464 ? 7.759 4.869 14.661 1.00 88.00 464 GLU A O 1
ATOM 3690 N N . ILE A 1 465 ? 5.774 5.922 14.670 1.00 89.56 465 ILE A N 1
ATOM 3691 C CA . ILE A 1 465 ? 5.600 5.851 13.212 1.00 89.56 465 ILE A CA 1
ATOM 3692 C C . ILE A 1 465 ? 6.662 6.700 12.504 1.00 89.56 465 ILE A C 1
ATOM 3694 O O . ILE A 1 465 ? 7.300 6.220 11.564 1.00 89.56 465 ILE A O 1
ATOM 3698 N N . LYS A 1 466 ? 6.928 7.919 12.993 1.00 84.69 466 LYS A N 1
ATOM 3699 C CA . LYS A 1 466 ? 8.041 8.746 12.493 1.00 84.69 466 LYS A CA 1
ATOM 3700 C C . LYS A 1 466 ? 9.381 8.029 12.646 1.00 84.69 466 LYS A C 1
ATOM 3702 O O . LYS A 1 466 ? 10.182 8.042 11.719 1.00 84.69 466 LYS A O 1
ATOM 3707 N N . SER A 1 467 ? 9.613 7.364 13.781 1.00 86.50 467 SER A N 1
ATOM 3708 C CA . SER A 1 467 ? 10.817 6.562 14.023 1.00 86.50 467 SER A CA 1
ATOM 3709 C C . SER A 1 467 ? 10.978 5.449 12.982 1.00 86.50 467 SER A C 1
ATOM 3711 O O . SER A 1 467 ? 12.051 5.300 12.401 1.00 86.50 467 SER A O 1
ATOM 3713 N N . ILE A 1 468 ? 9.898 4.720 12.683 1.00 90.06 468 ILE A N 1
ATOM 3714 C CA . ILE A 1 468 ? 9.878 3.660 11.666 1.00 90.06 468 ILE A CA 1
ATOM 3715 C C . ILE A 1 468 ? 10.215 4.221 10.276 1.00 90.06 468 ILE A C 1
ATOM 3717 O O . ILE A 1 468 ? 10.948 3.575 9.526 1.00 90.06 468 ILE A O 1
ATOM 3721 N N . PHE A 1 469 ? 9.755 5.433 9.942 1.00 86.81 469 PHE A N 1
ATOM 3722 C CA . PHE A 1 469 ? 10.053 6.063 8.651 1.00 86.81 469 PHE A CA 1
ATOM 3723 C C . PHE A 1 469 ? 11.557 6.269 8.408 1.00 86.81 469 PHE A C 1
ATOM 3725 O O . PHE A 1 469 ? 12.001 6.142 7.270 1.00 86.81 469 PHE A O 1
ATOM 3732 N N . TYR A 1 470 ? 12.365 6.470 9.456 1.00 83.75 470 TYR A N 1
ATOM 3733 C CA . TYR A 1 470 ? 13.825 6.598 9.327 1.00 83.75 470 TYR A CA 1
ATOM 3734 C C . TYR A 1 470 ? 14.544 5.306 8.908 1.00 83.75 470 TYR A C 1
ATOM 3736 O O . TYR A 1 470 ? 15.713 5.356 8.526 1.00 83.75 470 TYR A O 1
ATOM 3744 N N . PHE A 1 471 ? 13.891 4.143 8.990 1.00 86.25 471 PHE A N 1
ATOM 3745 C CA . PHE A 1 471 ? 14.503 2.870 8.601 1.00 86.25 471 PHE A CA 1
ATOM 3746 C C . PHE A 1 471 ? 14.337 2.540 7.110 1.00 86.25 471 PHE A C 1
ATOM 3748 O O . PHE A 1 471 ? 15.001 1.620 6.624 1.00 86.25 471 PHE A O 1
ATOM 3755 N N . PHE A 1 472 ? 13.495 3.273 6.373 1.00 84.94 472 PHE A N 1
ATOM 3756 C CA . PHE A 1 472 ? 13.366 3.101 4.926 1.00 84.94 472 PHE A CA 1
ATOM 3757 C C . PHE A 1 472 ? 14.543 3.748 4.193 1.00 84.94 472 PHE A C 1
ATOM 3759 O O . PHE A 1 472 ? 14.991 4.839 4.536 1.00 84.94 472 PHE A O 1
ATOM 3766 N N . LYS A 1 473 ? 15.057 3.058 3.169 1.00 76.06 473 LYS A N 1
ATOM 3767 C CA . LYS A 1 473 ? 16.212 3.514 2.371 1.00 76.06 473 LYS A CA 1
ATOM 3768 C C . LYS A 1 473 ? 15.862 3.925 0.941 1.00 76.06 473 LYS A C 1
ATOM 3770 O O . LYS A 1 473 ? 16.744 4.382 0.223 1.00 76.06 473 LYS A O 1
ATOM 3775 N N . ALA A 1 474 ? 14.626 3.697 0.517 1.00 78.69 474 ALA A N 1
ATOM 3776 C CA . ALA A 1 474 ? 14.158 3.933 -0.839 1.00 78.69 474 ALA A CA 1
ATOM 3777 C C . ALA A 1 474 ? 12.689 4.358 -0.815 1.00 78.69 474 ALA A C 1
ATOM 3779 O O . ALA A 1 474 ? 11.986 4.124 0.175 1.00 78.69 474 ALA A O 1
ATOM 3780 N N . GLN A 1 475 ? 12.235 4.924 -1.931 1.00 83.56 475 GLN A N 1
ATOM 3781 C CA . GLN A 1 475 ? 10.834 5.259 -2.128 1.00 83.56 475 GLN A CA 1
ATOM 3782 C C . GLN A 1 475 ? 9.928 4.043 -1.907 1.00 83.56 475 GLN A C 1
ATOM 3784 O O . GLN A 1 475 ? 10.242 2.919 -2.308 1.00 83.56 475 GLN A O 1
ATOM 3789 N N . ARG A 1 476 ? 8.773 4.295 -1.297 1.00 89.94 476 ARG A N 1
ATOM 3790 C CA . ARG A 1 476 ? 7.716 3.315 -1.055 1.00 89.94 476 ARG A CA 1
ATOM 3791 C C . ARG A 1 476 ? 6.368 3.918 -1.425 1.00 89.94 476 ARG A C 1
ATOM 3793 O O . ARG A 1 476 ? 6.189 5.126 -1.318 1.00 89.94 476 ARG A O 1
ATOM 3800 N N . GLN A 1 477 ? 5.434 3.062 -1.800 1.00 92.94 477 GLN A N 1
ATOM 3801 C CA . GLN A 1 477 ? 4.026 3.398 -1.879 1.00 92.94 477 GLN A CA 1
ATOM 3802 C C . GLN A 1 477 ? 3.442 3.346 -0.467 1.00 92.94 477 GLN A C 1
ATOM 3804 O O . GLN A 1 477 ? 3.630 2.350 0.238 1.00 92.94 477 GLN A O 1
ATOM 3809 N N . THR A 1 478 ? 2.731 4.393 -0.061 1.00 94.38 478 THR A N 1
ATOM 3810 C CA . THR A 1 478 ? 2.071 4.469 1.245 1.00 94.38 478 THR A CA 1
ATOM 3811 C C . THR A 1 478 ? 0.557 4.528 1.074 1.00 94.38 478 THR A C 1
ATOM 3813 O O . THR A 1 478 ? 0.023 5.381 0.369 1.00 94.38 478 THR A O 1
ATOM 3816 N N . LEU A 1 479 ? -0.159 3.627 1.744 1.00 96.25 479 LEU A N 1
ATOM 3817 C CA . LEU A 1 479 ? -1.615 3.654 1.834 1.00 96.25 479 LEU A CA 1
ATOM 3818 C C . LEU A 1 479 ? -2.023 3.939 3.277 1.00 96.25 479 LEU A C 1
ATOM 3820 O O . LEU A 1 479 ? -1.696 3.179 4.186 1.00 96.25 479 LEU A O 1
ATOM 3824 N N . LEU A 1 480 ? -2.752 5.028 3.486 1.00 95.25 480 LEU A N 1
ATOM 3825 C CA . LEU A 1 480 ? -3.284 5.429 4.780 1.00 95.25 480 LEU A CA 1
ATOM 3826 C C . LEU A 1 480 ? -4.792 5.202 4.787 1.00 95.25 480 LEU A C 1
ATOM 3828 O O . LEU A 1 480 ? -5.508 5.765 3.964 1.00 95.25 480 LEU A O 1
ATOM 3832 N N . PHE A 1 481 ? -5.285 4.407 5.728 1.00 93.81 481 PHE A N 1
ATOM 3833 C CA . PHE A 1 481 ? -6.710 4.178 5.930 1.00 93.81 481 PHE A CA 1
ATOM 3834 C C . PHE A 1 481 ? -7.165 4.754 7.267 1.00 93.81 481 PHE A C 1
ATOM 3836 O O . PHE A 1 481 ? -6.509 4.593 8.295 1.00 93.81 481 PHE A O 1
ATOM 3843 N N . SER A 1 482 ? -8.305 5.435 7.242 1.00 90.12 482 SER A N 1
ATOM 3844 C CA . SER A 1 482 ? -8.875 6.118 8.403 1.00 90.12 482 SER A CA 1
ATOM 3845 C C . SER A 1 482 ? -10.401 6.112 8.313 1.00 90.12 482 SER A C 1
ATOM 3847 O O . SER A 1 482 ? -10.955 6.038 7.212 1.00 90.12 482 SER A O 1
ATOM 3849 N N . ALA A 1 483 ? -11.099 6.151 9.447 1.00 83.81 483 ALA A N 1
ATOM 3850 C CA . ALA A 1 483 ? -12.548 6.349 9.449 1.00 83.81 483 ALA A CA 1
ATOM 3851 C C . ALA A 1 483 ? -12.881 7.844 9.348 1.00 83.81 483 ALA A C 1
ATOM 3853 O O . ALA A 1 483 ? -13.803 8.226 8.623 1.00 83.81 483 ALA A O 1
ATOM 3854 N N . THR A 1 484 ? -12.088 8.688 10.014 1.00 77.62 484 THR A N 1
ATOM 3855 C CA . THR A 1 484 ? -12.247 10.148 10.011 1.00 77.62 484 THR A CA 1
ATOM 3856 C C . THR A 1 484 ? -11.041 10.860 9.390 1.00 77.62 484 THR A C 1
ATOM 3858 O O . THR A 1 484 ? -10.010 10.253 9.092 1.00 77.62 484 THR A O 1
ATOM 3861 N N . MET A 1 485 ? -11.181 12.164 9.120 1.00 81.75 485 MET A N 1
ATOM 3862 C CA . MET A 1 485 ? -10.127 12.996 8.515 1.00 81.75 485 MET A CA 1
ATOM 3863 C C . MET A 1 485 ? -9.932 14.321 9.277 1.00 81.75 485 MET A C 1
ATOM 3865 O O . MET A 1 485 ? -10.061 15.403 8.688 1.00 81.75 485 MET A O 1
ATOM 3869 N N . PRO A 1 486 ? -9.636 14.278 10.590 1.00 74.12 486 PRO A N 1
ATOM 3870 C CA . PRO A 1 486 ? -9.385 15.478 11.375 1.00 74.12 486 PRO A CA 1
ATOM 3871 C C . PRO A 1 486 ? -8.112 16.184 10.895 1.00 74.12 486 PRO A C 1
ATOM 3873 O O . PRO A 1 486 ? -7.238 15.588 10.258 1.00 74.12 486 PRO A O 1
ATOM 3876 N N . LYS A 1 487 ? -7.955 17.468 11.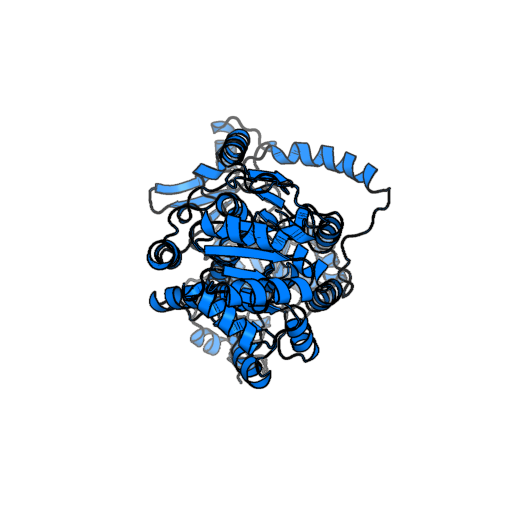247 1.00 76.00 487 LYS A N 1
ATOM 3877 C CA . LYS A 1 487 ? -6.784 18.273 10.840 1.00 76.00 487 LYS A CA 1
ATOM 3878 C C . LYS A 1 487 ? -5.456 17.591 11.182 1.00 76.00 487 LYS A C 1
ATOM 3880 O O . LYS A 1 487 ? -4.531 17.650 10.380 1.00 76.00 487 LYS A O 1
ATOM 3885 N N . LYS A 1 488 ? -5.371 16.916 12.335 1.00 77.50 488 LYS A N 1
ATOM 3886 C CA . LYS A 1 488 ? -4.175 16.173 12.766 1.00 77.50 488 LYS A CA 1
ATOM 3887 C C . LYS A 1 488 ? -3.790 15.079 11.760 1.00 77.50 488 LYS A C 1
ATOM 3889 O O . LYS A 1 488 ? -2.639 15.030 11.338 1.00 77.50 488 LYS A O 1
ATOM 3894 N N . ILE A 1 489 ? -4.760 14.279 11.306 1.00 83.19 489 ILE A N 1
ATOM 3895 C CA . ILE A 1 489 ? -4.547 13.242 10.284 1.00 83.19 489 ILE A CA 1
ATOM 3896 C C . ILE A 1 489 ? -4.201 13.865 8.933 1.00 83.19 489 ILE A C 1
ATOM 3898 O O . ILE A 1 489 ? -3.296 13.380 8.266 1.00 83.19 489 ILE A O 1
ATOM 3902 N N . GLN A 1 490 ? -4.839 14.973 8.546 1.00 81.44 490 GLN A N 1
ATOM 3903 C CA . GLN A 1 490 ? -4.499 15.672 7.300 1.00 81.44 490 GLN A CA 1
ATOM 3904 C C . GLN A 1 490 ? -3.045 16.169 7.294 1.00 81.44 490 GLN A C 1
ATOM 3906 O O . GLN A 1 490 ? -2.350 16.029 6.289 1.00 81.44 490 GLN A O 1
ATOM 3911 N N . PHE A 1 491 ? -2.568 16.740 8.406 1.00 80.56 491 PHE A N 1
ATOM 3912 C CA . PHE A 1 491 ? -1.171 17.162 8.543 1.00 80.56 491 PHE A CA 1
ATOM 3913 C C . PHE A 1 491 ? -0.211 15.975 8.510 1.00 80.56 491 PHE A C 1
ATOM 3915 O O . PHE A 1 491 ? 0.785 16.020 7.788 1.00 80.56 491 PHE A O 1
ATOM 3922 N N . PHE A 1 492 ? -0.537 14.901 9.229 1.00 83.19 492 PHE A N 1
ATOM 3923 C CA . PHE A 1 492 ? 0.241 13.669 9.200 1.00 83.19 492 PHE A CA 1
ATOM 3924 C C . PHE A 1 492 ? 0.312 13.083 7.780 1.00 83.19 492 PHE A C 1
ATOM 3926 O O . PHE A 1 492 ? 1.396 12.785 7.285 1.00 83.19 492 PHE A O 1
ATOM 3933 N N . ALA A 1 493 ? -0.814 13.019 7.071 1.00 84.75 493 ALA A N 1
ATOM 3934 C CA . ALA A 1 493 ? -0.886 12.499 5.713 1.00 84.75 493 ALA A CA 1
ATOM 3935 C C . ALA A 1 493 ? -0.059 13.338 4.721 1.00 84.75 493 ALA A C 1
ATOM 3937 O O . ALA A 1 493 ? 0.719 12.792 3.945 1.00 84.75 493 ALA A O 1
ATOM 3938 N N . LYS A 1 494 ? -0.134 14.673 4.801 1.00 80.00 494 LYS A N 1
ATOM 3939 C CA . LYS A 1 494 ? 0.722 15.567 3.997 1.00 80.00 494 LYS A CA 1
ATOM 3940 C C . LYS A 1 494 ? 2.214 15.363 4.250 1.00 80.00 494 LYS A C 1
ATOM 3942 O O . LYS A 1 494 ? 3.025 15.671 3.384 1.00 80.00 494 LYS A O 1
ATOM 3947 N N . SER A 1 495 ? 2.576 14.900 5.443 1.00 76.00 495 SER A N 1
ATOM 3948 C CA . SER A 1 495 ? 3.964 14.623 5.796 1.00 76.00 495 SER A CA 1
ATOM 3949 C C . SER A 1 495 ? 4.432 13.224 5.395 1.00 76.00 495 SER A C 1
ATOM 3951 O O . SER A 1 495 ? 5.622 13.037 5.174 1.00 76.00 495 SER A O 1
ATOM 3953 N N . ALA A 1 496 ? 3.517 12.257 5.302 1.00 80.50 496 ALA A N 1
ATOM 3954 C CA . ALA A 1 496 ? 3.836 10.845 5.121 1.00 80.50 496 ALA A CA 1
ATOM 3955 C C . ALA A 1 496 ? 3.684 10.336 3.676 1.00 80.50 496 ALA A C 1
ATOM 3957 O O . ALA A 1 496 ? 4.263 9.299 3.362 1.00 80.50 496 ALA A O 1
ATOM 3958 N N . LEU A 1 497 ? 2.899 11.018 2.831 1.00 87.50 497 LEU A N 1
ATOM 3959 C CA . LEU A 1 497 ? 2.540 10.559 1.483 1.00 87.50 497 LEU A CA 1
ATOM 3960 C C . LEU A 1 497 ? 3.001 11.524 0.377 1.00 87.50 497 LEU A C 1
ATOM 3962 O O . LEU A 1 497 ? 3.080 12.736 0.587 1.00 87.50 497 LEU A O 1
ATOM 3966 N N . VAL A 1 498 ? 3.224 10.987 -0.826 1.00 86.88 498 VAL A N 1
ATOM 3967 C CA . VAL A 1 498 ? 3.627 11.717 -2.042 1.00 86.88 498 VAL A CA 1
ATOM 3968 C C . VAL A 1 498 ? 2.472 11.744 -3.047 1.00 86.88 498 VAL A C 1
ATOM 3970 O O . VAL A 1 498 ? 2.047 10.702 -3.536 1.00 86.88 498 VAL A O 1
ATOM 3973 N N . GLN A 1 499 ? 1.953 12.938 -3.365 1.00 86.38 499 GLN A N 1
ATOM 3974 C CA . GLN A 1 499 ? 0.811 13.146 -4.281 1.00 86.38 499 GLN A CA 1
ATOM 3975 C C . GLN A 1 499 ? -0.347 12.123 -4.106 1.00 86.38 499 GLN A C 1
ATOM 3977 O O . GLN A 1 499 ? -0.752 11.461 -5.080 1.00 86.38 499 GLN A O 1
ATOM 3982 N N . PRO A 1 500 ? -0.884 11.959 -2.877 1.00 92.62 500 PRO A N 1
ATOM 3983 C CA . PRO A 1 500 ? -1.849 10.908 -2.585 1.00 92.62 500 PRO A CA 1
ATOM 3984 C C . PRO A 1 500 ? -3.199 11.145 -3.267 1.00 92.62 500 PRO A C 1
ATOM 3986 O O . PRO A 1 500 ? -3.655 12.280 -3.400 1.00 92.62 500 PRO A O 1
ATOM 3989 N N . ILE A 1 501 ? -3.875 10.055 -3.629 1.00 93.81 501 ILE A N 1
ATOM 3990 C CA . ILE A 1 501 ? -5.284 10.075 -4.033 1.00 93.81 501 ILE A CA 1
ATOM 3991 C C . ILE A 1 501 ? -6.146 9.845 -2.794 1.00 93.81 501 ILE A C 1
ATOM 3993 O O . ILE A 1 501 ? -6.025 8.819 -2.124 1.00 93.81 501 ILE A O 1
ATOM 3997 N N . VAL A 1 502 ? -7.054 10.771 -2.505 1.00 93.69 502 VAL A N 1
ATOM 3998 C CA . VAL A 1 502 ? -8.053 10.593 -1.449 1.00 93.69 502 VAL A CA 1
ATOM 3999 C C . VAL A 1 502 ? -9.237 9.848 -2.044 1.00 93.69 502 VAL A C 1
ATOM 4001 O O . VAL A 1 502 ? -9.840 10.313 -3.006 1.00 93.69 502 VAL A O 1
ATOM 4004 N N . VAL A 1 503 ? -9.581 8.694 -1.481 1.00 93.81 503 VAL A N 1
ATOM 4005 C CA . VAL A 1 503 ? -10.763 7.911 -1.847 1.00 93.81 503 VAL A CA 1
ATOM 4006 C C . VAL A 1 503 ? -11.691 7.885 -0.646 1.00 93.81 503 VAL A C 1
ATOM 4008 O O . VAL A 1 503 ? -11.389 7.259 0.366 1.00 93.81 503 VAL A O 1
ATOM 4011 N N . ASN A 1 504 ? -12.826 8.563 -0.761 1.00 90.25 504 ASN A N 1
ATOM 4012 C CA . ASN A 1 504 ? -13.836 8.643 0.281 1.00 90.25 504 ASN A CA 1
ATOM 4013 C C . ASN A 1 504 ? -15.088 7.879 -0.149 1.00 90.25 504 ASN A C 1
ATOM 4015 O O . ASN A 1 504 ? -15.623 8.112 -1.235 1.00 90.25 504 ASN A O 1
ATOM 4019 N N . VAL A 1 505 ? -15.546 6.961 0.695 1.00 85.12 505 VAL A N 1
ATOM 4020 C CA . VAL A 1 505 ? -16.724 6.134 0.438 1.00 85.12 505 VAL A CA 1
ATOM 4021 C C . VAL A 1 505 ? -17.758 6.381 1.522 1.00 85.12 505 VAL A C 1
ATOM 4023 O O . VAL A 1 505 ? -17.540 6.066 2.690 1.00 85.12 505 VAL A O 1
ATOM 4026 N N . GLY A 1 506 ? -18.909 6.914 1.112 1.00 69.06 506 GLY A N 1
ATOM 4027 C CA . GLY A 1 506 ? -19.953 7.374 2.027 1.00 69.06 506 GLY A CA 1
ATOM 4028 C C . GLY A 1 506 ? -19.769 8.832 2.462 1.00 69.06 506 GLY A C 1
ATOM 4029 O O . GLY A 1 506 ? -18.936 9.569 1.936 1.00 69.06 506 GLY A O 1
ATOM 4030 N N . ARG A 1 507 ? -20.599 9.293 3.405 1.00 53.75 507 ARG A N 1
ATOM 4031 C CA . ARG A 1 507 ? -20.436 10.621 4.016 1.00 53.75 507 ARG A CA 1
ATOM 4032 C C . ARG A 1 507 ? -19.438 10.506 5.167 1.00 53.75 507 ARG A C 1
ATOM 4034 O O . ARG A 1 507 ? -19.760 9.903 6.185 1.00 53.75 507 ARG A O 1
ATOM 4041 N N . ALA A 1 508 ? -18.257 11.100 5.008 1.00 42.06 508 ALA A N 1
ATOM 4042 C CA . ALA A 1 508 ? -17.276 11.226 6.086 1.00 42.06 508 ALA A CA 1
ATOM 4043 C C . ALA A 1 508 ? -17.933 11.833 7.341 1.00 42.06 508 ALA A C 1
ATOM 4045 O O . ALA A 1 508 ? -18.560 12.890 7.257 1.00 42.06 508 ALA A O 1
ATOM 4046 N N . GLY A 1 509 ? -17.817 11.145 8.480 1.00 44.22 509 GLY A N 1
ATOM 4047 C CA . GLY A 1 509 ? -18.348 11.600 9.771 1.00 44.22 509 GLY A CA 1
ATOM 4048 C C . GLY A 1 509 ? -19.871 11.524 9.940 1.00 44.22 509 GLY A C 1
ATOM 4049 O O . GLY A 1 509 ? -20.384 12.012 10.942 1.00 44.22 509 GLY A O 1
ATOM 4050 N N . ALA A 1 510 ? -20.614 10.937 8.997 1.00 42.84 510 ALA A N 1
ATOM 4051 C CA . ALA A 1 510 ? -22.021 10.623 9.221 1.00 42.84 510 ALA A CA 1
ATOM 4052 C C . ALA A 1 510 ? -22.135 9.183 9.728 1.00 42.84 510 ALA A C 1
ATOM 4054 O O . ALA A 1 510 ? -21.700 8.258 9.038 1.00 42.84 510 ALA A O 1
ATOM 4055 N N . ALA A 1 511 ? -22.762 8.994 10.893 1.00 45.12 511 ALA A N 1
ATOM 4056 C CA . ALA A 1 511 ? -23.249 7.684 11.311 1.00 45.12 511 ALA A CA 1
ATOM 4057 C C . ALA A 1 511 ? -24.010 7.042 10.139 1.00 45.12 511 ALA A C 1
ATOM 4059 O O . ALA A 1 511 ? -24.728 7.731 9.403 1.00 45.12 511 ALA A O 1
ATOM 4060 N N . SER A 1 512 ? -23.786 5.744 9.922 1.00 49.53 512 SER A N 1
ATOM 4061 C CA . SER A 1 512 ? -24.343 5.015 8.781 1.00 49.53 512 SER A CA 1
ATOM 4062 C C . SER A 1 512 ? -25.831 5.341 8.618 1.00 49.53 512 SER A C 1
ATOM 4064 O O . SER A 1 512 ? -26.601 5.207 9.566 1.00 49.53 512 SER A O 1
ATOM 4066 N N . LEU A 1 513 ? -26.253 5.748 7.414 1.00 48.84 513 LEU A N 1
ATOM 4067 C CA . LEU A 1 513 ? -27.668 6.018 7.094 1.00 48.84 513 LEU A CA 1
ATOM 4068 C C . LEU A 1 513 ? -28.574 4.795 7.338 1.00 48.84 513 LEU A C 1
ATOM 4070 O O . LEU A 1 513 ? -29.795 4.923 7.321 1.00 48.84 513 LEU A O 1
ATOM 4074 N N . ASN A 1 514 ? -27.972 3.624 7.558 1.00 54.12 514 ASN A N 1
ATOM 4075 C CA . ASN A 1 514 ? -28.645 2.367 7.852 1.00 54.12 514 ASN A CA 1
ATOM 4076 C C . ASN A 1 514 ? -28.856 2.125 9.358 1.00 54.12 514 ASN A C 1
ATOM 4078 O O . ASN A 1 514 ? -29.390 1.081 9.718 1.00 54.12 514 ASN A O 1
ATOM 4082 N N . VAL A 1 515 ? -28.427 3.039 10.237 1.00 70.44 515 VAL A N 1
ATOM 4083 C CA . VAL A 1 515 ? -28.607 2.922 11.691 1.00 70.44 515 VAL A CA 1
ATOM 4084 C C . VAL A 1 515 ? -29.726 3.858 12.134 1.00 70.44 515 VAL A C 1
ATOM 4086 O O . VAL A 1 515 ? -29.611 5.080 12.013 1.00 70.44 515 VAL A O 1
ATOM 4089 N N . LEU A 1 516 ? -30.806 3.279 12.663 1.00 79.50 516 LEU A N 1
ATOM 4090 C CA . LEU A 1 516 ? -31.848 4.034 13.352 1.00 79.50 516 LEU A CA 1
ATOM 4091 C C . LEU A 1 516 ? -31.273 4.562 14.671 1.00 79.50 516 LEU A C 1
ATOM 4093 O O . LEU A 1 516 ? -30.812 3.787 15.503 1.00 79.50 516 LEU A O 1
ATOM 4097 N N . GLN A 1 517 ? -31.297 5.879 14.843 1.00 84.56 517 GLN A N 1
ATOM 4098 C CA . GLN A 1 517 ? -30.789 6.545 16.039 1.00 84.56 517 GLN A CA 1
ATOM 4099 C C . GLN A 1 517 ? -31.959 7.115 16.835 1.00 84.56 517 GLN A C 1
ATOM 4101 O O . GLN A 1 517 ? -32.726 7.929 16.318 1.00 84.56 517 GLN A O 1
ATOM 4106 N N . GLU A 1 518 ? -32.070 6.714 18.098 1.00 85.75 518 GLU A N 1
ATOM 4107 C CA . GLU A 1 518 ? -33.040 7.255 19.047 1.00 85.75 518 GLU A CA 1
ATOM 4108 C C . GLU A 1 518 ? -32.300 7.956 20.190 1.00 85.75 518 GLU A C 1
ATOM 4110 O O . GLU A 1 518 ? -31.367 7.409 20.777 1.00 85.75 518 GLU A O 1
ATOM 4115 N N . LEU A 1 519 ? -32.707 9.190 20.492 1.00 88.12 519 LEU A N 1
ATOM 4116 C CA . LEU A 1 519 ? -32.148 9.989 21.580 1.00 88.12 519 LEU A CA 1
ATOM 4117 C C . LEU A 1 519 ? -33.172 10.084 22.703 1.00 88.12 519 LEU A C 1
ATOM 4119 O O . LEU A 1 519 ? -34.287 10.566 22.493 1.00 88.12 519 LEU A O 1
ATOM 4123 N N . GLU A 1 520 ? -32.775 9.681 23.906 1.00 87.25 520 GLU A N 1
ATOM 4124 C CA . GLU A 1 520 ? -33.626 9.759 25.086 1.00 87.25 520 GLU A CA 1
ATOM 4125 C C . GLU A 1 520 ? -32.933 10.511 26.222 1.00 87.25 520 GLU A C 1
ATOM 4127 O O . GLU A 1 520 ? -31.835 10.168 26.660 1.00 87.25 520 GLU A O 1
ATOM 4132 N N . PHE A 1 521 ? -33.594 11.554 26.722 1.00 88.12 521 PHE A N 1
ATOM 4133 C CA . PHE A 1 521 ? -33.092 12.345 27.838 1.00 88.12 521 PHE A CA 1
ATOM 4134 C C . PHE A 1 521 ? -33.495 11.696 29.162 1.00 88.12 521 PHE A C 1
ATOM 4136 O O . PHE A 1 521 ? -34.660 11.733 29.559 1.00 88.12 521 PHE A O 1
ATOM 4143 N N . VAL A 1 522 ? -32.515 11.133 29.868 1.00 89.88 522 VAL A N 1
ATOM 4144 C CA . VAL A 1 522 ? -32.713 10.423 31.138 1.00 89.88 522 VAL A CA 1
ATOM 4145 C C . VAL A 1 522 ? -31.874 11.085 32.230 1.00 89.88 522 VAL A C 1
ATOM 4147 O O . VAL A 1 522 ? -30.726 11.468 32.007 1.00 89.88 522 VAL A O 1
ATOM 4150 N N . ARG A 1 523 ? -32.434 11.220 33.437 1.00 89.81 523 ARG A N 1
ATOM 4151 C CA . ARG A 1 523 ? -31.667 11.665 34.614 1.00 89.81 523 ARG A CA 1
ATOM 4152 C C . ARG A 1 523 ? -30.632 10.610 34.998 1.00 89.81 523 ARG A C 1
ATOM 4154 O O . ARG A 1 523 ? -30.934 9.422 34.930 1.00 89.81 523 ARG A O 1
ATOM 4161 N N . SER A 1 524 ? -29.458 11.029 35.467 1.00 84.56 524 SER A N 1
ATOM 4162 C CA . SER A 1 524 ? -28.335 10.129 35.781 1.00 84.56 524 SER A CA 1
ATOM 4163 C C . SER A 1 524 ? -28.719 8.962 36.700 1.00 84.56 524 SER A C 1
ATOM 4165 O O . SER A 1 524 ? -28.335 7.827 36.440 1.00 84.56 524 SER A O 1
ATOM 4167 N N . GLU A 1 525 ? -29.550 9.216 37.713 1.00 87.94 525 GLU A N 1
ATOM 4168 C CA . GLU A 1 525 ? -30.063 8.202 38.648 1.00 87.94 525 GLU A CA 1
ATOM 4169 C C . GLU A 1 525 ? -30.935 7.107 38.004 1.00 87.94 525 GLU A C 1
ATOM 4171 O O . GLU A 1 525 ? -30.984 5.986 38.504 1.00 87.94 525 GLU A O 1
ATOM 4176 N N . ASN A 1 526 ? -31.586 7.400 36.876 1.00 91.00 526 ASN A N 1
ATOM 4177 C CA . ASN A 1 526 ? -32.513 6.484 36.207 1.00 91.00 526 ASN A CA 1
ATOM 4178 C C . ASN A 1 526 ? -31.888 5.757 35.009 1.00 91.00 526 ASN A C 1
ATOM 4180 O O . ASN A 1 526 ? -32.530 4.874 34.439 1.00 91.00 526 ASN A O 1
ATOM 4184 N N . LYS A 1 527 ? -30.648 6.092 34.620 1.00 89.50 527 LYS A N 1
ATOM 4185 C CA . LYS A 1 527 ? -30.005 5.513 33.430 1.00 89.50 527 LYS A CA 1
ATOM 4186 C C . LYS A 1 527 ? -29.922 3.982 33.494 1.00 89.50 527 LYS A C 1
ATOM 4188 O O . LYS A 1 527 ? -30.298 3.324 32.532 1.00 89.50 527 LYS A O 1
ATOM 4193 N N . LEU A 1 528 ? -29.500 3.405 34.626 1.00 89.81 528 LEU A N 1
ATOM 4194 C CA . LEU A 1 528 ? -29.370 1.943 34.789 1.00 89.81 528 LEU A CA 1
ATOM 4195 C C . LEU A 1 528 ? -30.704 1.204 34.621 1.00 89.81 528 LEU A C 1
ATOM 4197 O O . LEU A 1 528 ? -30.767 0.166 33.964 1.00 89.81 528 LEU A O 1
ATOM 4201 N N . VAL A 1 529 ? -31.779 1.756 35.187 1.00 90.31 529 VAL A N 1
ATOM 4202 C CA . VAL A 1 529 ? -33.127 1.189 35.049 1.00 90.31 529 VAL A CA 1
ATOM 4203 C C . VAL A 1 529 ? -33.576 1.261 33.593 1.00 90.31 529 VAL A C 1
ATOM 4205 O O . VAL A 1 529 ? -34.084 0.278 33.057 1.00 90.31 529 VAL A O 1
ATOM 4208 N N . ARG A 1 530 ? -33.315 2.389 32.921 1.00 90.38 530 ARG A N 1
ATOM 4209 C CA . ARG A 1 530 ? -33.678 2.560 31.514 1.00 90.38 530 ARG A CA 1
ATOM 4210 C C . ARG A 1 530 ? -32.928 1.600 30.593 1.00 90.38 530 ARG A C 1
ATOM 4212 O O . ARG A 1 530 ? -33.546 1.040 29.695 1.00 90.38 530 ARG A O 1
ATOM 4219 N N . VAL A 1 531 ? -31.639 1.351 30.839 1.00 90.25 531 VAL A N 1
ATOM 4220 C CA . VAL A 1 531 ? -30.864 0.335 30.103 1.00 90.25 531 VAL A CA 1
ATOM 4221 C C . VAL A 1 531 ? -31.551 -1.025 30.179 1.00 90.25 531 VAL A C 1
ATOM 4223 O O . VAL A 1 531 ? -31.735 -1.668 29.150 1.00 90.25 531 VAL A O 1
ATOM 4226 N N . LEU A 1 532 ? -31.978 -1.447 31.372 1.00 89.19 532 LEU A N 1
ATOM 4227 C CA . LEU A 1 532 ? -32.665 -2.726 31.553 1.00 89.19 532 LEU A CA 1
ATOM 4228 C C . LEU A 1 532 ? -33.992 -2.782 30.778 1.00 89.19 532 LEU A C 1
ATOM 4230 O O . LEU A 1 532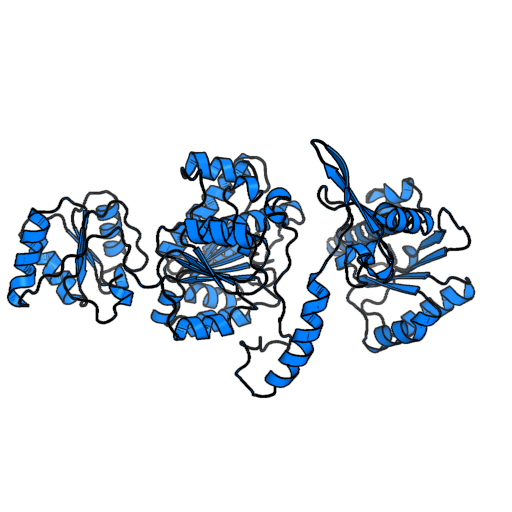 ? -34.284 -3.783 30.130 1.00 89.19 532 LEU A O 1
ATOM 4234 N N . GLU A 1 533 ? -34.780 -1.707 30.802 1.00 88.25 533 GLU A N 1
ATOM 4235 C CA . GLU A 1 533 ? -36.019 -1.614 30.019 1.00 88.25 533 GLU A CA 1
ATOM 4236 C C . GLU A 1 533 ? -35.770 -1.645 28.505 1.00 88.25 533 GLU A C 1
ATOM 4238 O O . GLU A 1 533 ? -36.594 -2.173 27.759 1.00 88.25 533 GLU A O 1
ATOM 4243 N N . CYS A 1 534 ? -34.662 -1.065 28.035 1.00 87.38 534 CYS A N 1
ATOM 4244 C CA . CYS A 1 534 ? -34.256 -1.147 26.633 1.00 87.38 534 CYS A CA 1
ATOM 4245 C C . CYS A 1 534 ? -33.864 -2.582 26.267 1.00 87.38 534 CYS A C 1
ATOM 4247 O O . CYS A 1 534 ? -34.360 -3.104 25.276 1.00 87.38 534 CYS A O 1
ATOM 4249 N N . LEU A 1 535 ? -33.075 -3.259 27.107 1.00 88.06 535 LEU A N 1
ATOM 4250 C CA . LEU A 1 535 ? -32.693 -4.660 26.898 1.00 88.06 535 LEU A CA 1
ATOM 4251 C C . LEU A 1 535 ? -33.897 -5.613 26.853 1.00 88.06 535 LEU A C 1
ATOM 4253 O O . LEU A 1 535 ? -33.855 -6.611 26.149 1.00 88.06 535 LEU A O 1
ATOM 4257 N N . GLN A 1 536 ? -34.993 -5.309 27.552 1.00 85.81 536 GLN A N 1
ATOM 4258 C CA . GLN A 1 536 ? -36.222 -6.113 27.480 1.00 85.81 536 GLN A CA 1
ATOM 4259 C C . GLN A 1 536 ? -36.968 -5.989 26.146 1.00 85.81 536 GLN A C 1
ATOM 4261 O O . GLN A 1 536 ? -37.766 -6.862 25.806 1.00 85.81 536 GLN A O 1
ATOM 4266 N N . LYS A 1 537 ? -36.757 -4.893 25.413 1.00 83.62 537 LYS A N 1
ATOM 4267 C CA . LYS A 1 537 ? -37.425 -4.621 24.133 1.00 83.62 537 LYS A CA 1
ATOM 4268 C C . LYS A 1 537 ? -36.596 -5.061 22.933 1.00 83.62 537 LYS A C 1
ATOM 4270 O O . LYS A 1 537 ? -37.137 -5.104 21.830 1.00 83.62 537 LYS A O 1
ATOM 4275 N N . THR A 1 538 ? -35.326 -5.394 23.146 1.00 79.94 538 THR A N 1
ATOM 4276 C CA . THR A 1 538 ? -34.391 -5.675 22.063 1.00 79.94 538 THR A CA 1
ATOM 4277 C C . THR A 1 538 ? -33.798 -7.067 22.187 1.00 79.94 538 THR A C 1
ATOM 4279 O O . THR A 1 538 ? -33.453 -7.520 23.274 1.00 79.94 538 THR A O 1
ATOM 4282 N N . SER A 1 539 ? -33.689 -7.769 21.064 1.00 82.12 539 SER A N 1
ATOM 4283 C CA . SER A 1 539 ? -33.049 -9.081 21.031 1.00 82.12 539 SER A CA 1
ATOM 4284 C C . SER A 1 539 ? -31.524 -8.947 21.158 1.00 82.12 539 SER A C 1
ATOM 4286 O O . SER A 1 539 ? -30.963 -7.959 20.679 1.00 82.12 539 SER A O 1
ATOM 4288 N N . PRO A 1 540 ? -30.832 -9.916 21.784 1.00 82.00 540 PRO A N 1
ATOM 4289 C CA . PRO A 1 540 ? -29.376 -9.980 21.723 1.00 82.00 540 PRO A CA 1
ATOM 4290 C C . PRO A 1 540 ? -28.911 -10.171 20.268 1.00 82.00 540 PRO A C 1
ATOM 4292 O O . PRO A 1 540 ? -29.591 -10.819 19.476 1.00 82.00 540 PRO A O 1
ATOM 4295 N N . LYS A 1 541 ? -27.752 -9.638 19.873 1.00 89.50 541 LYS A N 1
ATOM 4296 C CA . LYS A 1 541 ? -26.684 -9.089 20.731 1.00 89.50 541 LYS A CA 1
ATOM 4297 C C . LYS A 1 541 ? -26.782 -7.587 20.968 1.00 89.50 541 LYS A C 1
ATOM 4299 O O . LYS A 1 541 ? -27.034 -6.827 20.032 1.00 89.50 541 LYS A O 1
ATOM 4304 N N . VAL A 1 542 ? -26.456 -7.168 22.194 1.00 90.62 542 VAL A N 1
ATOM 4305 C CA . VAL A 1 542 ? -26.428 -5.749 22.578 1.00 90.62 542 VAL A CA 1
ATOM 4306 C C . VAL A 1 542 ? -25.043 -5.312 23.048 1.00 90.62 542 VAL A C 1
ATOM 4308 O O . VAL A 1 542 ? -24.400 -5.985 23.855 1.00 90.62 542 VAL A O 1
ATOM 4311 N N . LEU A 1 543 ? -24.601 -4.151 22.563 1.00 90.69 543 LEU A N 1
ATOM 4312 C CA . LEU A 1 543 ? -23.362 -3.499 22.979 1.00 90.69 543 LEU A CA 1
ATOM 4313 C C . LEU A 1 543 ? -23.684 -2.232 23.780 1.00 90.69 543 LEU A C 1
ATOM 4315 O O . LEU A 1 543 ? -24.487 -1.414 23.337 1.00 90.69 543 LEU A O 1
ATOM 4319 N N . ILE A 1 544 ? -23.076 -2.069 24.953 1.00 91.69 544 ILE A N 1
ATOM 4320 C CA . ILE A 1 544 ? -23.271 -0.906 25.824 1.00 91.69 544 ILE A CA 1
ATOM 4321 C C . ILE A 1 544 ? -21.939 -0.181 26.001 1.00 91.69 544 ILE A C 1
ATOM 4323 O O . ILE A 1 544 ? -20.980 -0.772 26.501 1.00 91.69 544 ILE A O 1
ATOM 4327 N N . PHE A 1 545 ? -21.893 1.097 25.635 1.00 91.38 545 PHE A N 1
ATOM 4328 C CA . PHE A 1 545 ? -20.724 1.953 25.820 1.00 91.38 545 PHE A CA 1
ATOM 4329 C C . PHE A 1 545 ? -20.893 2.866 27.028 1.00 91.38 545 PHE A C 1
ATOM 4331 O O . PHE A 1 545 ? -21.937 3.499 27.186 1.00 91.38 545 PHE A O 1
ATOM 4338 N N . ALA A 1 546 ? -19.863 2.944 27.866 1.00 90.62 546 ALA A N 1
ATOM 4339 C CA . ALA A 1 546 ? -19.771 3.907 28.959 1.00 90.62 546 ALA A CA 1
ATOM 4340 C C . ALA A 1 546 ? -18.382 4.550 28.977 1.00 90.62 546 ALA A C 1
ATOM 4342 O O . ALA A 1 546 ? -17.380 3.903 28.671 1.00 90.62 546 ALA A O 1
ATOM 4343 N N . GLU A 1 547 ? -18.305 5.820 29.362 1.00 86.50 547 GLU A N 1
ATOM 4344 C CA . GLU A 1 547 ? -17.053 6.579 29.286 1.00 86.50 547 GLU A CA 1
ATOM 4345 C C . GLU A 1 547 ? -16.047 6.111 30.354 1.00 86.50 547 GLU A C 1
ATOM 4347 O O . GLU A 1 547 ? -14.854 5.916 30.097 1.00 86.50 547 GLU A O 1
ATOM 4352 N N . LYS A 1 548 ? -16.533 5.881 31.581 1.00 87.38 548 LYS A N 1
ATOM 4353 C CA . LYS A 1 548 ? -15.691 5.567 32.740 1.00 87.38 548 LYS A CA 1
ATOM 4354 C C . LYS A 1 548 ? -15.670 4.073 33.029 1.00 87.38 548 LYS A C 1
ATOM 4356 O O . LYS A 1 548 ? -16.687 3.387 33.007 1.00 87.38 548 LYS A O 1
ATOM 4361 N N . LYS A 1 549 ? -14.495 3.584 33.442 1.00 89.25 549 LYS A N 1
ATOM 4362 C CA . LYS A 1 549 ? -14.287 2.189 33.881 1.00 89.25 549 LYS A CA 1
ATOM 4363 C C . LYS A 1 549 ? -15.240 1.790 35.013 1.00 89.25 549 LYS A C 1
ATOM 4365 O O . LYS A 1 549 ? -15.797 0.705 34.987 1.00 89.25 549 LYS A O 1
ATOM 4370 N N . VAL A 1 550 ? -15.450 2.704 35.960 1.00 89.94 550 VAL A N 1
ATOM 4371 C CA . VAL A 1 550 ? -16.343 2.496 37.109 1.00 89.94 550 VAL A CA 1
ATOM 4372 C C . VAL A 1 550 ? -17.787 2.286 36.654 1.00 89.94 550 VAL A C 1
ATOM 4374 O O . VAL A 1 550 ? -18.480 1.439 37.202 1.00 89.94 550 VAL A O 1
ATOM 4377 N N . ASP A 1 551 ? -18.233 3.004 35.622 1.00 91.00 551 ASP A N 1
ATOM 4378 C CA . ASP A 1 551 ? -19.593 2.862 35.102 1.00 91.00 551 ASP A CA 1
ATOM 4379 C C . ASP A 1 551 ? -19.769 1.531 34.363 1.00 91.00 551 ASP A C 1
ATOM 4381 O O . ASP A 1 551 ? -20.793 0.875 34.531 1.00 91.00 551 ASP A O 1
ATOM 4385 N N . VAL A 1 552 ? -18.744 1.064 33.641 1.00 91.69 552 VAL A N 1
ATOM 4386 C CA . VAL A 1 552 ? -18.736 -0.283 33.044 1.00 91.69 552 VAL A CA 1
ATOM 4387 C C . VAL A 1 552 ? -18.907 -1.371 34.106 1.00 91.69 552 VAL A C 1
ATOM 4389 O O . VAL A 1 552 ? -19.722 -2.276 33.919 1.00 91.69 552 VAL A O 1
ATOM 4392 N N . ASP A 1 553 ? -18.177 -1.274 35.219 1.00 91.25 553 ASP A N 1
ATOM 4393 C CA . ASP A 1 553 ? -18.277 -2.233 36.324 1.00 91.25 553 ASP A CA 1
ATOM 4394 C C . ASP A 1 553 ? -19.649 -2.159 37.014 1.00 91.25 553 ASP A C 1
ATOM 4396 O O . ASP A 1 553 ? -20.290 -3.190 37.220 1.00 91.25 553 ASP A O 1
ATOM 4400 N N . ASN A 1 554 ? -20.168 -0.951 37.258 1.00 91.75 554 ASN A N 1
ATOM 4401 C CA . ASN A 1 554 ? -21.498 -0.748 37.838 1.00 91.75 554 ASN A CA 1
ATOM 4402 C C . ASN A 1 554 ? -22.618 -1.336 36.961 1.00 91.75 554 ASN A C 1
ATOM 4404 O O . ASN A 1 554 ? -23.532 -1.988 37.469 1.00 91.75 554 ASN A O 1
ATOM 4408 N N . ILE A 1 555 ? -22.566 -1.111 35.643 1.00 92.44 555 ILE A N 1
ATOM 4409 C CA . ILE A 1 555 ? -23.545 -1.657 34.691 1.00 92.44 555 ILE A CA 1
ATOM 4410 C C . ILE A 1 555 ? -23.431 -3.184 34.652 1.00 92.44 555 ILE A C 1
ATOM 4412 O O . ILE A 1 555 ? -24.451 -3.871 34.691 1.00 92.44 555 ILE A O 1
ATOM 4416 N N . TYR A 1 556 ? -22.208 -3.719 34.606 1.00 93.19 556 TYR A N 1
ATOM 4417 C CA . TYR A 1 556 ? -21.954 -5.158 34.613 1.00 93.19 556 TYR A CA 1
ATOM 4418 C C . TYR A 1 556 ? -22.542 -5.834 35.857 1.00 93.19 556 TYR A C 1
ATOM 4420 O O . TYR A 1 556 ? -23.324 -6.775 35.726 1.00 93.19 556 TYR A O 1
ATOM 4428 N N . GLU A 1 557 ? -22.228 -5.333 37.055 1.00 92.12 557 GLU A N 1
ATOM 4429 C CA . GLU A 1 557 ? -22.749 -5.882 38.310 1.00 92.12 557 GLU A CA 1
ATOM 4430 C C . GLU A 1 557 ? -24.276 -5.793 38.372 1.00 92.12 557 GLU A C 1
ATOM 4432 O O . GLU A 1 557 ? -24.946 -6.764 38.732 1.00 92.12 557 GLU A O 1
ATOM 4437 N N . TYR A 1 558 ? -24.846 -4.657 37.964 1.00 92.19 558 TYR A N 1
ATOM 4438 C CA . TYR A 1 558 ? -26.292 -4.461 37.955 1.00 92.19 558 TYR A CA 1
ATOM 4439 C C . TYR A 1 558 ? -27.008 -5.450 37.026 1.00 92.19 558 TYR A C 1
ATOM 4441 O O . TYR A 1 558 ? -27.991 -6.075 37.431 1.00 92.19 558 TYR A O 1
ATOM 4449 N N . LEU A 1 559 ? -26.518 -5.621 35.794 1.00 91.69 559 LEU A N 1
ATOM 4450 C CA . LEU A 1 559 ? -27.102 -6.542 34.816 1.00 91.69 559 LEU A CA 1
ATOM 4451 C C . LEU A 1 559 ? -26.950 -8.005 35.246 1.00 91.69 559 LEU A C 1
ATOM 4453 O O . LEU A 1 559 ? -27.900 -8.779 35.112 1.00 91.69 559 LEU A O 1
ATOM 4457 N N . LEU A 1 560 ? -25.814 -8.361 35.847 1.00 91.25 560 LEU A N 1
ATOM 4458 C CA . LEU A 1 560 ? -25.574 -9.702 36.372 1.00 91.25 560 LEU A CA 1
ATOM 4459 C C . LEU A 1 560 ? -26.556 -10.049 37.505 1.00 91.25 560 LEU A C 1
ATOM 4461 O O . LEU A 1 560 ? -27.151 -11.125 37.502 1.00 91.25 560 LEU A O 1
ATOM 4465 N N . VAL A 1 561 ? -26.809 -9.115 38.432 1.00 91.94 561 VAL A N 1
ATOM 4466 C CA . VAL A 1 561 ? -27.811 -9.280 39.508 1.00 91.94 561 VAL A CA 1
ATOM 4467 C C . VAL A 1 561 ? -29.230 -9.437 38.950 1.00 91.94 561 VAL A C 1
ATOM 4469 O O . VAL A 1 561 ? -30.069 -10.107 39.554 1.00 91.94 561 VAL A O 1
ATOM 4472 N N . LYS A 1 562 ? -29.518 -8.839 37.790 1.00 89.69 562 LYS A N 1
ATOM 4473 C CA . LYS A 1 562 ? -30.802 -8.979 37.089 1.00 89.69 562 LYS A CA 1
ATOM 4474 C C . LYS A 1 562 ? -30.906 -10.249 36.240 1.00 89.69 562 LYS A C 1
ATOM 4476 O O . LYS A 1 562 ? -31.954 -10.461 35.636 1.00 89.69 562 LYS A O 1
ATOM 4481 N N . GLY A 1 563 ? -29.878 -11.099 36.243 1.00 88.38 563 GLY A N 1
ATOM 4482 C CA . GLY A 1 563 ? -29.864 -12.377 35.532 1.00 88.38 563 GLY A CA 1
ATOM 4483 C C . GLY A 1 563 ? -29.599 -12.249 34.034 1.00 88.38 563 GLY A C 1
ATOM 4484 O O . GLY A 1 563 ? -29.976 -13.140 33.281 1.00 88.38 563 GLY A O 1
ATOM 4485 N N . VAL A 1 564 ? -28.994 -11.142 33.592 1.00 88.62 564 VAL A N 1
ATOM 4486 C CA . VAL A 1 564 ? -28.584 -10.956 32.196 1.00 88.62 564 VAL A CA 1
ATOM 4487 C C . VAL A 1 564 ? -27.188 -11.540 32.003 1.00 88.62 564 VAL A C 1
ATOM 4489 O O . VAL A 1 564 ? -26.268 -11.248 32.769 1.00 88.62 564 VAL A O 1
ATOM 4492 N N . GLU A 1 565 ? -27.016 -12.333 30.948 1.00 90.75 565 GLU A N 1
ATOM 4493 C CA . GLU A 1 565 ? -25.718 -12.874 30.555 1.00 90.75 565 GLU A CA 1
ATOM 4494 C C . GLU A 1 565 ? -24.842 -11.767 29.957 1.00 90.75 565 GLU A C 1
ATOM 4496 O O . GLU A 1 565 ? -24.902 -11.459 28.765 1.00 90.75 565 GLU A O 1
ATOM 4501 N N . VAL A 1 566 ? -24.031 -11.141 30.811 1.00 92.69 566 VAL A N 1
ATOM 4502 C CA . VAL A 1 566 ? -23.224 -9.966 30.470 1.00 92.69 566 VAL A CA 1
ATOM 4503 C C . VAL A 1 566 ? -21.723 -10.259 30.538 1.00 92.69 566 VAL A C 1
ATOM 4505 O O . VAL A 1 566 ? -21.249 -11.010 31.391 1.00 92.69 566 VAL A O 1
ATOM 4508 N N . ALA A 1 567 ? -20.960 -9.652 29.633 1.00 91.62 567 ALA A N 1
ATOM 4509 C CA . ALA A 1 567 ? -19.507 -9.531 29.700 1.00 91.62 567 ALA A CA 1
ATOM 4510 C C . ALA A 1 567 ? -19.116 -8.053 29.831 1.00 91.62 567 ALA A C 1
ATOM 4512 O O . ALA A 1 567 ? -19.852 -7.172 29.386 1.00 91.62 567 ALA A O 1
ATOM 4513 N N . SER A 1 568 ? -17.945 -7.761 30.407 1.00 91.94 568 SER A N 1
ATOM 4514 C CA . SER A 1 568 ? -17.425 -6.389 30.427 1.00 91.94 568 SER A CA 1
ATOM 4515 C C . SER A 1 568 ? -15.943 -6.279 30.089 1.00 91.94 568 SER A C 1
ATOM 4517 O O . SER A 1 568 ? -15.143 -7.137 30.477 1.00 91.94 568 SER A O 1
ATOM 4519 N N . ILE A 1 569 ? -15.582 -5.216 29.360 1.00 88.31 569 ILE A N 1
ATOM 4520 C CA . ILE A 1 569 ? -14.234 -4.955 28.841 1.00 88.31 569 ILE A CA 1
ATOM 4521 C C . ILE A 1 569 ? -13.844 -3.498 29.106 1.00 88.31 569 ILE A C 1
ATOM 4523 O O . ILE A 1 569 ? -14.434 -2.561 28.579 1.00 88.31 569 ILE A O 1
ATOM 4527 N N . HIS A 1 570 ? -12.765 -3.296 29.853 1.00 86.94 570 HIS A N 1
ATOM 4528 C CA . HIS A 1 570 ? -12.125 -1.991 30.008 1.00 86.94 570 HIS A CA 1
ATOM 4529 C C . HIS A 1 570 ? -10.630 -2.179 30.281 1.00 86.94 570 HIS A C 1
ATOM 4531 O O . HIS A 1 570 ? -10.182 -3.260 30.666 1.00 86.94 570 HIS A O 1
ATOM 4537 N N . GLY A 1 571 ? -9.832 -1.120 30.117 1.00 77.75 571 GLY A N 1
ATOM 4538 C CA . GLY A 1 571 ? -8.372 -1.180 30.292 1.00 77.75 571 GLY A CA 1
ATOM 4539 C C . GLY A 1 571 ? -7.884 -1.412 31.731 1.00 77.75 571 GLY A C 1
ATOM 4540 O O . GLY A 1 571 ? -6.705 -1.222 31.994 1.00 77.75 571 GLY A O 1
ATOM 4541 N N . GLY A 1 572 ? -8.779 -1.703 32.681 1.00 77.75 572 GLY A N 1
ATOM 4542 C CA . GLY A 1 572 ? -8.427 -2.104 34.049 1.00 77.75 572 GLY A CA 1
ATOM 4543 C C . GLY A 1 572 ? -8.483 -3.616 34.288 1.00 77.75 572 GLY A C 1
ATOM 4544 O O . GLY A 1 572 ? -8.026 -4.052 35.336 1.00 77.75 572 GLY A O 1
ATOM 4545 N N . LYS A 1 573 ? -9.029 -4.400 33.347 1.00 80.31 573 LYS A N 1
ATOM 4546 C CA . LYS A 1 573 ? -9.101 -5.862 33.464 1.00 80.31 573 LYS A CA 1
ATOM 4547 C C . LYS A 1 573 ? -7.835 -6.548 32.980 1.00 80.31 573 LYS A C 1
ATOM 4549 O O . LYS A 1 573 ? -7.186 -6.072 32.044 1.00 80.31 573 LYS A O 1
ATOM 4554 N N . ASP A 1 574 ? -7.573 -7.717 33.552 1.00 79.38 574 ASP A N 1
ATOM 4555 C CA . ASP A 1 574 ? -6.524 -8.612 33.085 1.00 79.38 574 ASP A CA 1
ATOM 4556 C C . ASP A 1 574 ? -6.774 -9.072 31.643 1.00 79.38 574 ASP A C 1
ATOM 4558 O O . ASP A 1 574 ? -7.906 -9.239 31.176 1.00 79.38 574 ASP A O 1
ATOM 4562 N N . GLN A 1 575 ? -5.680 -9.269 30.905 1.00 69.75 575 GLN A N 1
ATOM 4563 C CA . GLN A 1 575 ? -5.727 -9.588 29.477 1.00 69.75 575 GLN A CA 1
ATOM 4564 C C . GLN A 1 575 ? -6.415 -10.937 29.200 1.00 69.75 575 GLN A C 1
ATOM 4566 O O . GLN A 1 575 ? -7.081 -11.070 28.169 1.00 69.75 575 GLN A O 1
ATOM 4571 N N . SER A 1 576 ? -6.270 -11.913 30.107 1.00 75.81 576 SER A N 1
ATOM 4572 C CA . SER A 1 576 ? -6.949 -13.216 30.048 1.00 75.81 576 SER A CA 1
ATOM 4573 C C . SER A 1 576 ? -8.463 -13.061 30.120 1.00 75.81 576 SER A C 1
ATOM 4575 O O . SER A 1 576 ? -9.182 -13.617 29.292 1.00 75.81 576 SER A O 1
ATOM 4577 N N . ASP A 1 577 ? -8.936 -12.239 31.053 1.00 79.12 577 ASP A N 1
ATOM 4578 C CA . ASP A 1 577 ? -10.358 -12.047 31.327 1.00 79.12 577 ASP A CA 1
ATOM 4579 C C . ASP A 1 577 ? -11.020 -11.243 30.210 1.00 79.12 577 ASP A C 1
ATOM 4581 O O . ASP A 1 577 ? -12.137 -11.552 29.791 1.00 79.12 577 ASP A O 1
ATOM 4585 N N . ARG A 1 578 ? -10.298 -10.259 29.650 1.00 80.00 578 ARG A N 1
ATOM 4586 C CA . ARG A 1 578 ? -10.719 -9.573 28.420 1.00 80.00 578 ARG A CA 1
ATOM 4587 C C . ARG A 1 578 ? -10.910 -10.559 27.273 1.00 80.00 578 ARG A C 1
ATOM 4589 O O . ARG A 1 578 ? -11.947 -10.512 26.621 1.00 80.00 578 ARG A O 1
ATOM 4596 N N . HIS A 1 579 ? -9.936 -11.437 27.022 1.00 79.00 579 HIS A N 1
ATOM 4597 C CA . HIS A 1 579 ? -10.026 -12.416 25.933 1.00 79.00 579 HIS A CA 1
ATOM 4598 C C . HIS A 1 579 ? -11.187 -13.392 26.136 1.00 79.00 579 HIS A C 1
ATOM 4600 O O . HIS A 1 579 ? -11.962 -13.606 25.206 1.00 79.00 579 HIS A O 1
ATOM 4606 N N . ALA A 1 580 ? -11.349 -13.924 27.348 1.00 83.00 580 ALA A N 1
ATOM 4607 C CA . ALA A 1 580 ? -12.443 -14.833 27.672 1.00 83.00 580 ALA A CA 1
ATOM 4608 C C . ALA A 1 580 ? -13.817 -14.171 27.470 1.00 83.00 580 ALA A C 1
ATOM 4610 O O . ALA A 1 580 ? -14.697 -14.756 26.842 1.00 83.00 580 ALA A O 1
ATOM 4611 N N . GLY A 1 581 ? -13.986 -12.925 27.932 1.00 84.06 581 GLY A N 1
ATOM 4612 C CA . GLY A 1 581 ? -15.229 -12.172 27.750 1.00 84.06 581 GLY A CA 1
ATOM 4613 C C . GLY A 1 581 ? -15.552 -11.877 26.281 1.00 84.06 581 GLY A C 1
ATOM 4614 O O . GLY A 1 581 ? -16.699 -12.030 25.862 1.00 84.06 581 GLY A O 1
ATOM 4615 N N . ILE A 1 582 ? -14.543 -11.504 25.484 1.00 84.56 582 ILE A N 1
ATOM 4616 C CA . ILE A 1 582 ? -14.690 -11.265 24.037 1.00 84.56 582 ILE A CA 1
ATOM 4617 C C . ILE A 1 582 ? -15.086 -12.551 23.312 1.00 84.56 582 ILE A C 1
ATOM 4619 O O . ILE A 1 582 ? -15.990 -12.528 22.476 1.00 84.56 582 ILE A O 1
ATOM 4623 N N . GLU A 1 583 ? -14.423 -13.670 23.611 1.00 84.69 583 GLU A N 1
ATOM 4624 C CA . GLU A 1 583 ? -14.739 -14.951 22.980 1.00 84.69 583 GLU A CA 1
ATOM 4625 C C . GLU A 1 583 ? -16.143 -15.439 23.326 1.00 84.69 583 GLU A C 1
ATOM 4627 O O . GLU A 1 583 ? -16.866 -15.853 22.421 1.00 84.69 583 GLU A O 1
ATOM 4632 N N . ALA A 1 584 ? -16.542 -15.361 24.597 1.00 86.81 584 ALA A N 1
ATOM 4633 C CA . ALA A 1 584 ? -17.871 -15.776 25.038 1.00 86.81 584 ALA A CA 1
ATOM 4634 C C . ALA A 1 584 ? -18.966 -14.957 24.332 1.00 86.81 584 ALA A C 1
ATOM 4636 O O . ALA A 1 584 ? -19.923 -15.509 23.786 1.00 86.81 584 ALA A O 1
ATOM 4637 N N . PHE A 1 585 ? -18.783 -13.636 24.232 1.00 88.44 585 PHE A N 1
ATOM 4638 C CA . PHE A 1 585 ? -19.695 -12.770 23.481 1.00 88.44 585 PHE A CA 1
ATOM 4639 C C . PHE A 1 585 ? -19.698 -13.083 21.974 1.00 88.44 585 PHE A C 1
ATOM 4641 O O . PHE A 1 585 ? -20.746 -13.093 21.321 1.00 88.44 585 PHE A O 1
ATOM 4648 N N . ARG A 1 586 ? -18.540 -13.413 21.389 1.00 84.31 586 ARG A N 1
ATOM 4649 C CA . ARG A 1 586 ? -18.447 -13.823 19.978 1.00 84.31 586 ARG A CA 1
ATOM 4650 C C . ARG A 1 586 ? -19.181 -15.146 19.719 1.00 84.31 586 ARG A C 1
ATOM 4652 O O . ARG A 1 586 ? -19.863 -15.243 18.703 1.00 84.31 586 ARG A O 1
ATOM 4659 N N . LYS A 1 587 ? -19.104 -16.108 20.646 1.00 85.06 587 LYS A N 1
ATOM 4660 C CA . LYS A 1 587 ? -19.744 -17.438 20.585 1.00 85.06 587 LYS A CA 1
ATOM 4661 C C . LYS A 1 587 ? -21.245 -17.449 20.920 1.00 85.06 587 LYS A C 1
ATOM 4663 O O . LYS A 1 587 ? -21.844 -18.518 20.902 1.00 85.06 587 LYS A O 1
ATOM 4668 N N . ASN A 1 588 ? -21.860 -16.289 21.171 1.00 85.00 588 ASN A N 1
ATOM 4669 C CA . ASN A 1 588 ? -23.254 -16.152 21.631 1.00 85.00 588 ASN A CA 1
ATOM 4670 C C . ASN A 1 588 ? -23.502 -16.754 23.029 1.00 85.00 588 ASN A C 1
ATOM 4672 O O . ASN A 1 588 ? -24.633 -17.093 23.354 1.00 85.00 588 ASN A O 1
ATOM 4676 N N . GLU A 1 589 ? -22.464 -16.905 23.856 1.00 88.12 589 GLU A N 1
ATOM 4677 C CA . GLU A 1 589 ? -22.607 -17.353 25.251 1.00 88.12 589 GLU A CA 1
ATOM 4678 C C . GLU A 1 589 ? -22.999 -16.197 26.184 1.00 88.12 589 GLU A C 1
ATOM 4680 O O . GLU A 1 589 ? -23.458 -16.424 27.301 1.00 88.12 589 GLU A O 1
ATOM 4685 N N . LYS A 1 590 ? -22.783 -14.954 25.736 1.00 88.69 590 LYS A N 1
ATOM 4686 C CA . LYS A 1 590 ? -23.166 -13.720 26.426 1.00 88.69 590 LYS A CA 1
ATOM 4687 C C . LYS A 1 590 ? -24.018 -12.865 25.498 1.00 88.69 590 LYS A C 1
ATOM 4689 O O . LYS A 1 590 ? -23.651 -12.660 24.341 1.00 88.69 590 LYS A O 1
ATOM 4694 N N . ASP A 1 591 ? -25.113 -12.349 26.035 1.00 89.62 591 ASP A N 1
ATOM 4695 C CA . ASP A 1 591 ? -26.113 -11.558 25.315 1.00 89.62 591 ASP A CA 1
ATOM 4696 C C . ASP A 1 591 ? -25.724 -10.080 25.224 1.00 89.62 591 ASP A C 1
ATOM 4698 O O . ASP A 1 591 ? -26.016 -9.403 24.232 1.00 89.62 591 ASP A O 1
ATOM 4702 N N . VAL A 1 592 ? -25.045 -9.580 26.263 1.00 92.31 592 VAL A N 1
ATOM 4703 C CA . VAL A 1 592 ? -24.683 -8.168 26.409 1.00 92.31 592 VAL A CA 1
ATOM 4704 C C . VAL A 1 592 ? -23.186 -8.013 26.639 1.00 92.31 592 VAL A C 1
ATOM 4706 O O . VAL A 1 592 ? -22.590 -8.715 27.457 1.00 92.31 592 VAL A O 1
ATOM 4709 N N . LEU A 1 593 ? -22.582 -7.040 25.962 1.00 92.12 593 LEU A N 1
ATOM 4710 C CA . LEU A 1 593 ? -21.207 -6.628 26.207 1.00 92.12 593 LEU A CA 1
ATOM 4711 C C . LEU A 1 593 ? -21.156 -5.155 26.623 1.00 92.12 593 LEU A C 1
ATOM 4713 O O . LEU A 1 593 ? -21.602 -4.285 25.883 1.00 92.12 593 LEU A O 1
ATOM 4717 N N . VAL A 1 594 ? -20.582 -4.881 27.795 1.00 93.06 594 VAL A N 1
ATOM 4718 C CA . VAL A 1 594 ? -20.379 -3.522 28.318 1.00 93.06 594 VAL A CA 1
ATOM 4719 C C . VAL A 1 594 ? -18.912 -3.135 28.164 1.00 93.06 594 VAL A C 1
ATOM 4721 O O . VAL A 1 594 ? -18.028 -3.849 28.641 1.00 93.06 594 VAL A O 1
ATOM 4724 N N . ALA A 1 595 ? -18.618 -2.017 27.510 1.00 91.00 595 ALA A N 1
ATOM 4725 C CA . ALA A 1 595 ? -17.241 -1.613 27.268 1.00 91.00 595 ALA A CA 1
ATOM 4726 C C . ALA A 1 595 ? -17.022 -0.103 27.348 1.00 91.00 595 ALA A C 1
ATOM 4728 O O . ALA A 1 595 ? -17.933 0.689 27.140 1.00 91.00 595 ALA A O 1
ATOM 4729 N N . THR A 1 596 ? -15.775 0.292 27.610 1.00 88.19 596 THR A N 1
ATOM 4730 C CA . THR A 1 596 ? -15.332 1.674 27.367 1.00 88.19 596 THR A CA 1
ATOM 4731 C C . THR A 1 596 ? -14.937 1.858 25.908 1.00 88.19 596 THR A C 1
ATOM 4733 O O . THR A 1 596 ? -14.382 0.921 25.322 1.00 88.19 596 THR A O 1
ATOM 4736 N N . ASP A 1 597 ? -15.084 3.063 25.357 1.00 72.00 597 ASP A N 1
ATOM 4737 C CA . ASP A 1 597 ? -14.706 3.395 23.969 1.00 72.00 597 ASP A CA 1
ATOM 4738 C C . ASP A 1 597 ? -13.272 2.963 23.632 1.00 72.00 597 ASP A C 1
ATOM 4740 O O . ASP A 1 597 ? -12.995 2.361 22.601 1.00 72.00 597 ASP A O 1
ATOM 4744 N N . VAL A 1 598 ? -12.336 3.175 24.557 1.00 64.44 598 VAL A N 1
ATOM 4745 C CA . VAL A 1 598 ? -10.921 2.819 24.363 1.00 64.44 598 VAL A CA 1
ATOM 4746 C C . VAL A 1 598 ? -10.698 1.306 24.244 1.00 64.44 598 VAL A C 1
ATOM 4748 O O . VAL A 1 598 ? -9.772 0.863 23.572 1.00 64.44 598 VAL A O 1
ATOM 4751 N N . ALA A 1 599 ? -11.512 0.496 24.919 1.00 63.06 599 ALA A N 1
ATOM 4752 C CA . ALA A 1 599 ? -11.266 -0.940 25.062 1.00 63.06 599 ALA A CA 1
ATOM 4753 C C . ALA A 1 599 ? -12.024 -1.798 24.037 1.00 63.06 599 ALA A C 1
ATOM 4755 O O . ALA A 1 599 ? -11.679 -2.964 23.837 1.00 63.06 599 ALA A O 1
ATOM 4756 N N . SER A 1 600 ? -13.041 -1.206 23.419 1.00 60.25 600 SER A N 1
ATOM 4757 C CA . SER A 1 600 ? -13.871 -1.748 22.343 1.00 60.25 600 SER A CA 1
ATOM 4758 C C . SER A 1 600 ? -13.351 -1.367 20.952 1.00 60.25 600 SER A C 1
ATOM 4760 O O . SER A 1 600 ? -13.554 -2.123 20.001 1.00 60.25 600 SER A O 1
ATOM 4762 N N . LYS A 1 601 ? -12.634 -0.239 20.822 1.00 64.12 601 LYS A N 1
ATOM 4763 C CA . LYS A 1 601 ? -11.928 0.148 19.592 1.00 64.12 601 LYS A CA 1
ATOM 4764 C C . LYS A 1 601 ? -11.006 -0.995 19.126 1.00 64.12 601 LYS A C 1
ATOM 4766 O O . LYS A 1 601 ? -10.113 -1.433 19.848 1.00 64.12 601 LYS A O 1
ATOM 4771 N N . GLY A 1 602 ? -11.235 -1.480 17.906 1.00 51.41 602 GLY A N 1
ATOM 4772 C CA . GLY A 1 602 ? -10.473 -2.558 17.259 1.00 51.41 602 GLY A CA 1
ATOM 4773 C C . GLY A 1 602 ? -11.102 -3.949 17.380 1.00 51.41 602 GLY A C 1
ATOM 4774 O O . GLY A 1 602 ? -10.536 -4.915 16.869 1.00 51.41 602 GLY A O 1
ATOM 4775 N N . LEU A 1 603 ? -12.258 -4.067 18.038 1.00 64.81 603 LEU A N 1
ATOM 4776 C CA . LEU A 1 603 ? -13.038 -5.299 18.090 1.00 64.81 603 LEU A CA 1
ATOM 4777 C C . LEU A 1 603 ? -14.174 -5.228 17.065 1.00 64.81 603 LEU A C 1
ATOM 4779 O O . LEU A 1 603 ? -15.001 -4.322 17.114 1.00 64.81 603 LEU A O 1
ATOM 4783 N N . ASP A 1 604 ? -14.202 -6.189 16.142 1.00 63.41 604 ASP A N 1
ATOM 4784 C CA . ASP A 1 604 ? -15.303 -6.373 15.196 1.00 63.41 604 ASP A CA 1
ATOM 4785 C C . ASP A 1 604 ? -16.238 -7.480 15.702 1.00 63.41 604 ASP A C 1
ATOM 4787 O O . ASP A 1 604 ? -15.811 -8.614 15.975 1.00 63.41 604 ASP A O 1
ATOM 4791 N N . PHE A 1 605 ? -17.511 -7.127 15.861 1.00 73.19 605 PHE A N 1
ATOM 4792 C CA . PHE A 1 605 ? -18.570 -7.996 16.353 1.00 73.19 605 PHE A CA 1
ATOM 4793 C C . PHE A 1 605 ? -19.697 -8.026 15.322 1.00 73.19 605 PHE A C 1
ATOM 4795 O O . PHE A 1 605 ? -20.351 -7.019 15.062 1.00 73.19 605 PHE A O 1
ATOM 4802 N N . GLN A 1 606 ? -19.944 -9.201 14.749 1.00 68.38 606 GLN A N 1
ATOM 4803 C CA . GLN A 1 606 ? -21.027 -9.396 13.788 1.00 68.38 606 GLN A CA 1
ATOM 4804 C C . GLN A 1 606 ? -22.364 -9.646 14.494 1.00 68.38 606 GLN A C 1
ATOM 4806 O O . GLN A 1 606 ? -22.402 -10.265 15.562 1.00 68.38 606 GLN A O 1
ATOM 4811 N N . GLY A 1 607 ? -23.456 -9.204 13.863 1.00 74.50 607 GLY A N 1
ATOM 4812 C CA . GLY A 1 607 ? -24.820 -9.457 14.339 1.00 74.50 607 GLY A CA 1
ATOM 4813 C C . GLY A 1 607 ? -25.190 -8.691 15.610 1.00 74.50 607 GLY A C 1
ATOM 4814 O O . GLY A 1 607 ? -25.911 -9.223 16.449 1.00 74.50 607 GLY A O 1
ATOM 4815 N N . ILE A 1 608 ? -24.657 -7.478 15.791 1.00 84.94 608 ILE A N 1
ATOM 4816 C CA . ILE A 1 608 ? -25.152 -6.569 16.829 1.00 84.94 608 ILE A CA 1
ATOM 4817 C C . ILE A 1 608 ? -26.491 -6.001 16.357 1.00 84.94 608 ILE A C 1
ATOM 4819 O O . ILE A 1 608 ? -26.547 -5.312 15.341 1.00 84.94 608 ILE A O 1
ATOM 4823 N N . GLU A 1 609 ? -27.543 -6.276 17.122 1.00 85.12 609 GLU A N 1
ATOM 4824 C CA . GLU A 1 609 ? -28.896 -5.771 16.870 1.00 85.12 609 GLU A CA 1
ATOM 4825 C C . GLU A 1 609 ? -29.090 -4.378 17.480 1.00 85.12 609 GLU A C 1
ATOM 4827 O O . GLU A 1 609 ? -29.867 -3.569 16.975 1.00 85.12 609 GLU A O 1
ATOM 4832 N N . HIS A 1 610 ? -28.379 -4.075 18.575 1.00 88.12 610 HIS A N 1
ATOM 4833 C CA . HIS A 1 610 ? -28.555 -2.819 19.297 1.00 88.12 610 HIS A CA 1
ATOM 4834 C C . HIS A 1 610 ? -27.275 -2.303 19.946 1.00 88.12 610 HIS A C 1
ATOM 4836 O O . HIS A 1 610 ? -26.511 -3.057 20.552 1.00 88.12 610 HIS A O 1
ATOM 4842 N N . VAL A 1 611 ? -27.088 -0.985 19.882 1.00 88.94 611 VAL A N 1
ATOM 4843 C CA . VAL A 1 611 ? -25.999 -0.269 20.550 1.00 88.94 611 VAL A CA 1
ATOM 4844 C C . VAL A 1 611 ? -26.603 0.764 21.494 1.00 88.94 611 VAL A C 1
ATOM 4846 O O . VAL A 1 611 ? -27.456 1.551 21.093 1.00 88.94 611 VAL A O 1
ATOM 4849 N N . ILE A 1 612 ? -26.176 0.755 22.755 1.00 90.50 612 ILE A N 1
ATOM 4850 C CA . ILE A 1 612 ? -26.626 1.691 23.787 1.00 90.50 612 ILE A CA 1
ATOM 4851 C C . ILE A 1 612 ? -25.425 2.507 24.260 1.00 90.50 612 ILE A C 1
ATOM 4853 O O . ILE A 1 612 ? -24.541 1.988 24.937 1.00 90.50 612 ILE A O 1
ATOM 4857 N N . ASN A 1 613 ? -25.426 3.803 23.965 1.00 90.69 613 ASN A N 1
ATOM 4858 C CA . ASN A 1 613 ? -24.469 4.741 24.546 1.00 90.69 613 ASN A CA 1
ATOM 4859 C C . ASN A 1 613 ? -25.013 5.209 25.904 1.00 90.69 613 ASN A C 1
ATOM 4861 O O . ASN A 1 613 ? -25.929 6.029 25.961 1.00 90.69 613 ASN A O 1
ATOM 4865 N N . PHE A 1 614 ? -24.499 4.636 26.998 1.00 89.88 614 PHE A N 1
ATOM 4866 C CA . PHE A 1 614 ? -24.899 4.986 28.368 1.00 89.88 614 PHE A CA 1
ATOM 4867 C C . PHE A 1 614 ? -24.522 6.431 28.704 1.00 89.88 614 PHE A C 1
ATOM 4869 O O . PHE A 1 614 ? -25.304 7.172 29.312 1.00 89.88 614 PHE A O 1
ATOM 4876 N N . ASP A 1 615 ? -23.338 6.837 28.256 1.00 86.38 615 ASP A N 1
ATOM 4877 C CA . ASP A 1 615 ? -22.875 8.215 28.259 1.00 86.38 615 ASP A CA 1
ATOM 4878 C C . ASP A 1 615 ? -22.716 8.686 26.818 1.00 86.38 615 ASP A C 1
ATOM 4880 O O . ASP A 1 615 ? -22.232 7.951 25.959 1.00 86.38 615 ASP A O 1
ATOM 4884 N N . MET A 1 616 ? -23.181 9.906 26.544 1.00 82.69 616 MET A N 1
ATOM 4885 C CA . MET A 1 616 ? -22.986 10.514 25.235 1.00 82.69 616 MET A CA 1
ATOM 4886 C C . MET A 1 616 ? -21.500 10.874 25.100 1.00 82.69 616 MET A C 1
ATOM 4888 O O . MET A 1 616 ? -21.007 11.596 25.970 1.00 82.69 616 MET A O 1
ATOM 4892 N N . PRO A 1 617 ? -20.799 10.421 24.046 1.00 74.94 617 PRO A N 1
ATOM 4893 C CA . PRO A 1 617 ? -19.403 10.786 23.832 1.00 74.94 617 PRO A CA 1
ATOM 4894 C C . PRO A 1 617 ? -19.237 12.306 23.684 1.00 74.94 617 PRO A C 1
ATOM 4896 O O . PRO A 1 617 ? -20.094 12.963 23.090 1.00 74.94 617 PRO A O 1
ATOM 4899 N N . GLU A 1 618 ? -18.130 12.864 24.188 1.00 70.00 618 GLU A N 1
ATOM 4900 C CA . GLU A 1 618 ? -17.831 14.303 24.058 1.00 70.00 618 GLU A CA 1
ATOM 4901 C C . GLU A 1 618 ? -17.592 14.719 22.594 1.00 70.00 618 GLU A C 1
ATOM 4903 O O . GLU A 1 618 ? -17.981 15.816 22.185 1.00 70.00 618 GLU A O 1
ATOM 4908 N N . ASP A 1 619 ? -17.018 13.817 21.792 1.00 63.19 619 ASP A N 1
ATOM 4909 C CA . ASP A 1 619 ? -16.745 14.023 20.370 1.00 63.19 619 ASP A CA 1
ATOM 4910 C C . ASP A 1 619 ? -17.708 13.223 19.490 1.00 63.19 619 ASP A C 1
ATOM 4912 O O . ASP A 1 619 ? -17.849 12.005 19.628 1.00 63.19 619 ASP A O 1
ATOM 4916 N N . ILE A 1 620 ? -18.298 13.892 18.495 1.00 67.38 620 ILE A N 1
ATOM 4917 C CA . ILE A 1 620 ? -19.194 13.263 17.510 1.00 67.38 620 ILE A CA 1
ATOM 4918 C C . ILE A 1 620 ? -18.502 12.148 16.707 1.00 67.38 620 ILE A C 1
ATOM 4920 O O . ILE A 1 620 ? -19.159 11.217 16.254 1.00 67.38 620 ILE A O 1
ATOM 4924 N N . GLU A 1 621 ? -17.174 12.221 16.564 1.00 60.06 621 GLU A N 1
ATOM 4925 C CA . GLU A 1 621 ? -16.364 11.195 15.898 1.00 60.06 621 GLU A CA 1
ATOM 4926 C C . GLU A 1 621 ? -16.328 9.870 16.672 1.00 60.06 621 GLU A C 1
ATOM 4928 O O . GLU A 1 621 ? -16.168 8.827 16.055 1.00 60.06 621 GLU A O 1
ATOM 4933 N N . ASN A 1 622 ? -16.497 9.893 18.000 1.00 62.56 622 ASN A N 1
ATOM 4934 C CA . ASN A 1 622 ? -16.572 8.675 18.814 1.00 62.56 622 ASN A CA 1
ATOM 4935 C C . ASN A 1 622 ? -17.989 8.077 18.852 1.00 62.56 622 ASN A C 1
ATOM 4937 O O . ASN A 1 622 ? -18.141 6.908 19.192 1.00 62.56 622 ASN A O 1
ATOM 4941 N N . TYR A 1 623 ? -19.017 8.873 18.536 1.00 68.50 623 TYR A N 1
ATOM 4942 C CA . TYR A 1 623 ? -20.413 8.425 18.503 1.00 68.50 623 TYR A CA 1
ATOM 4943 C C . TYR A 1 623 ? -20.754 7.611 17.245 1.00 68.50 623 TYR A C 1
ATOM 4945 O O . TYR A 1 623 ? -21.586 6.705 17.322 1.00 68.50 623 TYR A O 1
ATOM 4953 N N . GLY A 1 624 ? -20.170 7.975 16.097 1.00 54.41 624 GLY A N 1
ATOM 4954 C CA . GLY A 1 624 ? -20.406 7.324 14.800 1.00 54.41 624 GLY A CA 1
ATOM 4955 C C . GLY A 1 624 ? -19.514 6.117 14.568 1.00 54.41 624 GLY A C 1
ATOM 4956 O O . GLY A 1 624 ? -20.019 5.165 13.929 1.00 54.41 624 GLY A O 1
#

Solvent-accessible surface area (backbone atoms only — not comparable to full-atom values): 35102 Å² total; per-residue (Å²): 103,78,65,22,50,52,51,39,51,48,53,53,46,30,50,41,34,50,48,50,40,43,36,76,57,46,28,58,64,57,68,71,66,62,67,55,48,70,67,61,48,31,72,75,43,36,61,36,42,90,78,50,20,45,39,45,65,77,68,42,45,79,36,34,26,70,92,39,74,85,52,37,37,38,37,42,30,63,81,53,55,59,39,43,51,67,59,53,53,51,52,54,49,54,28,58,78,69,72,42,46,36,35,38,35,47,29,64,77,41,66,40,71,67,26,55,50,51,50,61,75,40,46,91,74,33,50,75,46,74,43,45,45,76,64,32,68,51,60,83,70,81,42,93,84,48,59,48,76,42,76,53,50,75,64,60,48,51,51,51,26,61,75,69,72,49,56,80,89,67,52,54,56,50,54,66,81,39,70,67,31,51,60,58,68,49,52,74,6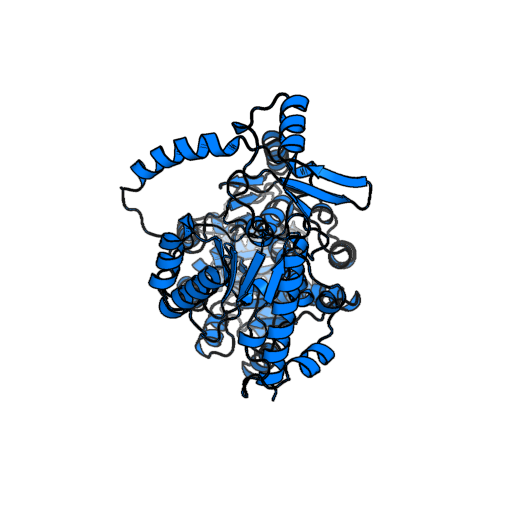9,48,43,58,43,34,38,34,84,38,100,88,75,46,76,46,78,51,74,70,73,78,81,63,72,69,56,54,62,63,48,53,69,54,50,70,69,60,69,78,64,88,72,87,74,51,61,70,52,88,81,82,80,65,80,75,82,70,60,54,80,48,92,60,74,76,46,71,75,64,71,71,52,51,73,66,53,46,51,52,51,29,58,75,58,43,41,48,75,50,65,78,89,72,58,67,66,45,81,37,59,71,66,72,66,59,57,65,60,60,54,49,44,32,38,74,75,66,66,49,76,65,61,39,65,50,28,20,40,41,30,45,32,49,45,39,22,40,15,32,37,41,35,39,59,87,92,48,48,64,67,59,27,59,47,52,49,47,52,53,51,46,51,53,41,43,76,76,53,68,73,49,65,65,48,27,27,37,30,41,38,37,28,71,42,64,65,48,27,48,56,54,43,54,55,50,50,55,53,35,51,46,40,37,76,72,74,45,78,88,68,42,72,48,76,37,46,80,94,61,66,66,73,61,53,55,54,62,46,48,63,23,33,38,37,35,28,21,23,51,71,45,42,41,52,36,44,75,70,62,68,48,55,37,65,55,32,40,38,40,34,36,43,47,44,55,58,27,53,72,76,59,46,55,64,42,50,56,56,49,58,71,57,49,78,58,82,58,28,36,38,38,28,19,56,64,78,52,71,69,52,52,54,50,46,55,39,71,44,44,83,42,34,37,40,33,44,60,63,80,83,52,52,59,92,85,58,91,82,84,90,79,95,68,58,81,91,48,44,70,61,49,52,53,59,50,55,73,76,46,66,72,28,35,41,34,35,24,82,46,68,68,54,32,52,54,52,45,54,53,40,46,77,71,72,45,50,63,31,63,37,41,92,85,60,57,72,67,57,41,50,53,35,52,49,36,42,71,72,66,73,24,44,33,40,30,21,22,66,83,56,44,62,76,66,88,74,84,75,65,71,41,78,44,68,78,45,82,61,96,46,72,79,76,68,84

Radius of gyration: 30.21 Å; Cα contacts (8 Å, |Δi|>4): 969; chains: 1; bounding box: 78×57×85 Å

InterPro domains:
  IPR000629 ATP-dependent RNA helicase DEAD-box, conserved site [PS00039] (449-457)
  IPR000783 RNA polymerase, subunit H/Rpb5 C-terminal [PF01191] (138-207)
  IPR001650 Helicase, C-terminal domain-like [PF00271] (529-623)
  IPR001650 Helicase, C-terminal domain-like [PS51194] (514-624)
  IPR001650 Helicase, C-terminal domain-like [SM00490] (553-624)
  IPR005571 RNA polymerase, Rpb5, N-terminal [PF03871] (6-95)
  IPR011545 DEAD/DEAH-box helicase domain [PF00270] (312-490)
  IPR014001 Helicase superfamily 1/2, ATP-binding domain [PS51192] (319-503)
  IPR014001 Helicase superfamily 1/2, ATP-binding domain [SM00487] (307-518)
  IPR014381 DNA-directed RNA polymerase subunit Rpo5/Rpb5 [MF_00025] (138-211)
  IPR020608 RNA polymerase, subunit H/Rpb5, conserved site [PS01110] (143-156)
  IPR027417 P-loop containing nucleoside triphosphate hydrolase [G3DSA:3.40.50.300] (254-507)
  IPR027417 P-loop containing nucleoside triphosphate hydrolase [G3DSA:3.40.50.300] (513-624)
  IPR027417 P-loop containing nucleoside triphosphate hydrolase [SSF52540] (273-505)
  IPR027417 P-loop containing nucleoside triphosphate hydrolase [SSF52540] (445-623)
  IPR035913 RPB5-like RNA polymerase subunit superfamily [G3DSA:3.90.940.20] (136-209)
  IPR035913 RPB5-like RNA polymerase subunit superfamily [SSF55287] (136-207)
  IPR036710 RNA polymerase Rpb5, N-terminal domain superfamily [G3DSA:3.40.1340.10] (2-135)
  IPR036710 RNA polymerase Rpb5, N-terminal domain superfamily [SSF53036] (4-139)

Foldseek 3Di:
DVVLQVVLVLLLQLLLLVLVLCVLLQWDDDPCSNPPDSVNLCVVQNRGVVVVRVPQQVSKDKIAGNVGRVQIEIEHRDPDLEDELVNLVVVVVVCVVVVYAYYEYEHANYYDPRNVVSCVVCVVRHHYHYDYSVLSSDNPCPDLFAWDKAFDDPVSLVVVCVVVVHDLVQFDWDDCPDSVCSSNVHDTSTFIWTWHQDPVPGIDTDGDGDPPVVVVVVVVVVVVVVPVDDDDDQAQLPPPRDDDQDFDADPFDFDPVQVPDDPVVQVVVCVVQQKDKDFPPFHGFAWFPVRSVADPLLQCCCCPVVVHGTQFSQLRRLLRCVLRRFAAEEADDPPRCVLVSQLRSLLVVLLVCCVVPNFAFQPFEQEEEEEADLLLLVVSQVVNVSSQVSCVVVVGDRAAEAEQEPPDDVVVRLVSRGRPHHYYRYYLVRVLVCVVVVSGACANHAEYEAAQVVSCVVVVSLVSVVSVSNRYDDHHHYYYYHNADDPVNVVSCSNPGHRYMYMHHHDRLDDPPPDDDDDDDDDLVCLLVVVVVVPVVWFFDEEEEDADPVVQVVSQVSCVVVVAQEAEWEPVDDPVSNVVSLVCSQVVVHRYYYYYLSGCPPDDHPDGRYYHYSDDDPDSSSVD

Secondary structure (DSSP, 8-state):
-HHHHHHHHHHHHHHHHHHHHHHHTTB---HHHHT--HHHHHHHH-SBGGGTBS-GGGG-EEEEBSS-TT-EEEEE--S-SEE-HHHHHHHHHHHHHTT--EEEEEESSEE-HHHHHHHHHHTTT-EEEEEEHHHHSS-TT-STTSPEEEEPPHHHHHHHHHHHT--GGGS----TT-HHHHHTTPPTT--EEEEE--TTT--EEE----STHHHHHHHHHHHHHHTTS----S---TTT-----SPPP-S----HHHHTS-HHHHHHHHHHTTEEEESSSPPPP-S-TTTTT--HHHHHHHHHTS---S--HHHHHHHHHHHTT--EEEE--TTSSHHHHHHHHHHHHHHHHHHHSPPPTT---SEEEE-S-HHHHHHHHHHHHHHHHHHHHTT-----EEEE-TTS-HHHHHHHGGG--SEEEE-HHHHHHHHHTTSS--SS--EEEE-SHHHHHHTTTHHHHHHHHTT--S--EEEEEES---HHHHHHHHHH-SSPEEEEES-TTPPPTTS--------GGGHHHHHHHHHHHSPSPEEEE-SSHHHHHHHHHHHHHTT--EEEE-TTS-HHHHHHHHHHHHTTS-SEEEE-HHHHTT---S---EEEESS--SSHHHH-

Nearest PDB structures (foldseek):
  5h1y-assembly1_A  TM=9.921E-01  e=4.320E-33  Homo sapiens
  9bz0-assembly1_E  TM=9.519E-01  e=1.147E-30  Sus scrofa
  5gvr-assembly1_A  TM=9.902E-01  e=1.534E-30  Homo sapiens
  5flm-assembly1_E  TM=9.407E-01  e=2.470E-27  Bos taurus
  7evn-assembly1_E  TM=5.919E-01  e=1.188E-31  Homo sapiens

Organism: Caenorhabditis remanei (NCBI:txid31234)

pLDDT: mean 80.72, std 14.19, range [30.14, 97.69]